Protein AF-A0A1B1NDX0-F1 (afdb_monomer)

Nearest PDB structures (foldseek):
  1rqs-assembly1_A  TM=5.439E-01  e=8.504E-02  unclassified
  5kcs-assembly1_1L  TM=5.784E-01  e=1.495E-01  Escherichia coli K-12
  3dnj-assembly2_A  TM=4.775E-01  e=5.169E-01  Caulobacter vibrioides

Mean predicted aligned error: 13.36 Å

Foldseek 3Di:
DPFPQFKKKFKWFCAADDLQLLVQLCVLQVDDSVRSRVRNVVRHTSGIDTDGPVCLPVVLVSVVSNCVSCVVTHMWIFIGGPPDDDDPVGTDDPVVVNCVSADPQPPADDDQADADPVLLQLQLQLLLVQLVPDDPVCNVQWQEWEFEAALFRDQTFIFTAGDDPCRPVLCNDPRVGTSVVSSVVSVVVSCVLDTLVVDPPVVSVSVVSNSLVSPLSSLLVCVLVQVQHDDVSVQRYFYWYAHVVGDQVRLLSRQLQHWDDDSNVCCQPPPHPFHDDDQCWDAFPQQKTFHRPVCQVVVCVVLVCCVAAVQWTFGIASVPQKTKIFGDDDPTDDSVCSQSRQWIWIDRSVDGHNPRVPHTRTHDSHPRSSRRSRVD

pLDDT: mean 85.08, std 12.25, range [32.66, 98.5]

InterPro domains:
  IPR025409 Protein of unknown function DUF4303 [PF14136] (167-259)
  IPR037883 Knr4/Smi1-like domain superfamily [G3DSA:3.40.1580.10] (276-375)

Organism: NCBI:txid1758689

Structure (mmCIF, N/CA/C/O backbone):
data_AF-A0A1B1NDX0-F1
#
_entry.id   AF-A0A1B1NDX0-F1
#
loop_
_atom_site.group_PDB
_atom_site.id
_atom_site.type_symbol
_atom_site.label_atom_id
_atom_site.label_alt_id
_atom_site.label_comp_id
_atom_site.label_asym_id
_atom_site.label_entity_id
_atom_site.label_seq_id
_atom_site.pdbx_PDB_ins_code
_atom_site.Cartn_x
_atom_site.Cartn_y
_atom_site.Cartn_z
_atom_site.occupancy
_atom_site.B_iso_or_equiv
_atom_site.auth_seq_id
_atom_site.auth_comp_id
_atom_site.auth_asym_id
_atom_site.auth_atom_id
_atom_site.pdbx_PDB_model_num
ATOM 1 N N . MET A 1 1 ? 13.463 16.262 12.354 1.00 33.53 1 MET A N 1
ATOM 2 C CA . MET A 1 1 ? 13.204 17.368 13.315 1.00 33.53 1 MET A CA 1
ATOM 3 C C . MET A 1 1 ? 12.621 16.759 14.587 1.00 33.53 1 MET A C 1
ATOM 5 O O . MET A 1 1 ? 12.121 15.649 14.467 1.00 33.53 1 MET A O 1
ATOM 9 N N . PRO A 1 2 ? 12.691 17.369 15.789 1.00 32.66 2 PRO A N 1
ATOM 10 C CA . PRO A 1 2 ? 11.897 16.845 16.899 1.00 32.66 2 PRO A CA 1
ATOM 11 C C . PRO A 1 2 ? 10.420 16.957 16.502 1.00 32.66 2 PRO A C 1
ATOM 13 O O . PRO A 1 2 ? 9.977 18.052 16.156 1.00 32.66 2 PRO A O 1
ATOM 16 N N . SER A 1 3 ? 9.715 15.822 16.465 1.00 43.28 3 SER A N 1
ATOM 17 C CA . SER A 1 3 ? 8.266 15.746 16.242 1.00 43.28 3 SER A CA 1
ATOM 18 C C . SER A 1 3 ? 7.581 16.811 17.095 1.00 43.28 3 SER A C 1
ATOM 20 O O . SER A 1 3 ? 7.803 16.854 18.307 1.00 43.28 3 SER A O 1
ATOM 22 N N . LEU A 1 4 ? 6.776 17.675 16.476 1.00 54.12 4 LEU A N 1
ATOM 23 C CA . LEU A 1 4 ? 5.982 18.665 17.200 1.00 54.12 4 LEU A CA 1
ATOM 24 C C . LEU A 1 4 ? 5.000 17.910 18.107 1.00 54.12 4 LEU A C 1
ATOM 26 O O . LEU A 1 4 ? 4.158 17.158 17.622 1.00 54.12 4 LEU A O 1
ATOM 30 N N . GLU A 1 5 ? 5.148 18.051 19.427 1.00 58.00 5 GLU A N 1
ATOM 31 C CA . GLU A 1 5 ? 4.167 17.530 20.382 1.00 58.00 5 GLU A CA 1
ATOM 32 C C . GLU A 1 5 ? 2.859 18.297 20.185 1.00 58.00 5 GLU A C 1
ATOM 34 O O . GLU A 1 5 ? 2.822 19.519 20.328 1.00 58.00 5 GLU A O 1
ATOM 39 N N . THR A 1 6 ? 1.795 17.585 19.822 1.00 66.56 6 THR A N 1
ATOM 40 C CA . THR A 1 6 ? 0.486 18.198 19.545 1.00 66.56 6 THR A CA 1
ATOM 41 C C . THR A 1 6 ? -0.331 18.355 20.823 1.00 66.56 6 THR A C 1
ATOM 43 O O . THR A 1 6 ? -0.873 19.423 21.091 1.00 66.56 6 THR A O 1
ATOM 46 N N . GLU A 1 7 ? -0.358 17.313 21.653 1.00 78.06 7 GLU A N 1
ATOM 47 C CA . GLU A 1 7 ? -1.093 17.237 22.919 1.00 78.06 7 GLU A CA 1
ATOM 48 C C . GLU A 1 7 ? -0.335 16.331 23.905 1.00 78.06 7 GLU A C 1
ATOM 50 O O . GLU A 1 7 ? 0.576 15.605 23.515 1.00 78.06 7 GLU A O 1
ATOM 55 N N . ARG A 1 8 ? -0.692 16.345 25.189 1.00 87.31 8 ARG A N 1
ATOM 56 C CA . ARG A 1 8 ? -0.141 15.491 26.249 1.00 87.31 8 ARG A CA 1
ATOM 57 C C . ARG A 1 8 ? -1.253 14.724 26.940 1.00 87.31 8 ARG A C 1
ATOM 59 O O . ARG A 1 8 ? -2.262 15.301 27.339 1.00 87.31 8 ARG A O 1
ATOM 66 N N . VAL A 1 9 ? -1.032 13.433 27.155 1.00 87.44 9 VAL A N 1
ATOM 67 C CA . VAL A 1 9 ? -1.926 12.596 27.958 1.00 87.44 9 VAL A CA 1
ATOM 68 C C . VAL A 1 9 ? -1.399 12.529 29.380 1.00 87.44 9 VAL A C 1
ATOM 70 O O . VAL A 1 9 ? -0.255 12.130 29.618 1.00 87.44 9 VAL A O 1
ATOM 73 N N . VAL A 1 10 ? -2.260 12.896 30.329 1.00 89.88 10 VAL A N 1
ATOM 74 C CA . VAL A 1 10 ? -1.935 12.934 31.753 1.00 89.88 10 VAL A CA 1
ATOM 75 C C . VAL A 1 10 ? -2.891 12.038 32.534 1.00 89.88 10 VAL A C 1
ATOM 77 O O . VAL A 1 10 ? -4.108 12.204 32.468 1.00 89.88 10 VAL A O 1
ATOM 80 N N . ILE A 1 11 ? -2.340 11.100 33.307 1.00 91.75 11 ILE A N 1
ATOM 81 C CA . ILE A 1 11 ? -3.111 10.185 34.162 1.00 91.75 11 ILE A CA 1
ATOM 82 C C . ILE A 1 11 ? -2.754 10.439 35.621 1.00 91.75 11 ILE A C 1
ATOM 84 O O . ILE A 1 11 ? -1.593 10.310 36.023 1.00 91.75 11 ILE A O 1
ATOM 88 N N . VAL A 1 12 ? -3.764 10.751 36.432 1.00 91.88 12 VAL A N 1
ATOM 89 C CA . VAL A 1 12 ? -3.609 11.070 37.854 1.00 91.88 12 VAL A CA 1
ATOM 90 C C . VAL A 1 12 ? -4.459 10.118 38.688 1.00 91.88 12 VAL A C 1
ATOM 92 O O . VAL A 1 12 ? -5.676 10.069 38.538 1.00 91.88 12 VAL A O 1
ATOM 95 N N . LEU A 1 13 ? -3.843 9.385 39.619 1.00 90.56 13 LEU A N 1
ATOM 96 C CA . LEU A 1 13 ? -4.604 8.664 40.644 1.00 90.56 13 LEU A CA 1
ATOM 97 C C . LEU A 1 13 ? -5.082 9.640 41.725 1.00 90.56 13 LEU A C 1
ATOM 99 O O . LEU A 1 13 ? -4.324 10.487 42.195 1.00 90.56 13 LEU A O 1
ATOM 103 N N . ARG A 1 14 ? -6.337 9.487 42.148 1.00 88.38 14 ARG A N 1
ATOM 104 C CA . ARG A 1 14 ? -6.969 10.261 43.231 1.00 88.38 14 ARG A CA 1
ATOM 105 C C . ARG A 1 14 ? -6.994 9.527 44.562 1.00 88.38 14 ARG A C 1
ATOM 107 O O . ARG A 1 14 ? -7.468 10.058 45.562 1.00 88.38 14 ARG A O 1
ATOM 114 N N . GLU A 1 15 ? -6.451 8.321 44.584 1.00 88.25 15 GLU A N 1
ATOM 115 C CA . GLU A 1 15 ? -6.294 7.541 45.793 1.00 88.25 15 GLU A CA 1
ATOM 116 C C . GLU A 1 15 ? -5.021 6.704 45.767 1.00 88.25 15 GLU A C 1
ATOM 118 O O . GLU A 1 15 ? -4.355 6.540 44.743 1.00 88.25 15 GLU A O 1
ATOM 123 N N . ARG A 1 16 ? -4.670 6.162 46.932 1.00 88.31 16 ARG A N 1
ATOM 124 C CA . ARG A 1 16 ? -3.474 5.343 47.074 1.00 88.31 16 ARG A CA 1
ATOM 125 C C . ARG A 1 16 ? -3.715 3.951 46.467 1.00 88.31 16 ARG A C 1
ATOM 127 O O . ARG A 1 16 ? -4.591 3.241 46.959 1.00 88.31 16 ARG A O 1
ATOM 134 N N . PRO A 1 17 ? -2.913 3.511 45.480 1.00 87.19 17 PRO A N 1
ATOM 135 C CA . PRO A 1 17 ? -3.089 2.203 44.863 1.00 87.19 17 PRO A CA 1
ATOM 136 C C . PRO A 1 17 ? -2.726 1.073 45.830 1.00 87.19 17 PRO A C 1
ATOM 138 O O . PRO A 1 17 ? -1.892 1.229 46.730 1.00 87.19 17 PRO A O 1
ATOM 141 N N . SER A 1 18 ? -3.311 -0.106 45.608 1.00 89.19 18 SER A N 1
ATOM 142 C CA . SER A 1 18 ? -2.884 -1.328 46.294 1.00 89.19 18 SER A CA 1
ATOM 143 C C . SER A 1 18 ? -1.440 -1.689 45.923 1.00 89.19 18 SER A C 1
ATOM 145 O O . SER A 1 18 ? -0.921 -1.267 44.889 1.00 89.19 18 SER A O 1
ATOM 147 N N . ALA A 1 19 ? -0.784 -2.524 46.734 1.00 84.19 19 ALA A N 1
ATOM 148 C CA . ALA A 1 19 ? 0.574 -2.984 46.431 1.00 84.19 19 ALA A CA 1
ATOM 149 C C . ALA A 1 19 ? 0.662 -3.702 45.070 1.00 84.19 19 ALA A C 1
ATOM 151 O O . ALA A 1 19 ? 1.656 -3.551 44.367 1.00 84.19 19 ALA A O 1
ATOM 152 N N . ALA A 1 20 ? -0.386 -4.438 44.679 1.00 84.19 20 ALA A N 1
ATOM 153 C CA . ALA A 1 20 ? -0.454 -5.111 43.384 1.00 84.19 20 ALA A CA 1
ATOM 154 C C . ALA A 1 20 ? -0.504 -4.107 42.221 1.00 84.19 20 ALA A C 1
ATOM 156 O O . ALA A 1 20 ? 0.272 -4.233 41.275 1.00 84.19 20 ALA A O 1
ATOM 157 N N . VAL A 1 21 ? -1.355 -3.079 42.330 1.00 84.69 21 VAL A N 1
ATOM 158 C CA . VAL A 1 21 ? -1.480 -2.008 41.328 1.00 84.69 21 VAL A CA 1
ATOM 159 C C . VAL A 1 21 ? -0.184 -1.196 41.244 1.00 84.69 21 VAL A C 1
ATOM 161 O O . VAL A 1 21 ? 0.329 -0.976 40.154 1.00 84.69 21 VAL A O 1
ATOM 164 N N . ALA A 1 22 ? 0.420 -0.831 42.379 1.00 82.81 22 ALA A N 1
ATOM 165 C CA . ALA A 1 22 ? 1.690 -0.103 42.407 1.00 82.81 22 ALA A CA 1
ATOM 166 C C . ALA A 1 22 ? 2.848 -0.899 41.772 1.00 82.81 22 ALA A C 1
ATOM 168 O O . ALA A 1 22 ? 3.685 -0.329 41.073 1.00 82.81 22 ALA A O 1
ATOM 169 N N . MET A 1 23 ? 2.888 -2.220 41.980 1.00 79.94 23 MET A N 1
ATOM 170 C CA . MET A 1 23 ? 3.886 -3.099 41.362 1.00 79.94 23 MET A CA 1
ATOM 171 C C . MET A 1 23 ? 3.675 -3.238 39.849 1.00 79.94 23 MET A C 1
ATOM 173 O O . MET A 1 23 ? 4.641 -3.308 39.094 1.00 79.94 23 MET A O 1
ATOM 177 N N . ALA A 1 24 ? 2.418 -3.285 39.402 1.00 81.38 24 ALA A N 1
ATOM 178 C CA . ALA A 1 24 ? 2.083 -3.318 37.984 1.00 81.38 24 ALA A CA 1
ATOM 179 C C . ALA A 1 24 ? 2.455 -1.996 37.292 1.00 81.38 24 ALA A C 1
ATOM 181 O O . ALA A 1 24 ? 3.151 -2.029 36.282 1.00 81.38 24 ALA A O 1
ATOM 182 N N . LEU A 1 25 ? 2.118 -0.851 37.894 1.00 82.19 25 LEU A N 1
ATOM 183 C CA . LEU A 1 25 ? 2.519 0.475 37.409 1.00 82.19 25 LEU A CA 1
ATOM 184 C C . LEU A 1 25 ? 4.041 0.633 37.328 1.00 82.19 25 LEU A C 1
ATOM 186 O O . LEU A 1 25 ? 4.537 1.202 36.362 1.00 82.19 25 LEU A O 1
ATOM 190 N N . HIS A 1 26 ? 4.791 0.094 38.296 1.00 81.44 26 HIS A N 1
ATOM 191 C CA . HIS A 1 26 ? 6.256 0.084 38.239 1.00 81.44 26 HIS A CA 1
ATOM 192 C C . HIS A 1 26 ? 6.787 -0.618 36.986 1.00 81.44 26 HIS A C 1
ATOM 194 O O . HIS A 1 26 ? 7.692 -0.104 36.333 1.00 81.44 26 HIS A O 1
ATOM 200 N N . ARG A 1 27 ? 6.215 -1.777 36.640 1.00 81.00 27 ARG A N 1
ATOM 201 C CA . ARG A 1 27 ? 6.624 -2.537 35.452 1.00 81.00 27 ARG A CA 1
ATOM 202 C C . ARG A 1 27 ? 6.231 -1.841 34.153 1.00 81.00 27 ARG A C 1
ATOM 204 O O . ARG A 1 27 ? 7.030 -1.841 33.229 1.00 81.00 27 ARG A O 1
ATOM 211 N N . LEU A 1 28 ? 5.031 -1.263 34.102 1.00 81.81 28 LEU A N 1
ATOM 212 C CA . LEU A 1 28 ? 4.494 -0.621 32.900 1.00 81.81 28 LEU A CA 1
ATOM 213 C C . LEU A 1 28 ? 5.163 0.727 32.604 1.00 81.81 28 LEU A C 1
ATOM 215 O O . LEU A 1 28 ? 5.493 1.015 31.463 1.00 81.81 28 LEU A O 1
ATOM 219 N N . LEU A 1 29 ? 5.381 1.550 33.633 1.00 81.62 29 LEU A N 1
ATOM 220 C CA . LEU A 1 29 ? 5.845 2.935 33.483 1.00 81.62 29 LEU A CA 1
ATOM 221 C C . LEU A 1 29 ? 7.336 3.125 33.800 1.00 81.62 29 LEU A C 1
ATOM 223 O O . LEU A 1 29 ? 7.846 4.239 33.716 1.00 81.62 29 LEU A O 1
ATOM 227 N N . GLY A 1 30 ? 8.031 2.082 34.267 1.00 81.44 30 GLY A N 1
ATOM 228 C CA . GLY A 1 30 ? 9.423 2.173 34.727 1.00 81.44 30 GLY A CA 1
ATOM 229 C C . GLY A 1 30 ? 9.624 3.008 36.004 1.00 81.44 30 GLY A C 1
ATOM 230 O O . GLY A 1 30 ? 10.755 3.212 36.442 1.00 81.44 30 GLY A O 1
ATOM 231 N N . LEU A 1 31 ? 8.548 3.488 36.637 1.00 80.38 31 LEU A N 1
ATOM 232 C CA . LEU A 1 31 ? 8.593 4.266 37.879 1.00 80.38 31 LEU A CA 1
ATOM 233 C C . LEU A 1 31 ? 8.919 3.370 39.071 1.00 80.38 31 LEU A C 1
ATOM 235 O O . LEU A 1 31 ? 8.340 2.301 39.200 1.00 80.38 31 LEU A O 1
ATOM 239 N N . GLY A 1 32 ? 9.758 3.797 40.015 1.00 81.00 32 GLY A N 1
ATOM 240 C CA . GLY A 1 32 ? 9.928 3.048 41.268 1.00 81.00 32 GLY A CA 1
ATOM 241 C C . GLY A 1 32 ? 8.600 2.885 42.030 1.00 81.00 32 GLY A C 1
ATOM 242 O O . GLY A 1 32 ? 7.794 3.810 42.073 1.00 81.00 32 GLY A O 1
ATOM 243 N N . VAL A 1 33 ? 8.373 1.742 42.691 1.00 82.38 33 VAL A N 1
ATOM 244 C CA . VAL A 1 33 ? 7.116 1.472 43.432 1.00 82.38 33 VAL A CA 1
ATOM 245 C C . VAL A 1 33 ? 6.805 2.571 44.459 1.00 82.38 33 VAL A C 1
ATOM 247 O O . VAL A 1 33 ? 5.672 3.043 44.548 1.00 82.38 33 VAL A O 1
ATOM 250 N N . SER A 1 34 ? 7.815 3.025 45.209 1.00 83.69 34 SER A N 1
ATOM 251 C CA . SER A 1 34 ? 7.668 4.127 46.171 1.00 83.69 34 SER A CA 1
ATOM 252 C C . SER A 1 34 ? 7.305 5.453 45.500 1.00 83.69 34 SER A C 1
ATOM 254 O O . SER A 1 34 ? 6.580 6.249 46.088 1.00 83.69 34 SER A O 1
ATOM 256 N N . GLU A 1 35 ? 7.775 5.675 44.271 1.00 85.00 35 GLU A N 1
ATOM 257 C CA . GLU A 1 35 ? 7.486 6.879 43.494 1.00 85.00 35 GLU A CA 1
ATOM 258 C C . GLU A 1 35 ? 6.052 6.859 42.958 1.00 85.00 35 GLU A C 1
ATOM 260 O O . GLU A 1 35 ? 5.332 7.838 43.130 1.00 85.00 35 GLU A O 1
ATOM 265 N N . ALA A 1 36 ? 5.584 5.727 42.423 1.00 81.75 36 ALA A N 1
ATOM 266 C CA . ALA A 1 36 ? 4.191 5.573 42.000 1.00 81.75 36 ALA A CA 1
ATOM 267 C C . ALA A 1 36 ? 3.211 5.818 43.165 1.00 81.75 36 ALA A C 1
ATOM 269 O O . ALA A 1 36 ? 2.218 6.530 43.022 1.00 81.75 36 ALA A O 1
ATOM 270 N N . VAL A 1 37 ? 3.521 5.289 44.355 1.00 85.50 37 VAL A N 1
ATOM 271 C CA . VAL A 1 37 ? 2.710 5.513 45.563 1.00 85.50 37 VAL A CA 1
ATOM 272 C C . VAL A 1 37 ? 2.768 6.971 46.029 1.00 85.50 37 VAL A C 1
ATOM 274 O O . VAL A 1 37 ? 1.743 7.507 46.452 1.00 85.50 37 VAL A O 1
ATOM 277 N N . ARG A 1 38 ? 3.941 7.616 45.962 1.00 90.81 38 ARG A N 1
ATOM 278 C CA . ARG A 1 38 ? 4.111 9.029 46.330 1.00 90.81 38 ARG A CA 1
ATOM 279 C C . ARG A 1 38 ? 3.275 9.928 45.424 1.00 90.81 38 ARG A C 1
ATOM 281 O O . ARG A 1 38 ? 2.509 10.735 45.941 1.00 90.81 38 ARG A O 1
ATOM 288 N N . ARG A 1 39 ? 3.391 9.755 44.104 1.00 89.56 39 ARG A N 1
ATOM 289 C CA . ARG A 1 39 ? 2.653 10.551 43.116 1.00 89.56 39 ARG A CA 1
ATOM 290 C C . ARG A 1 39 ? 1.146 10.402 43.280 1.00 89.56 39 ARG A C 1
ATOM 292 O O . ARG A 1 39 ? 0.453 11.405 43.388 1.00 89.56 39 ARG A O 1
ATOM 299 N N . ALA A 1 40 ? 0.661 9.170 43.436 1.00 87.06 40 ALA A N 1
ATOM 300 C CA . ALA A 1 40 ? -0.754 8.910 43.691 1.00 87.06 40 ALA A CA 1
ATOM 301 C C . ALA A 1 40 ? -1.262 9.569 44.989 1.00 87.06 40 ALA A C 1
ATOM 303 O O . ALA A 1 40 ? -2.351 10.129 45.020 1.00 87.06 40 ALA A O 1
ATOM 304 N N . GLY A 1 41 ? -0.463 9.549 46.063 1.00 83.62 41 GLY A N 1
ATOM 305 C CA . GLY A 1 41 ? -0.820 10.206 47.325 1.00 83.62 41 GLY A CA 1
ATOM 306 C C . GLY A 1 41 ? -0.791 11.738 47.269 1.00 83.62 41 GLY A C 1
ATOM 307 O O . GLY A 1 41 ? -1.486 12.384 48.049 1.00 83.62 41 GLY A O 1
ATOM 308 N N . ALA A 1 42 ? 0.002 12.310 46.361 1.00 85.94 42 ALA A N 1
ATOM 309 C CA . ALA A 1 42 ? 0.118 13.750 46.143 1.00 85.94 42 ALA A CA 1
ATOM 310 C C . ALA A 1 42 ? -0.830 14.281 45.049 1.00 85.94 42 ALA A C 1
ATOM 312 O O . ALA A 1 42 ? -0.908 15.492 44.857 1.00 85.94 42 ALA A O 1
ATOM 313 N N . GLY A 1 43 ? -1.548 13.400 44.340 1.00 84.81 43 GLY A N 1
ATOM 314 C CA . GLY A 1 43 ? -2.345 13.774 43.169 1.00 84.81 43 GLY A CA 1
ATOM 315 C C . GLY A 1 43 ? -1.490 14.263 41.995 1.00 84.81 43 GLY A C 1
ATOM 316 O O . GLY A 1 43 ? -1.950 15.083 41.205 1.00 84.81 43 GLY A O 1
ATOM 317 N N . GLU A 1 44 ? -0.245 13.794 41.906 1.00 88.25 44 GLU A N 1
ATOM 318 C CA . GLU A 1 44 ? 0.680 14.107 40.817 1.00 88.25 44 GLU A CA 1
ATOM 319 C C . GLU A 1 44 ? 0.521 13.119 39.644 1.00 88.25 44 GLU A C 1
ATOM 321 O O . GLU A 1 44 ? 0.129 11.964 39.859 1.00 88.25 44 GLU A O 1
ATOM 326 N N . PRO A 1 45 ? 0.884 13.523 38.413 1.00 87.56 45 PRO A N 1
ATOM 327 C CA . PRO A 1 45 ? 0.828 12.656 37.239 1.00 87.56 45 PRO A CA 1
ATOM 328 C C . PRO A 1 45 ? 1.669 11.381 37.347 1.00 87.56 45 PRO A C 1
ATOM 330 O O . PRO A 1 45 ? 2.889 11.416 37.544 1.00 87.56 45 PRO A O 1
ATOM 333 N N . LEU A 1 46 ? 1.026 10.231 37.149 1.00 87.00 46 LEU A N 1
ATOM 334 C CA . LEU A 1 46 ? 1.715 8.952 36.964 1.00 87.00 46 LEU A CA 1
ATOM 335 C C . LEU A 1 46 ? 2.235 8.799 35.541 1.00 87.00 46 LEU A C 1
ATOM 337 O O . LEU A 1 46 ? 3.357 8.343 35.346 1.00 87.00 46 LEU A O 1
ATOM 341 N N . LEU A 1 47 ? 1.420 9.204 34.573 1.00 85.94 47 LEU A N 1
ATOM 342 C CA . LEU A 1 47 ? 1.782 9.315 33.171 1.00 85.94 47 LEU A CA 1
ATOM 343 C C . LEU A 1 47 ? 1.600 10.772 32.775 1.00 85.94 47 LEU A C 1
ATOM 345 O O . LEU A 1 47 ? 0.589 11.372 33.131 1.00 85.94 47 LEU A O 1
ATOM 349 N N . ASP A 1 48 ? 2.587 11.313 32.080 1.00 87.56 48 ASP A N 1
ATOM 350 C CA . ASP A 1 48 ? 2.558 12.646 31.497 1.00 87.56 48 ASP A CA 1
ATOM 351 C C . ASP A 1 48 ? 3.470 12.608 30.273 1.00 87.56 48 ASP A C 1
ATOM 353 O O . ASP A 1 48 ? 4.698 12.620 30.406 1.00 87.56 48 ASP A O 1
ATOM 357 N N . ARG A 1 49 ? 2.877 12.383 29.100 1.00 81.25 49 ARG A N 1
ATOM 358 C CA . ARG A 1 49 ? 3.628 12.133 27.866 1.00 81.25 49 ARG A CA 1
ATOM 359 C C . ARG A 1 49 ? 2.954 12.813 26.683 1.00 81.25 49 ARG A C 1
ATOM 361 O O . ARG A 1 49 ? 1.729 12.772 26.572 1.00 81.25 49 ARG A O 1
ATOM 368 N N . GLY A 1 50 ? 3.765 13.425 25.823 1.00 74.00 50 GLY A N 1
ATOM 369 C CA . GLY A 1 50 ? 3.324 14.025 24.569 1.00 74.00 50 GLY A CA 1
ATOM 370 C C . GLY A 1 50 ? 2.890 12.984 23.536 1.00 74.00 50 GLY A C 1
ATOM 371 O O . GLY A 1 50 ? 3.449 11.889 23.464 1.00 74.00 50 GLY A O 1
ATOM 372 N N . LEU A 1 51 ? 1.901 13.353 22.728 1.00 65.12 51 LEU A N 1
ATOM 373 C CA . LEU A 1 51 ? 1.467 12.656 21.529 1.00 65.12 51 LEU A CA 1
ATOM 374 C C . LEU A 1 51 ? 2.364 13.080 20.365 1.00 65.12 51 LEU A C 1
ATOM 376 O O . LEU A 1 51 ? 2.277 14.204 19.864 1.00 65.12 51 LEU A O 1
ATOM 380 N N . GLN A 1 52 ? 3.238 12.163 19.959 1.00 61.44 52 GLN A N 1
ATOM 381 C CA . GLN A 1 52 ? 4.031 12.257 18.735 1.00 61.44 52 GLN A CA 1
ATOM 382 C C . GLN A 1 52 ? 3.375 11.395 17.655 1.00 61.44 52 GLN A C 1
ATOM 384 O O . GLN A 1 52 ? 2.792 10.358 17.975 1.00 61.44 52 GLN A O 1
ATOM 389 N N . LEU A 1 53 ? 3.431 11.835 16.396 1.00 49.66 53 LEU A N 1
ATOM 390 C CA . LEU A 1 53 ? 2.802 11.130 15.269 1.00 49.66 53 LEU A CA 1
ATOM 391 C C . LEU A 1 53 ? 3.387 9.720 15.085 1.00 49.66 53 LEU A C 1
ATOM 393 O O . LEU A 1 53 ? 2.629 8.768 14.925 1.00 49.66 53 LEU A O 1
ATOM 397 N N . ASP A 1 54 ? 4.701 9.577 15.253 1.00 44.66 54 ASP A N 1
ATOM 398 C CA . ASP A 1 54 ? 5.436 8.335 14.971 1.00 44.66 54 ASP A CA 1
ATOM 399 C C . ASP A 1 54 ? 5.309 7.257 16.072 1.00 44.66 54 ASP A C 1
ATOM 401 O O . ASP A 1 54 ? 5.786 6.139 15.903 1.00 44.66 54 ASP A O 1
ATOM 405 N N . ASP A 1 55 ? 4.681 7.574 17.213 1.00 51.59 55 ASP A N 1
ATOM 406 C CA . ASP A 1 55 ? 4.730 6.752 18.439 1.00 51.59 55 ASP A CA 1
ATOM 407 C C . ASP A 1 55 ? 3.325 6.386 18.976 1.00 51.59 55 ASP A C 1
ATOM 409 O O . ASP A 1 55 ? 3.186 5.874 20.092 1.00 51.59 55 ASP A O 1
ATOM 413 N N . ARG A 1 56 ? 2.260 6.650 18.196 1.00 60.38 56 ARG A N 1
ATOM 414 C CA . ARG A 1 56 ? 0.858 6.524 18.650 1.00 60.38 56 ARG A CA 1
ATOM 415 C C . ARG A 1 56 ? 0.452 5.094 19.008 1.00 60.38 56 ARG A C 1
ATOM 417 O O . ARG A 1 56 ? -0.138 4.900 20.066 1.00 60.38 56 ARG A O 1
ATOM 424 N N . VAL A 1 57 ? 0.824 4.091 18.209 1.00 53.25 57 VAL A N 1
ATOM 425 C CA . VAL A 1 57 ? 0.411 2.688 18.436 1.00 53.25 57 VAL A CA 1
ATOM 426 C C . VAL A 1 57 ? 1.078 2.063 19.679 1.00 53.25 57 VAL A C 1
ATOM 428 O O . VAL A 1 57 ? 0.369 1.504 20.525 1.00 53.25 57 VAL A O 1
ATOM 431 N N . PRO A 1 58 ? 2.410 2.171 19.891 1.00 61.47 58 PRO A N 1
ATOM 432 C CA . PRO A 1 58 ? 3.024 1.739 21.149 1.00 61.47 58 PRO A CA 1
ATOM 433 C C . PRO A 1 58 ? 2.490 2.508 22.364 1.00 61.47 58 PRO A C 1
ATOM 435 O O . PRO A 1 58 ? 2.366 1.941 23.455 1.00 61.47 58 PRO A O 1
ATOM 438 N N . PHE A 1 59 ? 2.170 3.793 22.189 1.00 73.44 59 PHE A N 1
ATOM 439 C CA . PHE A 1 59 ? 1.653 4.632 23.263 1.00 73.44 59 PHE A CA 1
ATOM 440 C C . PHE A 1 59 ? 0.213 4.283 23.654 1.00 73.44 59 PHE A C 1
ATOM 442 O O . PHE A 1 59 ? -0.072 4.171 24.845 1.00 73.44 59 PHE A O 1
ATOM 449 N N . GLU A 1 60 ? -0.668 4.028 22.689 1.00 74.44 60 GLU A N 1
ATOM 450 C CA . GLU A 1 60 ? -2.039 3.577 22.930 1.00 74.44 60 GLU A CA 1
ATOM 451 C C . GLU A 1 60 ? -2.065 2.264 23.719 1.00 74.44 60 GLU A C 1
ATOM 453 O O . GLU A 1 60 ? -2.725 2.177 24.758 1.00 74.44 60 GLU A O 1
ATOM 458 N N . ARG A 1 61 ? -1.267 1.269 23.304 1.00 72.94 61 ARG A N 1
ATOM 459 C CA . ARG A 1 61 ? -1.144 -0.004 24.035 1.00 72.94 61 ARG A CA 1
ATOM 460 C C . ARG A 1 61 ? -0.714 0.195 25.485 1.00 72.94 61 ARG A C 1
ATOM 462 O O . ARG A 1 61 ? -1.290 -0.417 26.386 1.00 72.94 61 ARG A O 1
ATOM 469 N N . LEU A 1 62 ? 0.277 1.058 25.717 1.00 82.50 62 LEU A N 1
ATOM 470 C CA . LEU A 1 62 ? 0.722 1.398 27.066 1.00 82.50 62 LEU A CA 1
ATOM 471 C C . LEU A 1 62 ? -0.410 2.042 27.878 1.00 82.50 62 LEU A C 1
ATOM 473 O O . LEU A 1 62 ? -0.622 1.661 29.030 1.00 82.50 62 LEU A O 1
ATOM 477 N N . VAL A 1 63 ? -1.141 2.998 27.298 1.00 85.62 63 VAL A N 1
ATOM 478 C CA . VAL A 1 63 ? -2.256 3.671 27.978 1.00 85.62 63 VAL A CA 1
ATOM 479 C C . VAL A 1 63 ? -3.362 2.676 28.327 1.00 85.62 63 VAL A C 1
ATOM 481 O O . VAL A 1 63 ? -3.805 2.664 29.473 1.00 85.62 63 VAL A O 1
ATOM 484 N N . GLU A 1 64 ? -3.754 1.787 27.417 1.00 84.56 64 GLU A N 1
ATOM 485 C CA . GLU A 1 64 ? -4.761 0.750 27.683 1.00 84.56 64 GLU A CA 1
ATOM 486 C C . GLU A 1 64 ? -4.338 -0.212 28.805 1.00 84.56 64 GLU A C 1
ATOM 488 O O . GLU A 1 64 ? -5.132 -0.563 29.685 1.00 84.56 64 GLU A O 1
ATOM 493 N N . GLU A 1 65 ? -3.068 -0.622 28.845 1.00 85.25 65 GLU A N 1
ATOM 494 C CA . GLU A 1 65 ? -2.547 -1.439 29.946 1.00 85.25 65 GLU A CA 1
ATOM 495 C C . GLU A 1 65 ? -2.543 -0.696 31.285 1.00 85.25 65 GLU A C 1
ATOM 497 O O . GLU A 1 65 ? -2.870 -1.283 32.327 1.00 85.25 65 GLU A O 1
ATOM 502 N N . VAL A 1 66 ? -2.223 0.600 31.273 1.00 88.56 66 VAL A N 1
ATOM 503 C CA . VAL A 1 66 ? -2.286 1.460 32.458 1.00 88.56 66 VAL A CA 1
ATOM 504 C C . VAL A 1 66 ? -3.730 1.613 32.932 1.00 88.56 66 VAL A C 1
ATOM 506 O O . VAL A 1 66 ? -3.988 1.353 34.107 1.00 88.56 66 VAL A O 1
ATOM 509 N N . LEU A 1 67 ? -4.676 1.946 32.047 1.00 89.44 67 LEU A N 1
ATOM 510 C CA . LEU A 1 67 ? -6.104 2.092 32.360 1.00 89.44 67 LEU A CA 1
ATOM 511 C C . LEU A 1 67 ? -6.679 0.814 32.972 1.00 89.44 67 LEU A C 1
ATOM 513 O O . LEU A 1 67 ? -7.312 0.856 34.026 1.00 89.44 67 LEU A O 1
ATOM 517 N N . ARG A 1 68 ? -6.381 -0.346 32.381 1.00 89.06 68 ARG A N 1
ATOM 518 C CA . ARG A 1 68 ? -6.791 -1.653 32.916 1.00 89.06 68 ARG A CA 1
ATOM 519 C C . ARG A 1 68 ? -6.215 -1.917 34.305 1.00 89.06 68 ARG A C 1
ATOM 521 O O . ARG A 1 68 ? -6.897 -2.461 35.171 1.00 89.06 68 ARG A O 1
ATOM 528 N N . THR A 1 69 ? -4.962 -1.521 34.525 1.00 89.25 69 THR A N 1
ATOM 529 C CA . THR A 1 69 ? -4.266 -1.682 35.807 1.00 89.25 69 THR A CA 1
ATOM 530 C C . THR A 1 69 ? -4.859 -0.789 36.898 1.00 89.25 69 THR A C 1
ATOM 532 O O . THR A 1 69 ? -4.962 -1.221 38.048 1.00 89.25 69 THR A O 1
ATOM 535 N N . ILE A 1 70 ? -5.255 0.440 36.554 1.00 91.50 70 ILE A N 1
ATOM 536 C CA . ILE A 1 70 ? -5.817 1.418 37.498 1.00 91.50 70 ILE A CA 1
ATOM 537 C C . ILE A 1 70 ? -7.343 1.415 37.560 1.00 91.50 70 ILE A C 1
ATOM 539 O O . ILE A 1 70 ? -7.891 2.156 38.364 1.00 91.50 70 ILE A O 1
ATOM 543 N N . ALA A 1 71 ? -8.035 0.592 36.770 1.00 90.00 71 ALA A N 1
ATOM 544 C CA . ALA A 1 71 ? -9.494 0.481 36.784 1.00 90.00 71 ALA A CA 1
ATOM 545 C C . ALA A 1 71 ? -10.107 0.297 38.192 1.00 90.00 71 ALA A C 1
ATOM 547 O O . ALA A 1 71 ? -11.173 0.857 38.445 1.00 90.00 71 ALA A O 1
ATOM 548 N N . PRO A 1 72 ? -9.464 -0.419 39.144 1.00 89.19 72 PRO A N 1
ATOM 549 C CA . PRO A 1 72 ? -9.957 -0.507 40.520 1.00 89.19 72 PRO A CA 1
ATOM 550 C C . PRO A 1 72 ? -9.773 0.770 41.350 1.00 89.19 72 PRO A C 1
ATOM 552 O O . PRO A 1 72 ? -10.232 0.800 42.489 1.00 89.19 72 PRO A O 1
ATOM 555 N N . CYS A 1 73 ? -9.045 1.764 40.837 1.00 89.50 73 CYS A N 1
ATOM 556 C CA . CYS A 1 73 ? -8.667 2.977 41.544 1.00 89.50 73 CYS A CA 1
ATOM 557 C C . CYS A 1 73 ? -9.432 4.207 41.037 1.00 89.50 73 CYS A C 1
ATOM 559 O O . CYS A 1 73 ? -9.655 4.357 39.838 1.00 89.50 73 CYS A O 1
ATOM 561 N N . ALA A 1 74 ? -9.755 5.148 41.923 1.00 90.38 74 ALA A N 1
ATOM 562 C CA . ALA A 1 74 ? -10.223 6.478 41.540 1.00 90.38 74 ALA A CA 1
ATOM 563 C C . ALA A 1 74 ? -9.114 7.236 40.790 1.00 90.38 74 ALA A C 1
ATOM 565 O O . ALA A 1 74 ? -8.003 7.397 41.306 1.00 90.38 74 ALA A O 1
ATOM 566 N N . HIS A 1 75 ? -9.411 7.705 39.579 1.00 93.06 75 HIS A N 1
ATOM 567 C CA . HIS A 1 75 ? -8.435 8.337 38.697 1.00 93.06 75 HIS A CA 1
ATOM 568 C C . HIS A 1 75 ? -9.066 9.396 37.796 1.00 93.06 75 HIS A C 1
ATOM 570 O O . HIS A 1 75 ? -10.260 9.347 37.502 1.00 93.06 75 HIS A O 1
ATOM 576 N N . ASP A 1 76 ? -8.225 10.324 37.349 1.00 92.75 76 ASP A N 1
ATOM 577 C CA . ASP A 1 76 ? -8.559 11.351 36.375 1.00 92.75 76 ASP A CA 1
ATOM 578 C C . ASP A 1 76 ? -7.661 11.213 35.151 1.00 92.75 76 ASP A C 1
ATOM 580 O O . ASP A 1 76 ? -6.468 10.907 35.260 1.00 92.75 76 ASP A O 1
ATOM 584 N N . LEU A 1 77 ? -8.264 11.456 33.994 1.00 93.06 77 LEU A N 1
ATOM 585 C CA . LEU A 1 77 ? -7.622 11.441 32.692 1.00 93.06 77 LEU A CA 1
ATOM 586 C C . LEU A 1 77 ? -7.707 12.845 32.118 1.00 93.06 77 LEU A C 1
ATOM 588 O O . LEU A 1 77 ? -8.761 13.480 32.189 1.00 93.06 77 LEU A O 1
ATOM 592 N N . HIS A 1 78 ? -6.607 13.322 31.555 1.00 91.31 78 HIS A N 1
ATOM 593 C CA . HIS A 1 78 ? -6.554 14.621 30.909 1.00 91.31 78 HIS A CA 1
ATOM 594 C C . HIS A 1 78 ? -5.852 14.512 29.562 1.00 91.31 78 HIS A C 1
ATOM 596 O O . HIS A 1 78 ? -4.855 13.799 29.430 1.00 91.31 78 HIS A O 1
ATOM 602 N N . VAL A 1 79 ? -6.363 15.266 28.596 1.00 87.00 79 VAL A N 1
ATOM 603 C CA . VAL A 1 79 ? -5.694 15.556 27.326 1.00 87.00 79 VAL A CA 1
ATOM 604 C C . VAL A 1 79 ? -5.428 17.051 27.336 1.00 87.00 79 VAL A C 1
ATOM 606 O O . VAL A 1 79 ? -6.370 17.840 27.370 1.00 87.00 79 VAL A O 1
ATOM 609 N N . VAL A 1 80 ? -4.159 17.440 27.409 1.00 87.81 80 VAL A N 1
ATOM 610 C CA . VAL A 1 80 ? -3.758 18.835 27.623 1.00 87.81 80 VAL A CA 1
ATOM 611 C C . VAL A 1 80 ? -2.853 19.328 26.499 1.00 87.81 80 VAL A C 1
ATOM 613 O O . VAL A 1 80 ? -2.008 18.568 26.032 1.00 87.81 80 VAL A O 1
ATOM 616 N N . PRO A 1 81 ? -2.962 20.595 26.073 1.00 83.00 81 PRO A N 1
ATOM 617 C CA . PRO A 1 81 ? -1.942 21.215 25.233 1.00 83.00 81 PRO A CA 1
ATOM 618 C C . PRO A 1 81 ? -0.545 21.150 25.888 1.00 83.00 81 PRO A C 1
ATOM 620 O O . PRO A 1 81 ? -0.463 21.129 27.120 1.00 83.00 81 PRO A O 1
ATOM 623 N N . PRO A 1 82 ? 0.561 21.172 25.114 1.00 78.06 82 PRO A N 1
ATOM 624 C CA . PRO A 1 82 ? 1.925 21.000 25.634 1.00 78.06 82 PRO A CA 1
ATOM 625 C C . PRO A 1 82 ? 2.285 21.903 26.826 1.00 78.06 82 PRO A C 1
ATOM 627 O O . PRO A 1 82 ? 2.983 21.465 27.746 1.00 78.06 82 PRO A O 1
ATOM 630 N N . ASP A 1 83 ? 1.754 23.129 26.830 1.00 81.00 83 ASP A N 1
ATOM 631 C CA . ASP A 1 83 ? 2.056 24.187 27.798 1.00 81.00 83 ASP A CA 1
ATOM 632 C C . ASP A 1 83 ? 0.976 24.385 28.884 1.00 81.00 83 ASP A C 1
ATOM 634 O O . ASP A 1 83 ? 1.081 25.307 29.699 1.00 81.00 83 ASP A O 1
ATOM 638 N N . GLU A 1 84 ? -0.059 23.538 28.933 1.00 83.31 84 GLU A N 1
ATOM 639 C CA . GLU A 1 84 ? -1.165 23.675 29.888 1.00 83.31 84 GLU A CA 1
ATOM 640 C C . GLU A 1 84 ? -1.156 22.602 30.993 1.00 83.31 84 GLU A C 1
ATOM 642 O O . GLU A 1 84 ? -0.875 21.429 30.740 1.00 83.31 84 GLU A O 1
ATOM 647 N N . PRO A 1 85 ? -1.487 22.966 32.249 1.00 83.94 85 PRO A N 1
ATOM 648 C CA . PRO A 1 85 ? -1.593 21.998 33.333 1.00 83.94 85 PRO A CA 1
ATOM 649 C C . PRO A 1 85 ? -2.914 21.204 33.275 1.00 83.94 85 PRO A C 1
ATOM 651 O O . PRO A 1 85 ? -3.941 21.726 32.830 1.00 83.94 85 PRO A O 1
ATOM 654 N N . PRO A 1 86 ? -2.949 19.969 33.810 1.00 86.06 86 PRO A N 1
ATOM 655 C CA . PRO A 1 86 ? -4.195 19.224 33.980 1.00 86.06 86 PRO A CA 1
ATOM 656 C C . PRO A 1 86 ? -5.134 19.934 34.968 1.00 86.06 86 PRO A C 1
ATOM 658 O O . PRO A 1 86 ? -4.721 20.381 36.041 1.00 86.06 86 PRO A O 1
ATOM 661 N N . GLY A 1 87 ? -6.415 20.013 34.620 1.00 86.50 87 GLY A N 1
ATOM 662 C CA . GLY A 1 87 ? -7.472 20.635 35.414 1.00 86.50 87 GLY A CA 1
ATOM 663 C C . GLY A 1 87 ? -8.867 20.205 34.957 1.00 86.50 87 GLY A C 1
ATOM 664 O O . GLY A 1 87 ? -9.019 19.427 34.020 1.00 86.50 87 GLY A O 1
ATOM 665 N N . ASP A 1 88 ? -9.914 20.714 35.608 1.00 84.75 88 ASP A N 1
ATOM 666 C CA . ASP A 1 88 ? -11.293 20.292 35.310 1.00 84.75 88 ASP A CA 1
ATOM 667 C C . ASP A 1 88 ? -11.722 20.594 33.862 1.00 84.75 88 ASP A C 1
ATOM 669 O O . ASP A 1 88 ? -12.553 19.883 33.306 1.00 84.75 88 ASP A O 1
ATOM 673 N N . ALA A 1 89 ? -11.137 21.620 33.236 1.00 83.81 89 ALA A N 1
ATOM 674 C CA . ALA A 1 89 ? -11.465 22.041 31.873 1.00 83.81 89 ALA A CA 1
ATOM 675 C C . ALA A 1 89 ? -10.960 21.085 30.777 1.00 83.81 89 ALA A C 1
ATOM 677 O O . ALA A 1 89 ? -11.499 21.094 29.676 1.00 83.81 89 ALA A O 1
ATOM 678 N N . ASN A 1 90 ? -9.939 20.277 31.072 1.00 87.69 90 ASN A N 1
ATOM 679 C CA . ASN A 1 90 ? -9.309 19.347 30.129 1.00 87.69 90 ASN A CA 1
ATOM 680 C C . ASN A 1 90 ? -9.403 17.887 30.600 1.00 87.69 90 ASN A C 1
ATOM 682 O O . ASN A 1 90 ? -8.710 17.003 30.094 1.00 87.69 90 ASN A O 1
ATOM 686 N N . ARG A 1 91 ? -10.267 17.639 31.592 1.00 90.50 91 ARG A N 1
ATOM 687 C CA . ARG A 1 91 ? -10.584 16.300 32.068 1.00 90.50 91 ARG A CA 1
ATOM 688 C C . ARG A 1 91 ? -11.456 15.595 31.037 1.00 90.50 91 ARG A C 1
ATOM 690 O O . ARG A 1 91 ? -12.491 16.115 30.627 1.00 90.50 91 ARG A O 1
ATOM 697 N N . VAL A 1 92 ? -11.048 14.392 30.668 1.00 90.31 92 VAL A N 1
ATOM 698 C CA . VAL A 1 92 ? -11.750 13.537 29.713 1.00 90.31 92 VAL A CA 1
ATOM 699 C C . VAL A 1 92 ? -12.159 12.229 30.381 1.00 90.31 92 VAL A C 1
ATOM 701 O O . VAL A 1 92 ? -11.611 11.843 31.416 1.00 90.31 92 VAL A O 1
ATOM 704 N N . ASP A 1 93 ? -13.143 11.544 29.809 1.00 88.25 93 ASP A N 1
ATOM 705 C CA . ASP A 1 93 ? -13.408 10.150 30.153 1.00 88.25 93 ASP A CA 1
ATOM 706 C C . ASP A 1 93 ? -12.506 9.203 29.342 1.00 88.25 93 ASP A C 1
ATOM 708 O O . ASP A 1 93 ? -11.787 9.616 28.427 1.00 88.25 93 ASP A O 1
ATOM 712 N N . ALA A 1 94 ? -12.509 7.919 29.711 1.00 81.00 94 ALA A N 1
ATOM 713 C CA . ALA A 1 94 ? -1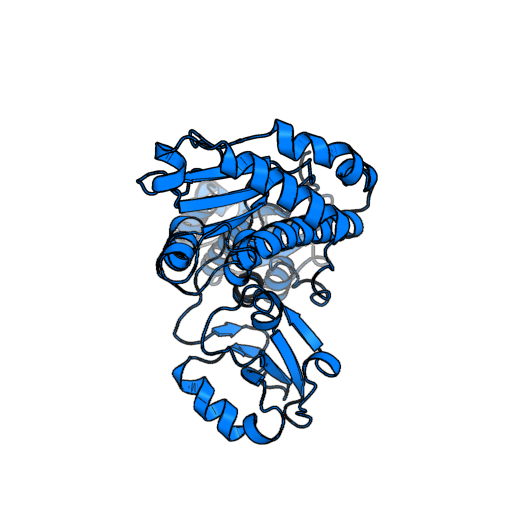1.676 6.911 29.057 1.00 81.00 94 ALA A CA 1
ATOM 714 C C . ALA A 1 94 ? -12.020 6.746 27.570 1.00 81.00 94 ALA A C 1
ATOM 716 O O . ALA A 1 94 ? -11.132 6.495 26.764 1.00 81.00 94 ALA A O 1
ATOM 717 N N . GLU A 1 95 ? -13.289 6.927 27.201 1.00 74.00 95 GLU A N 1
ATOM 718 C CA . GLU A 1 95 ? -13.741 6.785 25.818 1.00 74.00 95 GLU A CA 1
ATOM 719 C C . GLU A 1 95 ? -13.274 7.950 24.941 1.00 74.00 95 GLU A C 1
ATOM 721 O O . GLU A 1 95 ? -12.791 7.764 23.827 1.00 74.00 95 GLU A O 1
ATOM 726 N N . THR A 1 96 ? -13.330 9.164 25.475 1.00 79.44 96 THR A N 1
ATOM 727 C CA . THR A 1 96 ? -12.791 10.356 24.828 1.00 79.44 96 THR A CA 1
ATOM 728 C C . THR A 1 96 ? -11.277 10.251 24.684 1.00 79.44 96 THR A C 1
ATOM 730 O O . THR A 1 96 ? -10.764 10.563 23.614 1.00 79.44 96 THR A O 1
ATOM 733 N N . LEU A 1 97 ? -10.570 9.761 25.712 1.00 82.81 97 LEU A N 1
ATOM 734 C CA . LEU A 1 97 ? -9.130 9.514 25.632 1.00 82.81 97 LEU A CA 1
ATOM 735 C C . LEU A 1 97 ? -8.792 8.493 24.536 1.00 82.81 97 LEU A C 1
ATOM 737 O O . LEU A 1 97 ? -7.890 8.748 23.744 1.00 82.81 97 LEU A O 1
ATOM 741 N N . ARG A 1 98 ? -9.535 7.383 24.439 1.00 76.19 98 ARG A N 1
ATOM 742 C CA . ARG A 1 98 ? -9.379 6.404 23.348 1.00 76.19 98 ARG A CA 1
ATOM 743 C C . ARG A 1 98 ? -9.568 7.041 21.985 1.00 76.19 98 ARG A C 1
ATOM 745 O O . ARG A 1 98 ? -8.739 6.851 21.112 1.00 76.19 98 ARG A O 1
ATOM 752 N N . ARG A 1 99 ? -10.612 7.849 21.809 1.00 70.00 99 ARG A N 1
ATOM 753 C CA . ARG A 1 99 ? -10.859 8.548 20.543 1.00 70.00 99 ARG A CA 1
ATOM 754 C C . ARG A 1 99 ? -9.741 9.531 20.177 1.00 70.00 99 ARG A C 1
ATOM 756 O O . ARG A 1 99 ? -9.497 9.735 18.996 1.00 70.00 99 ARG A O 1
ATOM 763 N N . THR A 1 100 ? -9.092 10.151 21.162 1.00 73.06 100 THR A N 1
ATOM 764 C CA . THR A 1 100 ? -7.925 11.021 20.939 1.00 73.06 100 THR A CA 1
ATOM 765 C C . THR A 1 100 ? -6.669 10.222 20.580 1.00 73.06 100 THR A C 1
ATOM 767 O O . THR A 1 100 ? -5.854 10.690 19.790 1.00 73.06 100 THR A O 1
ATOM 770 N N . LEU A 1 101 ? -6.494 9.038 21.176 1.00 67.94 101 LEU A N 1
ATOM 771 C CA . LEU A 1 101 ? -5.342 8.162 20.942 1.00 67.94 101 LEU A CA 1
ATOM 772 C C . LEU A 1 101 ? -5.426 7.409 19.619 1.00 67.94 101 LEU A C 1
ATOM 774 O O . LEU A 1 101 ? -4.400 7.253 18.954 1.00 67.94 101 LEU A O 1
ATOM 778 N N . ARG A 1 102 ? -6.637 6.998 19.235 1.00 64.00 102 ARG A N 1
ATOM 779 C CA . ARG A 1 102 ? -6.900 6.388 17.940 1.00 64.00 102 ARG A CA 1
ATOM 780 C C . ARG A 1 102 ? -6.450 7.344 16.841 1.00 64.00 102 ARG A C 1
ATOM 782 O O . ARG A 1 102 ? -6.806 8.529 16.893 1.00 64.00 102 ARG A O 1
ATOM 789 N N . PRO A 1 103 ? -5.695 6.871 15.835 1.00 50.16 103 PRO A N 1
ATOM 790 C CA . PRO A 1 103 ? -5.557 7.634 14.609 1.00 50.16 103 PRO A CA 1
ATOM 791 C C . PRO A 1 103 ? -6.972 8.002 14.158 1.00 50.16 103 PRO A C 1
ATOM 793 O O . PRO A 1 103 ? -7.843 7.132 14.076 1.00 50.16 103 PRO A O 1
ATOM 796 N N . GLN A 1 104 ? -7.250 9.297 13.957 1.00 43.38 104 GLN A N 1
ATOM 797 C CA . GLN A 1 104 ? -8.521 9.639 13.334 1.00 43.38 104 GLN A CA 1
ATOM 798 C C . GLN A 1 104 ? -8.523 8.927 11.984 1.00 43.38 104 GLN A C 1
ATOM 800 O O . GLN A 1 104 ? -7.553 9.100 11.241 1.00 43.38 104 GLN A O 1
ATOM 805 N N . PRO A 1 105 ? -9.543 8.099 11.685 1.00 39.78 105 PRO A N 1
ATOM 806 C CA . PRO A 1 105 ? -9.628 7.491 10.372 1.00 39.78 105 PRO A CA 1
ATOM 807 C C . PRO A 1 105 ? -9.570 8.635 9.358 1.00 39.78 105 PRO A C 1
ATOM 809 O O . PRO A 1 105 ? -10.214 9.664 9.608 1.00 39.78 105 PRO A O 1
ATOM 812 N N . PRO A 1 106 ? -8.791 8.497 8.272 1.00 39.75 106 PRO A N 1
ATOM 813 C CA . PRO A 1 106 ? -8.617 9.570 7.306 1.00 39.75 106 PRO A CA 1
ATOM 814 C C . PRO A 1 106 ? -9.980 10.164 6.941 1.00 39.75 106 PRO A C 1
ATOM 816 O O . PRO A 1 106 ? -10.958 9.438 6.719 1.00 39.75 106 PRO A O 1
ATOM 819 N N . GLU A 1 107 ? -10.062 11.495 6.971 1.00 41.03 107 GLU A N 1
ATOM 820 C CA . GLU A 1 107 ? -11.283 12.253 6.717 1.00 41.03 107 GLU A CA 1
ATOM 821 C C . GLU A 1 107 ? -11.750 11.969 5.286 1.00 41.03 107 GLU A C 1
ATOM 823 O O . GLU A 1 107 ? -11.268 12.581 4.348 1.00 41.03 107 GLU A O 1
ATOM 828 N N . ARG A 1 108 ? -12.665 11.003 5.130 1.00 42.38 108 ARG A N 1
ATOM 829 C CA . ARG A 1 108 ? -12.997 10.333 3.863 1.00 42.38 108 ARG A CA 1
ATOM 830 C C . ARG A 1 108 ? -11.761 9.831 3.089 1.00 42.38 108 ARG A C 1
ATOM 832 O O . ARG A 1 108 ? -10.986 10.626 2.569 1.00 42.38 108 ARG A O 1
ATOM 839 N N . PRO A 1 109 ? -11.629 8.518 2.870 1.00 51.44 109 PRO A N 1
ATOM 840 C CA . PRO A 1 109 ? -10.618 8.007 1.954 1.00 51.44 109 PRO A CA 1
ATOM 841 C C . PRO A 1 109 ? -10.809 8.664 0.582 1.00 51.44 109 PRO A C 1
ATOM 843 O O . PRO A 1 109 ? -11.874 8.587 -0.038 1.00 51.44 109 PRO A O 1
ATOM 846 N N . THR A 1 110 ? -9.796 9.415 0.159 1.00 55.53 110 THR A N 1
ATOM 847 C CA . THR A 1 110 ? -9.807 10.121 -1.115 1.00 55.53 110 THR A CA 1
ATOM 848 C C . THR A 1 110 ? -9.730 9.093 -2.236 1.00 55.53 110 THR A C 1
ATOM 850 O O . THR A 1 110 ? -9.118 8.035 -2.083 1.00 55.53 110 THR A O 1
ATOM 853 N N . LEU A 1 111 ? -10.392 9.375 -3.368 1.00 61.94 111 LEU A N 1
ATOM 854 C CA . LEU A 1 111 ? -10.248 8.544 -4.565 1.00 61.94 111 LEU A CA 1
ATOM 855 C C . LEU A 1 111 ? -8.760 8.305 -4.818 1.00 61.94 111 LEU A C 1
ATOM 857 O O . LEU A 1 111 ? -7.973 9.256 -4.735 1.00 61.94 111 LEU A O 1
ATOM 861 N N . PRO A 1 112 ? -8.372 7.064 -5.126 1.00 66.19 112 PRO A N 1
ATOM 862 C CA . PRO A 1 112 ? -6.982 6.700 -5.068 1.00 66.19 112 PRO A CA 1
ATOM 863 C C . PRO A 1 112 ? -6.246 7.493 -6.162 1.00 66.19 112 PRO A C 1
ATOM 865 O O . PRO A 1 112 ? -6.779 7.707 -7.261 1.00 66.19 112 PRO A O 1
ATOM 868 N N . PRO A 1 113 ? -5.042 8.004 -5.870 1.00 80.62 113 PRO A N 1
ATOM 869 C CA . PRO A 1 113 ? -4.417 9.047 -6.669 1.00 80.62 113 PRO A CA 1
ATOM 870 C C . PRO A 1 113 ? -4.201 8.579 -8.107 1.00 80.62 113 PRO A C 1
ATOM 872 O O . PRO A 1 113 ? -3.786 7.441 -8.377 1.00 80.62 113 PRO A O 1
ATOM 875 N N . ARG A 1 114 ? -4.503 9.462 -9.061 1.00 86.06 114 ARG A N 1
ATOM 876 C CA . ARG A 1 114 ? -4.290 9.168 -10.477 1.00 86.06 114 ARG A CA 1
ATOM 877 C C . ARG A 1 114 ? -2.785 9.229 -10.775 1.00 86.06 114 ARG A C 1
ATOM 879 O O . ARG A 1 114 ? -2.196 10.285 -10.552 1.00 86.06 114 ARG A O 1
ATOM 886 N N . PRO A 1 115 ? -2.172 8.153 -11.301 1.00 93.25 115 PRO A N 1
ATOM 887 C CA . PRO A 1 115 ? -0.754 8.161 -11.634 1.00 93.25 115 PRO A CA 1
ATOM 888 C C . PRO A 1 115 ? -0.460 9.121 -12.789 1.00 93.25 115 PRO A C 1
ATOM 890 O O . PRO A 1 115 ? -1.306 9.360 -13.661 1.00 93.25 115 PRO A O 1
ATOM 893 N N . ASP A 1 116 ? 0.768 9.629 -12.827 1.00 96.00 116 ASP A N 1
ATOM 894 C CA . ASP A 1 116 ? 1.295 10.360 -13.973 1.00 96.00 116 ASP A CA 1
ATOM 895 C C . ASP A 1 116 ? 1.725 9.360 -15.053 1.00 96.00 116 ASP A C 1
ATOM 897 O O . ASP A 1 116 ? 2.773 8.724 -14.960 1.00 96.00 116 ASP A O 1
ATOM 901 N N . ALA A 1 117 ? 0.900 9.209 -16.090 1.00 95.31 117 ALA A N 1
ATOM 902 C CA . ALA A 1 117 ? 1.131 8.217 -17.138 1.00 95.31 117 ALA A CA 1
ATOM 903 C C . ALA A 1 117 ? 2.462 8.424 -17.882 1.00 95.31 117 ALA A C 1
ATOM 905 O O . ALA A 1 117 ? 3.145 7.455 -18.205 1.00 95.31 117 ALA A O 1
ATOM 906 N N . HIS A 1 118 ? 2.861 9.677 -18.133 1.00 96.38 118 HIS A N 1
ATOM 907 C CA . HIS A 1 118 ? 4.106 9.946 -18.850 1.00 96.38 118 HIS A CA 1
ATOM 908 C C . HIS A 1 118 ? 5.320 9.586 -17.993 1.00 96.38 118 HIS A C 1
ATOM 910 O O . HIS A 1 118 ? 6.267 8.957 -18.472 1.00 96.38 118 HIS A O 1
ATOM 916 N N . LEU A 1 119 ? 5.281 9.959 -16.714 1.00 97.38 119 LEU A N 1
ATOM 917 C CA . LEU A 1 119 ? 6.328 9.610 -15.768 1.00 97.38 119 LEU A CA 1
ATOM 918 C C . LEU A 1 119 ? 6.394 8.090 -15.540 1.00 97.38 119 LEU A C 1
ATOM 920 O O . LEU A 1 119 ? 7.491 7.534 -15.542 1.00 97.38 119 LEU A O 1
ATOM 924 N N . ALA A 1 120 ? 5.251 7.405 -15.445 1.00 97.88 120 ALA A N 1
ATOM 925 C CA . ALA A 1 120 ? 5.191 5.949 -15.321 1.00 97.88 120 ALA A CA 1
ATOM 926 C C . ALA A 1 120 ? 5.865 5.241 -16.509 1.00 97.88 120 ALA A C 1
ATOM 928 O O . ALA A 1 120 ? 6.659 4.325 -16.308 1.00 97.88 120 ALA A O 1
ATOM 929 N N . GLU A 1 121 ? 5.629 5.696 -17.746 1.00 97.88 121 GLU A N 1
ATOM 930 C CA . GL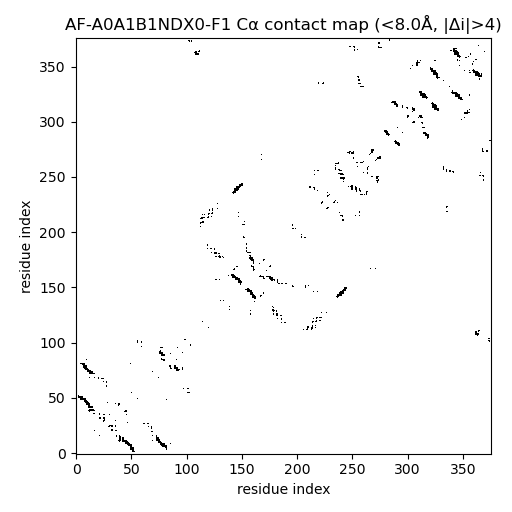U A 1 121 ? 6.287 5.152 -18.943 1.00 97.88 121 GLU A CA 1
ATOM 931 C C . GLU A 1 121 ? 7.812 5.347 -18.927 1.00 97.88 121 GLU A C 1
ATOM 933 O O . GLU A 1 121 ? 8.564 4.462 -19.353 1.00 97.88 121 GLU A O 1
ATOM 938 N N . LEU A 1 122 ? 8.286 6.507 -18.460 1.00 98.00 122 LEU A N 1
ATOM 939 C CA . LEU A 1 122 ? 9.719 6.786 -18.334 1.00 98.00 122 LEU A CA 1
ATOM 940 C C . LEU A 1 122 ? 10.371 5.880 -17.289 1.00 98.00 122 LEU A C 1
ATOM 942 O O . LEU A 1 122 ? 11.426 5.303 -17.559 1.00 98.00 122 LEU A O 1
ATOM 946 N N . ILE A 1 123 ? 9.721 5.718 -16.136 1.00 98.50 123 ILE A N 1
ATOM 947 C CA . ILE A 1 123 ? 10.181 4.836 -15.062 1.00 98.50 123 ILE A CA 1
ATOM 948 C C . ILE A 1 123 ? 10.188 3.390 -15.549 1.00 98.50 123 ILE A C 1
ATOM 950 O O . ILE A 1 123 ? 11.228 2.745 -15.480 1.00 98.50 123 ILE A O 1
ATOM 954 N N . AL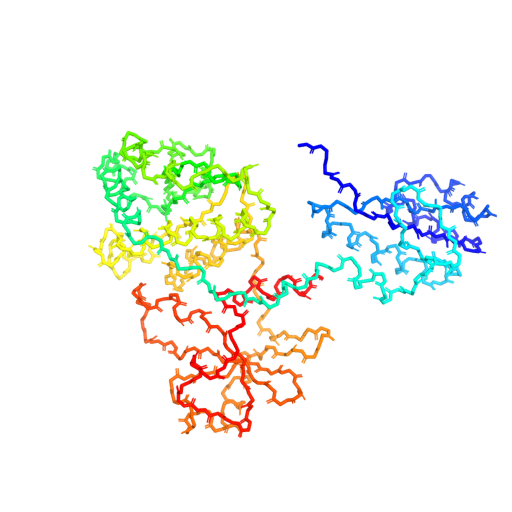A A 1 124 ? 9.099 2.912 -16.157 1.00 98.50 124 ALA A N 1
ATOM 955 C CA . ALA A 1 124 ? 9.016 1.566 -16.721 1.00 98.50 124 ALA A CA 1
ATOM 956 C C . ALA A 1 124 ? 10.150 1.299 -17.724 1.00 98.50 124 ALA A C 1
ATOM 958 O O . ALA A 1 124 ? 10.800 0.254 -17.683 1.00 98.50 124 ALA A O 1
ATOM 959 N N . ARG A 1 125 ? 10.451 2.260 -18.607 1.00 98.12 125 ARG A N 1
ATOM 960 C CA . ARG A 1 125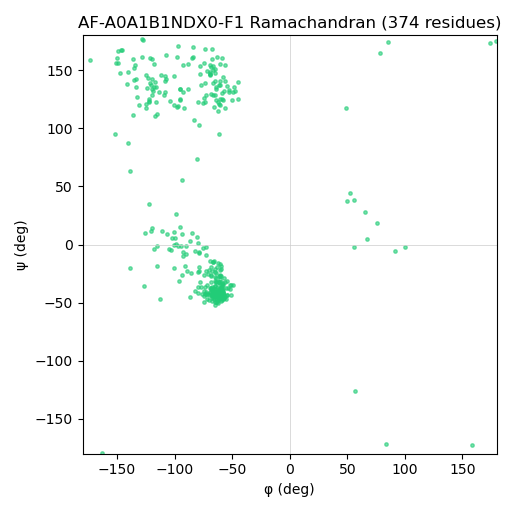 ? 11.569 2.138 -19.552 1.00 98.12 125 ARG A CA 1
ATOM 961 C C . ARG A 1 125 ? 12.915 2.011 -18.838 1.00 98.12 125 ARG A C 1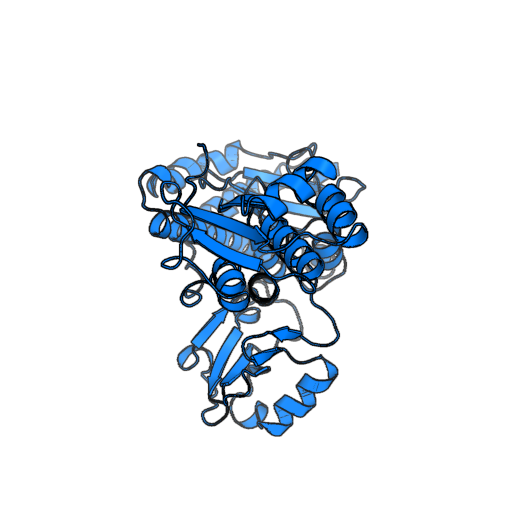
ATOM 963 O O . ARG A 1 125 ? 13.700 1.144 -19.218 1.00 98.12 125 ARG A O 1
ATOM 970 N N . GLY A 1 126 ? 13.174 2.853 -17.838 1.00 98.06 126 GLY A N 1
ATOM 971 C CA . GLY A 1 126 ? 14.414 2.809 -17.064 1.00 98.06 126 GLY A CA 1
ATOM 972 C C . GLY A 1 126 ? 14.554 1.504 -16.276 1.00 98.06 126 GLY A C 1
ATOM 973 O O . GLY A 1 126 ? 15.585 0.843 -16.353 1.00 98.06 126 GLY A O 1
ATOM 974 N N . THR A 1 127 ? 13.480 1.061 -15.622 1.00 98.44 127 THR A N 1
ATOM 975 C CA . THR A 1 127 ? 13.415 -0.220 -14.910 1.00 98.44 127 THR A CA 1
ATOM 976 C C . THR A 1 127 ? 13.653 -1.403 -15.844 1.00 98.44 127 THR A C 1
ATOM 978 O O . THR A 1 127 ? 14.442 -2.282 -15.518 1.00 98.44 127 THR A O 1
ATOM 981 N N . ARG A 1 128 ? 13.042 -1.427 -17.037 1.00 98.25 128 ARG A N 1
ATOM 982 C CA . ARG A 1 128 ? 13.287 -2.480 -18.037 1.00 98.25 128 ARG A CA 1
ATOM 983 C C . ARG A 1 128 ? 14.757 -2.552 -18.442 1.00 98.25 128 ARG A C 1
ATOM 985 O O . ARG A 1 128 ? 15.288 -3.651 -18.568 1.00 98.25 128 ARG A O 1
ATOM 992 N N . ALA A 1 129 ? 15.387 -1.402 -18.678 1.00 97.88 129 ALA A N 1
ATOM 993 C CA . ALA A 1 129 ? 16.796 -1.345 -19.051 1.00 97.88 129 ALA A CA 1
ATOM 994 C C . ALA A 1 129 ? 17.692 -1.865 -17.917 1.00 97.88 129 ALA A C 1
ATOM 996 O O . ALA A 1 129 ? 18.519 -2.740 -18.155 1.00 97.88 129 ALA A O 1
ATOM 997 N N . ALA A 1 130 ? 17.438 -1.431 -16.680 1.00 97.56 130 ALA A N 1
ATOM 998 C CA . ALA A 1 130 ? 18.162 -1.902 -15.504 1.00 97.56 130 ALA A CA 1
ATOM 999 C C . ALA A 1 130 ? 18.002 -3.420 -15.275 1.00 97.56 130 ALA A C 1
ATOM 1001 O O . ALA A 1 130 ? 18.983 -4.115 -15.021 1.00 97.56 130 ALA A O 1
ATOM 1002 N N . LEU A 1 131 ? 16.788 -3.964 -15.429 1.00 97.25 131 LEU A N 1
ATOM 1003 C CA . LEU A 1 131 ? 16.538 -5.407 -15.309 1.00 97.25 131 LEU A CA 1
ATOM 1004 C C . LEU A 1 131 ? 17.247 -6.224 -16.401 1.00 97.25 131 LEU A C 1
ATOM 1006 O O . LEU A 1 131 ? 17.718 -7.326 -16.129 1.00 97.25 131 LEU A O 1
ATOM 1010 N N . ALA A 1 132 ? 17.344 -5.695 -17.625 1.00 96.31 132 ALA A N 1
ATOM 1011 C CA . ALA A 1 132 ? 18.014 -6.368 -18.739 1.00 96.31 132 ALA A CA 1
ATOM 1012 C C . ALA A 1 132 ? 19.540 -6.475 -18.562 1.00 96.31 132 ALA A C 1
ATOM 1014 O O . ALA A 1 132 ? 20.173 -7.304 -19.218 1.00 96.31 132 ALA A O 1
ATOM 1015 N N . GLU A 1 133 ? 20.125 -5.655 -17.689 1.00 95.75 133 GLU A N 1
ATOM 1016 C CA . GLU A 1 133 ? 21.560 -5.633 -17.389 1.00 95.75 133 GLU A CA 1
ATOM 1017 C C . GLU A 1 133 ? 21.931 -6.443 -16.137 1.00 95.75 133 GLU A C 1
ATOM 1019 O O . GLU A 1 133 ? 23.114 -6.557 -15.802 1.00 95.75 133 GLU A O 1
ATOM 1024 N N . LEU A 1 134 ? 20.951 -7.051 -15.456 1.00 95.75 134 LEU A N 1
ATOM 1025 C CA . LEU A 1 134 ? 21.223 -7.910 -14.308 1.00 95.75 134 LEU A CA 1
ATOM 1026 C C . LEU A 1 134 ? 22.108 -9.107 -14.703 1.00 95.75 134 LEU A C 1
ATOM 1028 O O . LEU A 1 134 ? 21.893 -9.724 -15.753 1.00 95.75 134 LEU A O 1
ATOM 1032 N N . PRO A 1 135 ? 23.070 -9.509 -13.848 1.00 94.75 135 PRO A N 1
ATOM 1033 C CA . PRO A 1 135 ? 23.832 -10.731 -14.070 1.00 94.75 135 PRO A CA 1
ATOM 1034 C C . PRO A 1 135 ? 22.904 -11.943 -14.210 1.00 94.75 135 PRO A C 1
ATOM 1036 O O . PRO A 1 135 ? 21.958 -12.087 -13.440 1.00 94.75 135 PRO A O 1
ATOM 1039 N N . GLU A 1 136 ? 23.214 -12.866 -15.127 1.00 93.81 136 GLU A N 1
ATOM 1040 C CA . GLU A 1 136 ? 22.374 -14.045 -15.413 1.00 93.81 136 GLU A CA 1
ATOM 1041 C C . GLU A 1 136 ? 22.043 -14.863 -14.151 1.00 93.81 136 GLU A C 1
ATOM 1043 O O . GLU A 1 136 ? 20.919 -15.331 -13.984 1.00 93.81 136 GLU A O 1
ATOM 1048 N N . ALA A 1 137 ? 23.004 -14.987 -13.228 1.00 90.81 137 ALA A N 1
ATOM 1049 C CA . ALA A 1 137 ? 22.804 -15.675 -11.954 1.00 90.81 137 ALA A CA 1
ATOM 1050 C C . ALA A 1 137 ? 21.752 -14.990 -11.063 1.00 90.81 137 ALA A C 1
ATOM 1052 O O . ALA A 1 137 ? 20.977 -15.682 -10.413 1.00 90.81 137 ALA A O 1
ATOM 1053 N N . VAL A 1 138 ? 21.700 -13.654 -11.068 1.00 92.62 138 VAL A N 1
ATOM 1054 C CA . VAL A 1 138 ? 20.702 -12.869 -10.327 1.00 92.62 138 VAL A CA 1
ATOM 1055 C C . VAL A 1 138 ? 19.354 -12.953 -11.034 1.00 92.62 138 VAL A C 1
ATOM 1057 O O . VAL A 1 138 ? 18.359 -13.294 -10.408 1.00 92.62 138 VAL A O 1
ATOM 1060 N N . ALA A 1 139 ? 19.322 -12.720 -12.349 1.00 92.69 139 ALA A N 1
ATOM 1061 C CA . ALA A 1 139 ? 18.091 -12.733 -13.139 1.00 92.69 139 ALA A CA 1
ATOM 1062 C C . ALA A 1 139 ? 17.353 -14.083 -13.079 1.00 92.69 139 ALA A C 1
ATOM 1064 O O . ALA A 1 139 ? 16.126 -14.118 -13.061 1.00 92.69 139 ALA A O 1
ATOM 1065 N N . ARG A 1 140 ? 18.088 -15.201 -13.025 1.00 91.12 140 ARG A N 1
ATOM 1066 C CA . ARG A 1 140 ? 17.507 -16.550 -12.943 1.00 91.12 140 ARG A CA 1
ATOM 1067 C C . ARG A 1 140 ? 16.789 -16.818 -11.617 1.00 91.12 140 ARG A C 1
ATOM 1069 O O . ARG A 1 140 ? 15.774 -17.512 -11.614 1.00 91.12 140 ARG A O 1
ATOM 1076 N N . ASP A 1 141 ? 17.344 -16.318 -10.517 1.00 92.88 141 ASP A N 1
ATOM 1077 C CA . ASP A 1 141 ? 16.880 -16.616 -9.156 1.00 92.88 141 ASP A CA 1
ATOM 1078 C C . ASP A 1 141 ? 16.129 -15.432 -8.520 1.00 92.88 141 ASP A C 1
ATOM 1080 O O . ASP A 1 141 ? 15.796 -15.473 -7.334 1.00 92.88 141 ASP A O 1
ATOM 1084 N N . LEU A 1 142 ? 15.845 -14.403 -9.324 1.00 94.31 142 LEU A N 1
ATOM 1085 C CA . LEU A 1 142 ? 15.107 -13.198 -8.972 1.00 94.31 142 LEU A CA 1
ATOM 1086 C C . LEU A 1 142 ? 13.756 -13.554 -8.337 1.00 94.31 142 LEU A C 1
ATOM 1088 O O . LEU A 1 142 ? 13.026 -14.410 -8.833 1.00 94.31 142 LEU A O 1
ATOM 1092 N N . CYS A 1 143 ? 13.455 -12.899 -7.220 1.00 94.25 143 CYS A N 1
ATOM 1093 C CA . CYS A 1 143 ? 12.272 -13.154 -6.404 1.00 94.25 143 CYS A CA 1
ATOM 1094 C C . CYS A 1 143 ? 11.470 -11.876 -6.159 1.00 94.25 143 CYS A C 1
ATOM 1096 O O . CYS A 1 143 ? 10.243 -11.931 -6.114 1.00 94.25 143 CYS A O 1
ATOM 1098 N N . LEU A 1 144 ? 12.139 -10.732 -6.003 1.00 96.25 144 LEU A N 1
ATOM 1099 C CA . LEU A 1 144 ? 11.501 -9.454 -5.704 1.00 96.25 144 LEU A CA 1
ATOM 1100 C C . LEU A 1 144 ? 12.069 -8.357 -6.605 1.00 96.25 144 LEU A C 1
ATOM 1102 O O . LEU A 1 144 ? 13.283 -8.266 -6.793 1.00 96.25 144 LEU A O 1
ATOM 1106 N N . VAL A 1 145 ? 11.184 -7.521 -7.145 1.00 97.94 145 VAL A N 1
ATOM 1107 C CA . VAL A 1 145 ? 11.520 -6.281 -7.854 1.00 97.94 145 VAL A CA 1
ATOM 1108 C C . VAL A 1 145 ? 10.777 -5.126 -7.194 1.00 97.94 145 VAL A C 1
ATOM 1110 O O . VAL A 1 145 ? 9.546 -5.108 -7.196 1.00 97.94 145 VAL A O 1
ATOM 1113 N N . ALA A 1 146 ? 11.519 -4.172 -6.635 1.00 97.69 146 ALA A N 1
ATOM 1114 C CA . ALA A 1 146 ? 10.967 -3.027 -5.929 1.00 97.69 146 ALA A CA 1
ATOM 1115 C C . ALA A 1 146 ? 11.349 -1.705 -6.592 1.00 97.69 146 ALA A C 1
ATOM 1117 O O . ALA A 1 146 ? 12.526 -1.446 -6.848 1.00 97.69 146 ALA A O 1
ATOM 1118 N N . LEU A 1 147 ? 10.360 -0.837 -6.797 1.00 98.00 147 LEU A N 1
ATOM 1119 C CA . LEU A 1 147 ? 10.611 0.590 -6.963 1.00 98.00 147 LEU A CA 1
ATOM 1120 C C . LEU A 1 147 ? 10.508 1.257 -5.600 1.00 98.00 147 LEU A C 1
ATOM 1122 O O . LEU A 1 147 ? 9.455 1.229 -4.963 1.00 98.00 147 LEU A O 1
ATOM 1126 N N . VAL A 1 148 ? 11.620 1.835 -5.162 1.00 95.88 148 VAL A N 1
ATOM 1127 C CA . VAL A 1 148 ? 11.775 2.349 -3.806 1.00 95.88 148 VAL A CA 1
ATOM 1128 C C . VAL A 1 148 ? 12.023 3.850 -3.841 1.00 95.88 148 VAL A C 1
ATOM 1130 O O . VAL A 1 148 ? 12.821 4.337 -4.640 1.00 95.88 148 VAL A O 1
ATOM 1133 N N . THR A 1 149 ? 11.342 4.582 -2.967 1.00 94.50 149 THR A N 1
ATOM 1134 C CA . THR A 1 149 ? 11.544 6.019 -2.718 1.00 94.50 149 THR A CA 1
ATOM 1135 C C . THR A 1 149 ? 11.721 6.262 -1.217 1.00 94.50 149 THR A C 1
ATOM 1137 O O . THR A 1 149 ? 11.641 5.326 -0.433 1.00 94.50 149 THR A O 1
ATOM 1140 N N . THR A 1 150 ? 11.974 7.492 -0.781 1.00 91.44 150 THR A N 1
ATOM 1141 C CA . THR A 1 150 ? 11.866 7.881 0.637 1.00 91.44 150 THR A CA 1
ATOM 1142 C C . THR A 1 150 ? 10.518 8.547 0.920 1.00 91.44 150 THR A C 1
ATOM 1144 O O . THR A 1 150 ? 9.783 8.864 -0.022 1.00 91.44 150 THR A O 1
ATOM 1147 N N . GLY A 1 151 ? 10.203 8.784 2.198 1.00 83.88 151 GLY A N 1
ATOM 1148 C CA . GLY A 1 151 ? 9.021 9.561 2.604 1.00 83.88 151 GLY A CA 1
ATOM 1149 C C . GLY A 1 151 ? 9.030 11.003 2.076 1.00 83.88 151 GLY A C 1
ATOM 1150 O O . GLY A 1 151 ? 7.984 11.573 1.805 1.00 83.88 151 GLY A O 1
ATOM 1151 N N . GLU A 1 152 ? 10.209 11.571 1.808 1.00 85.75 152 GLU A N 1
ATOM 1152 C CA . GLU A 1 152 ? 10.375 12.874 1.144 1.00 85.75 152 GLU A CA 1
ATOM 1153 C C . GLU A 1 152 ? 10.230 12.805 -0.389 1.00 85.75 152 GLU A C 1
ATOM 1155 O O . GLU A 1 152 ? 10.487 13.783 -1.092 1.00 85.75 152 GLU A O 1
ATOM 1160 N N . ALA A 1 153 ? 9.848 11.643 -0.924 1.00 87.31 153 ALA A N 1
ATOM 1161 C CA . ALA A 1 153 ? 9.676 11.373 -2.345 1.00 87.31 153 ALA A CA 1
ATOM 1162 C C . ALA A 1 153 ? 10.882 11.747 -3.223 1.00 87.31 153 ALA A C 1
ATOM 1164 O O . ALA A 1 153 ? 10.729 12.338 -4.303 1.00 87.31 153 ALA A O 1
ATOM 1165 N N . LEU A 1 154 ? 12.088 11.395 -2.769 1.00 91.50 154 LEU A N 1
ATOM 1166 C CA . LEU A 1 154 ? 13.288 11.472 -3.600 1.00 91.50 154 LEU A CA 1
ATOM 1167 C C . LEU A 1 154 ? 13.140 10.607 -4.863 1.00 91.50 154 LEU A C 1
ATOM 1169 O O . LEU A 1 154 ? 12.299 9.714 -4.931 1.00 91.50 154 LEU A O 1
ATOM 1173 N N . ARG A 1 155 ? 13.961 10.877 -5.888 1.00 94.50 155 ARG A N 1
ATOM 1174 C CA . ARG A 1 155 ? 13.941 10.101 -7.138 1.00 94.50 155 ARG A CA 1
ATOM 1175 C C . ARG A 1 155 ? 13.995 8.597 -6.823 1.00 94.50 155 ARG A C 1
ATOM 1177 O O . ARG A 1 155 ? 14.880 8.187 -6.067 1.00 94.50 155 ARG A O 1
ATOM 1184 N N . PRO A 1 156 ? 13.108 7.779 -7.414 1.00 95.88 156 PRO A N 1
ATOM 1185 C CA . PRO A 1 156 ? 13.044 6.368 -7.093 1.00 95.88 156 PRO A CA 1
ATOM 1186 C C . PRO A 1 156 ? 14.294 5.645 -7.587 1.00 95.88 156 PRO A C 1
ATOM 1188 O O . PRO A 1 156 ? 14.903 6.023 -8.597 1.00 95.88 156 PRO A O 1
ATOM 1191 N N . TYR A 1 157 ? 14.623 4.562 -6.900 1.00 95.81 157 TYR A N 1
ATOM 1192 C CA . TYR A 1 157 ? 15.627 3.598 -7.321 1.00 95.81 157 TYR A CA 1
ATOM 1193 C C . TYR A 1 157 ? 15.012 2.204 -7.455 1.00 95.81 157 TYR A C 1
ATOM 1195 O O . TYR A 1 157 ? 13.930 1.920 -6.937 1.00 95.81 157 TYR A O 1
ATOM 1203 N N . LEU A 1 158 ? 15.703 1.343 -8.198 1.00 97.56 158 LEU A N 1
ATOM 1204 C CA . LEU A 1 158 ? 15.323 -0.048 -8.385 1.00 97.56 158 LEU A CA 1
ATOM 1205 C C . LEU A 1 158 ? 16.123 -0.906 -7.408 1.00 97.56 158 LEU A C 1
ATOM 1207 O O . LEU A 1 158 ? 17.351 -0.934 -7.488 1.00 97.56 158 LEU A O 1
ATOM 1211 N N . GLY A 1 159 ? 15.421 -1.607 -6.525 1.00 96.31 159 GLY A N 1
ATOM 1212 C CA . GLY A 1 159 ? 15.979 -2.659 -5.683 1.00 96.31 159 GLY A CA 1
ATOM 1213 C C . GLY A 1 159 ? 15.501 -4.023 -6.165 1.00 96.31 159 GLY A C 1
ATOM 1214 O O . GLY A 1 159 ? 14.354 -4.172 -6.594 1.00 96.31 159 GLY A O 1
ATOM 1215 N N . VAL A 1 160 ? 16.370 -5.028 -6.107 1.00 96.94 160 VAL A N 1
ATOM 1216 C CA . VAL A 1 160 ? 15.993 -6.409 -6.423 1.00 96.94 160 VAL A CA 1
ATOM 1217 C C . VAL A 1 160 ? 16.550 -7.384 -5.398 1.00 96.94 160 VAL A C 1
ATOM 1219 O O . VAL A 1 160 ? 17.605 -7.147 -4.819 1.00 96.94 160 VAL A O 1
ATOM 1222 N N . THR A 1 161 ? 15.868 -8.509 -5.201 1.00 95.56 161 THR A N 1
ATOM 1223 C CA . THR A 1 161 ? 16.384 -9.620 -4.390 1.00 95.56 161 THR A CA 1
ATOM 1224 C C . THR A 1 161 ? 16.132 -10.958 -5.077 1.00 95.56 161 THR A C 1
ATOM 1226 O O . THR A 1 161 ? 15.268 -11.098 -5.950 1.00 95.56 161 THR A O 1
ATOM 1229 N N . ILE A 1 162 ? 16.900 -11.964 -4.672 1.00 94.69 162 ILE A N 1
ATOM 1230 C CA . ILE A 1 162 ? 16.783 -13.344 -5.148 1.00 94.69 162 ILE A CA 1
ATOM 1231 C C . ILE A 1 162 ? 16.185 -14.246 -4.066 1.00 94.69 162 ILE A C 1
ATOM 1233 O O . ILE A 1 162 ? 16.181 -13.908 -2.882 1.00 94.69 162 ILE A O 1
ATOM 1237 N N . HIS A 1 163 ? 15.702 -15.425 -4.454 1.00 91.62 163 HIS A N 1
ATOM 1238 C CA . HIS A 1 163 ? 15.252 -16.429 -3.493 1.00 91.62 163 HIS A CA 1
ATOM 1239 C C . HIS A 1 163 ? 16.389 -16.829 -2.537 1.00 91.62 163 HIS A C 1
ATOM 1241 O O . HIS A 1 163 ? 17.483 -17.197 -2.964 1.00 91.62 163 HIS A O 1
ATOM 1247 N N . GLY A 1 164 ? 16.109 -16.825 -1.234 1.00 89.00 164 GLY A N 1
ATOM 1248 C CA . GLY A 1 164 ? 17.068 -17.212 -0.204 1.00 89.00 164 GLY A CA 1
ATOM 1249 C C . GLY A 1 164 ? 16.722 -16.635 1.171 1.00 89.00 164 GLY A C 1
ATOM 1250 O O . GLY A 1 164 ? 15.656 -16.042 1.338 1.00 89.00 164 GLY A O 1
ATOM 1251 N N . PRO A 1 165 ? 17.614 -16.797 2.164 1.00 85.38 165 PRO A N 1
ATOM 1252 C CA . PRO A 1 165 ? 17.394 -16.302 3.523 1.00 85.38 165 PRO A CA 1
ATOM 1253 C C . PRO A 1 165 ? 17.182 -14.783 3.618 1.00 85.38 165 PRO A C 1
ATOM 1255 O O . PRO A 1 165 ? 16.381 -14.358 4.435 1.00 85.38 165 PRO A O 1
ATOM 1258 N N . GLY A 1 166 ? 17.845 -13.990 2.766 1.00 86.00 166 GLY A N 1
ATOM 1259 C CA . GLY A 1 166 ? 17.721 -12.523 2.721 1.00 86.00 166 GLY A CA 1
ATOM 1260 C C . GLY A 1 166 ? 16.773 -12.012 1.634 1.00 86.00 166 GLY A C 1
ATOM 1261 O O . GLY A 1 166 ? 16.960 -10.920 1.110 1.00 86.00 166 GLY A O 1
ATOM 1262 N N . ARG A 1 167 ? 15.781 -12.817 1.220 1.00 91.25 167 ARG A N 1
ATOM 1263 C CA . ARG A 1 167 ? 14.877 -12.471 0.104 1.00 91.25 167 ARG A CA 1
ATOM 1264 C C . ARG A 1 167 ? 14.064 -11.187 0.331 1.00 91.25 167 ARG A C 1
ATOM 1266 O O . ARG A 1 167 ? 13.571 -10.627 -0.641 1.00 91.25 167 ARG A O 1
ATOM 1273 N N . TRP A 1 168 ? 13.970 -10.697 1.567 1.00 91.25 168 TRP A N 1
ATOM 1274 C CA . TRP A 1 168 ? 13.273 -9.454 1.926 1.00 91.25 168 TRP A CA 1
ATOM 1275 C C . TRP A 1 168 ? 14.209 -8.276 2.234 1.00 91.25 168 TRP A C 1
ATOM 1277 O O . TRP A 1 168 ? 13.731 -7.158 2.417 1.00 91.25 168 TRP A O 1
ATOM 1287 N N . ASP A 1 169 ? 15.528 -8.491 2.229 1.00 89.06 169 ASP A N 1
ATOM 1288 C CA . ASP A 1 169 ? 16.523 -7.487 2.616 1.00 89.06 169 ASP A CA 1
ATOM 1289 C C . ASP A 1 169 ? 16.780 -6.508 1.458 1.00 89.06 169 ASP A C 1
ATOM 1291 O O . ASP A 1 169 ? 17.798 -6.571 0.773 1.00 89.06 169 ASP A O 1
ATOM 1295 N N . LEU A 1 170 ? 15.830 -5.609 1.194 1.00 85.00 170 LEU A N 1
ATOM 1296 C CA . LEU A 1 170 ? 15.920 -4.664 0.075 1.00 85.00 170 LEU A CA 1
ATOM 1297 C C . LEU A 1 170 ? 17.023 -3.621 0.257 1.00 85.00 170 LEU A C 1
ATOM 1299 O O . LEU A 1 170 ? 17.801 -3.397 -0.663 1.00 85.00 170 LEU A O 1
ATOM 1303 N N . ALA A 1 171 ? 17.088 -2.979 1.423 1.00 81.56 171 ALA A N 1
ATOM 1304 C CA . ALA A 1 171 ? 18.039 -1.894 1.676 1.00 81.56 171 ALA A CA 1
ATOM 1305 C C . ALA A 1 171 ? 19.461 -2.404 1.970 1.00 81.56 171 ALA A C 1
ATOM 1307 O O . ALA A 1 171 ? 20.437 -1.756 1.597 1.00 81.56 171 ALA A O 1
ATOM 1308 N N . ASP A 1 172 ? 19.565 -3.575 2.603 1.00 80.31 172 ASP A N 1
ATOM 1309 C CA . ASP A 1 172 ? 20.833 -4.186 3.022 1.00 80.31 172 ASP A CA 1
ATOM 1310 C C . ASP A 1 172 ? 21.317 -5.295 2.067 1.00 80.31 172 ASP A C 1
ATOM 1312 O O . ASP A 1 172 ? 22.376 -5.895 2.272 1.00 80.31 172 ASP A O 1
ATOM 1316 N N . GLY A 1 173 ? 20.550 -5.575 1.011 1.00 77.38 173 GLY A N 1
ATOM 1317 C CA . GLY A 1 173 ? 20.848 -6.607 0.028 1.00 77.38 173 GLY A CA 1
ATOM 1318 C C . GLY A 1 173 ? 21.971 -6.228 -0.936 1.00 77.38 173 GLY A C 1
ATOM 1319 O O . GLY A 1 173 ? 22.222 -5.062 -1.240 1.00 77.38 173 GLY A O 1
ATOM 1320 N N . GLU A 1 174 ? 22.615 -7.244 -1.511 1.00 82.44 174 GLU A N 1
ATOM 1321 C CA . GLU A 1 174 ? 23.690 -7.069 -2.501 1.00 82.44 174 GLU A CA 1
ATOM 1322 C C . GLU A 1 174 ? 23.244 -6.312 -3.768 1.00 82.44 174 GLU A C 1
ATOM 1324 O O . GLU A 1 174 ? 24.082 -5.806 -4.515 1.00 82.44 174 GLU A O 1
ATOM 1329 N N . GLN A 1 175 ? 21.935 -6.245 -4.021 1.00 87.50 175 GLN A N 1
ATOM 1330 C CA . GLN A 1 175 ? 21.327 -5.584 -5.174 1.00 87.50 175 GLN A CA 1
ATOM 1331 C C . GLN A 1 175 ? 20.325 -4.485 -4.763 1.00 87.50 175 GLN A C 1
ATOM 1333 O O . GLN A 1 175 ? 19.321 -4.264 -5.443 1.00 87.50 175 GLN A O 1
ATOM 1338 N N . ALA A 1 176 ? 20.612 -3.775 -3.664 1.00 85.31 176 ALA A N 1
ATOM 1339 C CA . ALA A 1 176 ? 19.764 -2.703 -3.134 1.00 85.31 176 ALA A CA 1
ATOM 1340 C C . ALA A 1 176 ? 19.509 -1.553 -4.126 1.00 85.31 176 ALA A C 1
ATOM 1342 O O . ALA A 1 176 ? 18.433 -0.961 -4.126 1.00 85.31 176 ALA A O 1
ATOM 1343 N N . ILE A 1 177 ? 20.485 -1.244 -4.989 1.00 93.06 177 ILE A N 1
ATOM 1344 C CA . ILE A 1 177 ? 20.367 -0.227 -6.040 1.00 93.06 177 ILE A CA 1
ATOM 1345 C C . ILE A 1 177 ? 20.969 -0.793 -7.324 1.00 93.06 177 ILE A C 1
ATOM 1347 O O . ILE A 1 177 ? 22.184 -0.980 -7.415 1.00 93.06 177 ILE A O 1
ATOM 1351 N N . VAL A 1 178 ? 20.130 -1.059 -8.325 1.00 93.75 178 VAL A N 1
ATOM 1352 C CA . VAL A 1 178 ? 20.555 -1.602 -9.622 1.00 93.75 178 VAL A CA 1
ATOM 1353 C C . VAL A 1 178 ? 20.195 -0.671 -10.777 1.00 93.75 178 VAL A C 1
ATOM 1355 O O . VAL A 1 178 ? 19.096 -0.124 -10.835 1.00 93.75 178 VAL A O 1
ATOM 1358 N N . GLY A 1 179 ? 21.136 -0.503 -11.712 1.00 91.75 179 GLY A N 1
ATOM 1359 C CA . GLY A 1 179 ? 20.944 0.281 -12.936 1.00 91.75 179 GLY A CA 1
ATOM 1360 C C . GLY A 1 179 ? 20.508 1.729 -12.693 1.00 91.75 179 GLY A C 1
ATOM 1361 O O . GLY A 1 179 ? 19.655 2.239 -13.425 1.00 91.75 179 GLY A O 1
ATOM 1362 N N . ASP A 1 180 ? 21.046 2.384 -11.655 1.00 94.69 180 ASP A N 1
ATOM 1363 C CA . ASP A 1 180 ? 20.673 3.756 -11.283 1.00 94.69 180 ASP A CA 1
ATOM 1364 C C . ASP A 1 180 ? 20.879 4.748 -12.435 1.00 94.69 180 ASP A C 1
ATOM 1366 O O . ASP A 1 180 ? 20.120 5.703 -12.565 1.00 94.69 180 ASP A O 1
ATOM 1370 N N . GLU A 1 181 ? 21.828 4.497 -13.337 1.00 94.38 181 GLU A N 1
ATOM 1371 C CA . GLU A 1 181 ? 22.030 5.293 -14.547 1.00 94.38 181 GLU A CA 1
ATOM 1372 C C . GLU A 1 181 ? 20.775 5.385 -15.433 1.00 94.38 181 GLU A C 1
ATOM 1374 O O . GLU A 1 181 ? 20.536 6.424 -16.055 1.00 94.38 181 GLU A O 1
ATOM 1379 N N . HIS A 1 182 ? 19.941 4.339 -15.459 1.00 95.88 182 HIS A N 1
ATOM 1380 C CA . HIS A 1 182 ? 18.716 4.302 -16.259 1.00 95.88 182 HIS A CA 1
ATOM 1381 C C . HIS A 1 182 ? 17.577 5.058 -15.582 1.00 95.88 182 HIS A C 1
ATOM 1383 O O . HIS A 1 182 ? 16.801 5.733 -16.260 1.00 95.88 182 HIS A O 1
ATOM 1389 N N . LEU A 1 183 ? 17.488 4.994 -14.250 1.00 94.31 183 LEU A N 1
ATOM 1390 C CA . LEU A 1 183 ? 16.501 5.767 -13.492 1.00 94.31 183 LEU A CA 1
ATOM 1391 C C . LEU A 1 183 ? 16.925 7.224 -13.286 1.00 94.31 183 LEU A C 1
ATOM 1393 O O . LEU A 1 183 ? 16.063 8.095 -13.175 1.00 94.31 183 LEU A O 1
ATOM 1397 N N . ALA A 1 184 ? 18.219 7.540 -13.344 1.00 92.12 184 ALA A N 1
ATOM 1398 C CA . ALA A 1 184 ? 18.718 8.911 -13.322 1.00 92.12 184 ALA A CA 1
ATOM 1399 C C . ALA A 1 184 ? 18.182 9.732 -14.505 1.00 92.12 184 ALA A C 1
ATOM 1401 O O . ALA A 1 184 ? 17.943 10.932 -14.366 1.00 92.12 184 ALA A O 1
ATOM 1402 N N . ALA A 1 185 ? 17.902 9.087 -15.644 1.00 89.56 185 ALA A N 1
ATOM 1403 C CA . ALA A 1 185 ? 17.282 9.727 -16.805 1.00 89.56 185 ALA A CA 1
ATOM 1404 C C . ALA A 1 185 ? 15.855 10.247 -16.535 1.00 89.56 185 ALA A C 1
ATOM 1406 O O . ALA A 1 185 ? 15.379 11.125 -17.255 1.00 89.56 185 ALA A O 1
ATOM 1407 N N . VAL A 1 186 ? 15.183 9.745 -15.492 1.00 92.19 186 VAL A N 1
ATOM 1408 C CA . VAL A 1 186 ? 13.852 10.200 -15.059 1.00 92.19 186 VAL A CA 1
ATOM 1409 C C . VAL A 1 186 ? 13.932 11.508 -14.258 1.00 92.19 186 VAL A C 1
ATOM 1411 O O . VAL A 1 186 ? 12.941 12.231 -14.168 1.00 92.19 186 VAL A O 1
ATOM 1414 N N . GLY A 1 187 ? 15.114 11.851 -13.725 1.00 91.38 187 GLY A N 1
ATOM 1415 C CA . GLY A 1 187 ? 15.309 12.946 -12.769 1.00 91.38 187 GLY A CA 1
ATOM 1416 C C . GLY A 1 187 ? 14.704 14.277 -13.209 1.00 91.38 187 GLY A C 1
ATOM 1417 O O . GLY A 1 187 ? 13.994 14.898 -12.438 1.00 91.38 187 GLY A O 1
ATOM 1418 N N . HIS A 1 188 ? 14.860 14.670 -14.477 1.00 92.75 188 HIS A N 1
ATOM 1419 C CA . HIS A 1 188 ? 14.291 15.934 -14.957 1.00 92.75 188 HIS A CA 1
ATOM 1420 C C . HIS A 1 188 ? 12.757 16.003 -14.835 1.00 92.75 188 HIS A C 1
ATOM 1422 O O . HIS A 1 188 ? 12.223 17.017 -14.392 1.00 92.75 188 HIS A O 1
ATOM 1428 N N . THR A 1 189 ? 12.050 14.938 -15.226 1.00 94.06 189 THR A N 1
ATOM 1429 C CA . THR A 1 189 ? 10.582 14.873 -15.141 1.00 94.06 189 THR A CA 1
ATO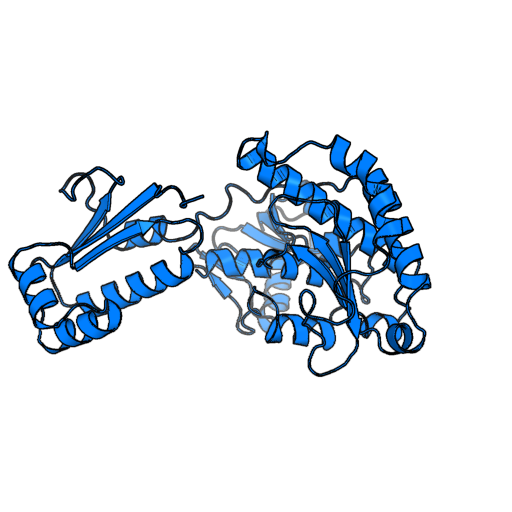M 1430 C C . THR A 1 189 ? 10.119 14.728 -13.694 1.00 94.06 189 THR A C 1
ATOM 1432 O O . THR A 1 189 ? 9.089 15.285 -13.328 1.00 94.06 189 THR A O 1
ATOM 1435 N N . TRP A 1 190 ? 10.887 14.008 -12.870 1.00 94.06 190 TRP A N 1
ATOM 1436 C CA . TRP A 1 190 ? 10.623 13.869 -11.439 1.00 94.06 190 TRP A CA 1
ATOM 1437 C C . TRP A 1 190 ? 10.751 15.214 -10.710 1.00 94.06 190 TRP A C 1
ATOM 1439 O O . TRP A 1 190 ? 9.810 15.655 -10.058 1.00 94.06 190 TRP A O 1
ATOM 1449 N N . ASP A 1 191 ? 11.871 15.913 -10.900 1.00 93.19 191 ASP A N 1
ATOM 1450 C CA . ASP A 1 191 ? 12.181 17.189 -10.246 1.00 93.19 191 ASP A CA 1
ATOM 1451 C C . ASP A 1 191 ? 11.221 18.311 -10.670 1.00 93.19 191 ASP A C 1
ATOM 1453 O O . ASP A 1 191 ? 10.951 19.233 -9.901 1.00 93.19 191 ASP A O 1
ATOM 1457 N N . ALA A 1 192 ? 10.654 18.231 -11.880 1.00 94.06 192 ALA A N 1
ATOM 1458 C CA . ALA A 1 192 ? 9.649 19.181 -12.360 1.00 94.06 192 ALA A CA 1
ATOM 1459 C C . ALA A 1 192 ? 8.358 19.187 -11.518 1.00 94.06 192 ALA A C 1
ATOM 1461 O O . ALA A 1 192 ? 7.578 20.136 -11.617 1.00 94.06 192 ALA A O 1
ATOM 1462 N N . ARG A 1 193 ? 8.136 18.158 -10.688 1.00 92.56 193 ARG A N 1
ATOM 1463 C CA . ARG A 1 193 ? 7.003 18.064 -9.757 1.00 92.56 193 ARG A CA 1
ATOM 1464 C C . ARG A 1 193 ? 7.223 18.824 -8.443 1.00 92.56 193 ARG A C 1
ATOM 1466 O O . ARG A 1 193 ? 6.293 18.925 -7.653 1.00 92.56 193 ARG A O 1
ATOM 1473 N N . GLY A 1 194 ? 8.418 19.376 -8.221 1.00 92.31 194 GLY A N 1
ATOM 1474 C CA . GLY A 1 194 ? 8.750 20.160 -7.031 1.00 92.31 194 GLY A CA 1
ATOM 1475 C C . GLY A 1 194 ? 9.205 19.323 -5.832 1.00 92.31 194 GLY A C 1
ATOM 1476 O O . GLY A 1 194 ? 9.215 18.089 -5.864 1.00 92.31 194 GLY A O 1
ATOM 1477 N N . ASP A 1 195 ? 9.621 20.020 -4.778 1.00 90.94 195 ASP A N 1
ATOM 1478 C CA . ASP A 1 195 ? 10.057 19.432 -3.511 1.00 90.94 195 ASP A CA 1
ATOM 1479 C C . ASP A 1 195 ? 8.868 19.355 -2.544 1.00 90.94 195 ASP A C 1
ATOM 1481 O O . ASP A 1 195 ? 8.169 20.349 -2.351 1.00 90.94 195 ASP A O 1
ATOM 1485 N N . LEU A 1 196 ? 8.643 18.192 -1.920 1.00 90.12 196 LEU A N 1
ATOM 1486 C CA . LEU A 1 196 ? 7.550 18.030 -0.953 1.00 90.12 196 LEU A CA 1
ATOM 1487 C C . LEU A 1 196 ? 7.684 18.981 0.239 1.00 90.12 196 LEU A C 1
ATOM 1489 O O . LEU A 1 196 ? 6.685 19.368 0.828 1.00 90.12 196 LEU A O 1
ATOM 1493 N N . ARG A 1 197 ? 8.910 19.395 0.579 1.00 87.44 197 ARG A N 1
ATOM 1494 C CA . ARG A 1 197 ? 9.183 20.309 1.699 1.00 87.44 197 ARG A CA 1
ATOM 1495 C C . ARG A 1 197 ? 8.692 21.734 1.453 1.00 87.44 197 ARG A C 1
ATOM 1497 O O . ARG A 1 197 ? 8.673 22.527 2.392 1.00 87.44 197 ARG A O 1
ATOM 1504 N N . ASP A 1 198 ? 8.366 22.064 0.205 1.00 91.12 198 ASP A N 1
ATOM 1505 C CA . ASP A 1 198 ? 7.815 23.363 -0.171 1.00 91.12 198 ASP A CA 1
ATOM 1506 C C . ASP A 1 198 ? 6.273 23.383 -0.103 1.00 91.12 198 ASP A C 1
ATOM 1508 O O . ASP A 1 198 ? 5.678 24.452 -0.258 1.00 91.12 198 ASP A O 1
ATOM 1512 N N . LEU A 1 199 ? 5.637 22.225 0.119 1.00 88.75 199 LEU A N 1
ATOM 1513 C CA . LEU A 1 199 ? 4.187 22.038 0.220 1.00 88.75 199 LEU A CA 1
ATOM 1514 C C . LEU A 1 199 ? 3.736 21.994 1.688 1.00 88.75 199 LEU A C 1
ATOM 1516 O O . LEU A 1 199 ? 4.549 21.770 2.588 1.00 88.75 199 LEU A O 1
ATOM 1520 N N . ASP A 1 200 ? 2.442 22.210 1.937 1.00 88.19 200 ASP A N 1
ATOM 1521 C CA . ASP A 1 200 ? 1.865 21.870 3.242 1.00 88.19 200 ASP A CA 1
ATOM 1522 C C . ASP A 1 200 ? 1.701 20.348 3.415 1.00 88.19 200 ASP A C 1
ATOM 1524 O O . ASP A 1 200 ? 1.853 19.589 2.459 1.00 88.19 200 ASP A O 1
ATOM 1528 N N . ASP A 1 201 ? 1.417 19.890 4.638 1.00 78.44 201 ASP A N 1
ATOM 1529 C CA . ASP A 1 201 ? 1.383 18.455 4.956 1.00 78.44 201 ASP A CA 1
ATOM 1530 C C . ASP A 1 201 ? 0.368 17.678 4.094 1.00 78.44 201 ASP A C 1
ATOM 1532 O O . ASP A 1 201 ? 0.670 16.582 3.623 1.00 78.44 201 ASP A O 1
ATOM 1536 N N . ALA A 1 202 ? -0.811 18.254 3.830 1.00 80.12 202 ALA A N 1
ATOM 1537 C CA . ALA A 1 202 ? -1.8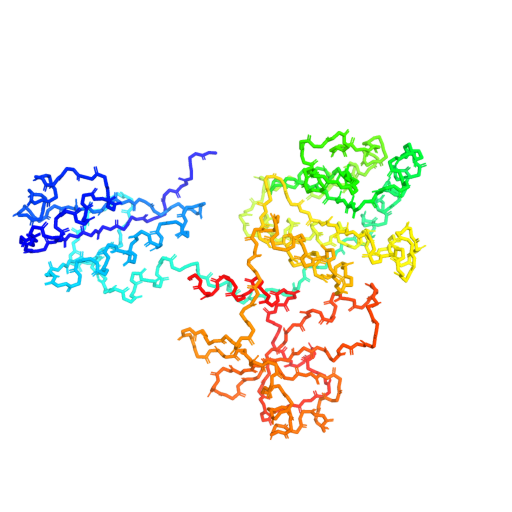63 17.594 3.057 1.00 80.12 202 ALA A CA 1
ATOM 1538 C C . ALA A 1 202 ? -1.532 17.564 1.556 1.00 80.12 202 ALA A C 1
ATOM 1540 O O . ALA A 1 202 ? -1.770 16.567 0.871 1.00 80.12 202 ALA A O 1
ATOM 1541 N N . GLU A 1 203 ? -0.966 18.651 1.031 1.00 86.12 203 GLU A N 1
ATOM 1542 C CA . GLU A 1 203 ? -0.472 18.729 -0.343 1.00 86.12 203 GLU A CA 1
ATOM 1543 C C . GLU A 1 203 ? 0.722 17.789 -0.569 1.00 86.12 203 GLU A C 1
ATOM 1545 O O . GLU A 1 203 ? 0.792 17.120 -1.604 1.00 86.12 203 GLU A O 1
ATOM 1550 N N . ALA A 1 204 ? 1.635 17.697 0.401 1.00 86.25 204 ALA A N 1
ATOM 1551 C CA . ALA A 1 204 ? 2.782 16.797 0.369 1.00 86.25 204 ALA A CA 1
ATOM 1552 C C . ALA A 1 204 ? 2.350 15.326 0.392 1.00 86.25 204 ALA A C 1
ATOM 1554 O O . ALA A 1 204 ? 2.855 14.531 -0.404 1.00 86.25 204 ALA A O 1
ATOM 1555 N N . GLU A 1 205 ? 1.392 14.968 1.248 1.00 85.19 205 GLU A N 1
ATOM 1556 C CA . GLU A 1 205 ? 0.817 13.623 1.311 1.00 85.19 205 GLU A CA 1
ATOM 1557 C C . GLU A 1 205 ? 0.129 13.248 -0.009 1.00 85.19 205 GLU A C 1
ATOM 1559 O O . GLU A 1 205 ? 0.396 12.185 -0.576 1.00 85.19 205 GLU A O 1
ATOM 1564 N N . ALA A 1 206 ? -0.688 14.150 -0.563 1.00 86.25 206 ALA A N 1
ATOM 1565 C CA . ALA A 1 206 ? -1.347 13.933 -1.848 1.00 86.25 206 ALA A CA 1
ATOM 1566 C C . ALA A 1 206 ? -0.339 13.746 -2.997 1.00 86.25 206 ALA A C 1
ATOM 1568 O O . ALA A 1 206 ? -0.512 12.868 -3.848 1.00 86.25 206 ALA A O 1
ATOM 1569 N N . GLU A 1 207 ? 0.732 14.542 -3.026 1.00 92.81 207 GLU A N 1
ATOM 1570 C CA . GLU A 1 207 ? 1.782 14.433 -4.038 1.00 92.81 207 GLU A CA 1
ATOM 1571 C C . GLU A 1 207 ? 2.613 13.149 -3.878 1.00 92.81 207 GLU A C 1
ATOM 1573 O O . GLU A 1 207 ? 2.891 12.476 -4.876 1.00 92.81 207 GLU A O 1
ATOM 1578 N N . LEU A 1 208 ? 2.969 12.756 -2.649 1.00 91.88 208 LEU A N 1
ATOM 1579 C CA . LEU A 1 208 ? 3.625 11.473 -2.377 1.00 91.88 208 LEU A CA 1
ATOM 1580 C C . LEU A 1 208 ? 2.753 10.310 -2.863 1.00 91.88 208 LEU A C 1
ATOM 1582 O O . LEU A 1 208 ? 3.245 9.421 -3.561 1.00 91.88 208 LEU A O 1
ATOM 1586 N N . ALA A 1 209 ? 1.451 10.349 -2.582 1.00 89.62 209 ALA A N 1
ATOM 1587 C CA . ALA A 1 209 ? 0.511 9.323 -3.011 1.00 89.62 209 ALA A CA 1
ATOM 1588 C C . ALA A 1 209 ? 0.438 9.221 -4.552 1.00 89.62 209 ALA A C 1
ATOM 1590 O O . ALA A 1 209 ? 0.441 8.116 -5.107 1.00 89.62 209 ALA A O 1
ATOM 1591 N N . VAL A 1 210 ? 0.460 10.351 -5.277 1.00 93.50 210 VAL A N 1
ATOM 1592 C CA . VAL A 1 210 ? 0.560 10.368 -6.752 1.00 93.50 210 VAL A CA 1
ATOM 1593 C C . VAL A 1 210 ? 1.874 9.758 -7.236 1.00 93.50 210 VAL A C 1
ATOM 1595 O O . VAL A 1 210 ? 1.873 8.981 -8.199 1.00 93.50 210 VAL A O 1
ATOM 1598 N N . ARG A 1 211 ? 2.997 10.067 -6.583 1.00 96.00 211 ARG A N 1
ATOM 1599 C CA . ARG A 1 211 ? 4.307 9.504 -6.937 1.00 96.00 211 ARG A CA 1
ATOM 1600 C C . ARG A 1 211 ? 4.338 7.992 -6.729 1.00 96.00 211 ARG A C 1
ATOM 1602 O O . ARG A 1 211 ? 4.706 7.283 -7.661 1.00 96.00 211 ARG A O 1
ATOM 1609 N N . LEU A 1 212 ? 3.866 7.483 -5.591 1.00 94.38 212 LEU A N 1
ATOM 1610 C CA . LEU A 1 212 ? 3.779 6.042 -5.318 1.00 94.38 212 LEU A CA 1
ATOM 1611 C C . LEU A 1 212 ? 2.850 5.324 -6.307 1.00 94.38 212 LEU A C 1
ATOM 1613 O O . LEU A 1 212 ? 3.232 4.304 -6.881 1.00 94.38 212 LEU A O 1
ATOM 1617 N N . ALA A 1 213 ? 1.680 5.893 -6.614 1.00 93.31 213 ALA A N 1
ATOM 1618 C CA . ALA A 1 213 ? 0.793 5.344 -7.642 1.00 93.31 213 ALA A CA 1
ATOM 1619 C C . ALA A 1 213 ? 1.443 5.329 -9.035 1.00 93.31 213 ALA A C 1
ATOM 1621 O O . ALA A 1 213 ? 1.188 4.425 -9.831 1.00 93.31 213 ALA A O 1
ATOM 1622 N N . THR A 1 214 ? 2.303 6.304 -9.334 1.00 96.94 214 THR A N 1
ATOM 1623 C CA . THR A 1 214 ? 3.074 6.358 -10.584 1.00 96.94 214 THR A CA 1
ATOM 1624 C C . THR A 1 214 ? 4.129 5.248 -10.653 1.00 96.94 214 THR A C 1
ATOM 1626 O O . THR A 1 214 ? 4.316 4.656 -11.717 1.00 96.94 214 THR A O 1
ATOM 1629 N N . LEU A 1 215 ? 4.777 4.905 -9.532 1.00 97.88 215 LEU A N 1
ATOM 1630 C CA . LEU A 1 215 ? 5.670 3.739 -9.447 1.00 97.88 215 LEU A CA 1
ATOM 1631 C C . LEU A 1 215 ? 4.895 2.429 -9.638 1.00 97.88 215 LEU A C 1
ATOM 1633 O O . LEU A 1 215 ? 5.335 1.543 -10.371 1.00 97.88 215 LEU A O 1
ATOM 1637 N N . GLU A 1 216 ? 3.715 2.328 -9.023 1.00 96.38 216 GLU A N 1
ATOM 1638 C CA . GLU A 1 216 ? 2.833 1.165 -9.152 1.00 96.38 216 GLU A CA 1
ATOM 1639 C C . GLU A 1 216 ? 2.405 0.973 -10.617 1.00 96.38 216 GLU A C 1
ATOM 1641 O O . GLU A 1 216 ? 2.473 -0.132 -11.153 1.00 96.38 216 GLU A O 1
ATOM 1646 N N . GLU A 1 217 ? 2.039 2.062 -11.299 1.00 96.81 217 GLU A N 1
ATOM 1647 C CA . GLU A 1 217 ? 1.728 2.057 -12.732 1.00 96.81 217 GLU A CA 1
ATOM 1648 C C . GLU A 1 217 ? 2.921 1.636 -13.592 1.00 96.81 217 GLU A C 1
ATOM 1650 O O . GLU A 1 217 ? 2.756 0.839 -14.513 1.00 96.81 217 GLU A O 1
ATOM 1655 N N . ALA A 1 218 ? 4.135 2.086 -13.274 1.00 98.31 218 ALA A N 1
ATOM 1656 C CA . ALA A 1 218 ? 5.326 1.671 -14.009 1.00 98.31 218 ALA A CA 1
ATOM 1657 C C . ALA A 1 218 ? 5.558 0.151 -13.930 1.00 98.31 218 ALA A C 1
ATOM 1659 O O . ALA A 1 218 ? 5.818 -0.490 -14.952 1.00 98.31 218 ALA A O 1
ATOM 1660 N N . LEU A 1 219 ? 5.421 -0.447 -12.740 1.00 98.31 219 LEU A N 1
ATOM 1661 C CA . LEU A 1 219 ? 5.523 -1.901 -12.571 1.00 98.31 219 LEU A CA 1
ATOM 1662 C C . LEU A 1 219 ? 4.379 -2.639 -13.267 1.00 98.31 219 LEU A C 1
ATOM 1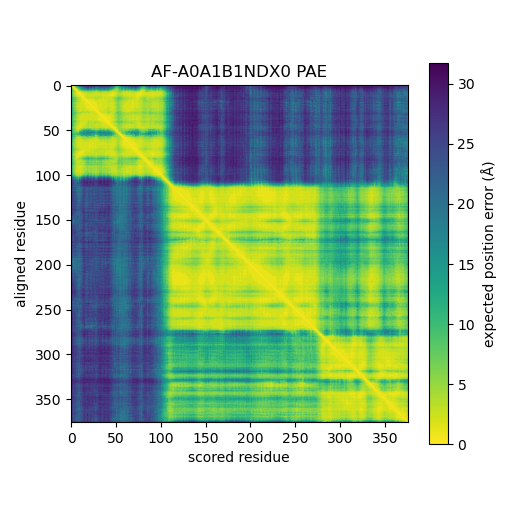664 O O . LEU A 1 219 ? 4.613 -3.670 -13.894 1.00 98.31 219 LEU A O 1
ATOM 1668 N N . ARG A 1 220 ? 3.162 -2.092 -13.235 1.00 96.19 220 ARG A N 1
ATOM 1669 C CA . ARG A 1 220 ? 2.009 -2.654 -13.946 1.00 96.19 220 ARG A CA 1
ATOM 1670 C C . ARG A 1 220 ? 2.219 -2.690 -15.457 1.00 96.19 220 ARG A C 1
ATOM 1672 O O . ARG A 1 220 ? 1.957 -3.721 -16.070 1.00 96.19 220 ARG A O 1
ATOM 1679 N N . LEU A 1 221 ? 2.726 -1.611 -16.056 1.00 97.50 221 LEU A N 1
ATOM 1680 C CA . LEU A 1 221 ? 3.048 -1.568 -17.487 1.00 97.50 221 LEU A CA 1
ATOM 1681 C C . LEU A 1 221 ? 4.058 -2.662 -17.863 1.00 97.50 221 LEU A C 1
ATOM 1683 O O . LEU A 1 221 ? 3.893 -3.350 -18.867 1.00 97.50 221 LEU A O 1
ATOM 1687 N N . LEU A 1 222 ? 5.080 -2.866 -17.029 1.00 98.19 222 LEU A N 1
ATOM 1688 C CA . LEU A 1 222 ? 6.069 -3.925 -17.233 1.00 98.19 222 LEU A CA 1
ATOM 1689 C C . LEU A 1 222 ? 5.472 -5.326 -17.096 1.00 98.19 222 LEU A C 1
ATOM 1691 O O . LEU A 1 222 ? 5.855 -6.227 -17.844 1.00 98.19 222 LEU A O 1
ATOM 1695 N N . ASP A 1 223 ? 4.538 -5.504 -16.166 1.00 96.94 223 ASP A N 1
ATOM 1696 C CA . ASP A 1 223 ? 3.852 -6.772 -15.952 1.00 96.94 223 ASP A CA 1
ATOM 1697 C C . ASP A 1 223 ? 2.938 -7.134 -17.129 1.00 96.94 223 ASP A C 1
ATOM 1699 O O . ASP A 1 223 ? 3.004 -8.246 -17.650 1.00 96.94 223 ASP A O 1
ATOM 1703 N N . ILE A 1 224 ? 2.171 -6.161 -17.632 1.00 94.44 224 ILE A N 1
ATOM 1704 C CA . ILE A 1 224 ? 1.351 -6.305 -18.846 1.00 94.44 224 ILE A CA 1
ATOM 1705 C C . ILE A 1 224 ? 2.224 -6.680 -20.051 1.00 94.44 224 ILE A C 1
ATOM 1707 O O . ILE A 1 224 ? 1.859 -7.556 -20.836 1.00 94.44 224 ILE A O 1
ATOM 1711 N N . ASP A 1 225 ? 3.403 -6.068 -20.170 1.00 95.56 225 ASP A N 1
ATOM 1712 C CA . ASP A 1 225 ? 4.375 -6.371 -21.224 1.00 95.56 225 ASP A CA 1
ATOM 1713 C C . ASP A 1 225 ? 5.089 -7.729 -21.028 1.00 95.56 225 ASP A C 1
ATOM 1715 O O . ASP A 1 225 ? 5.901 -8.132 -21.867 1.00 95.56 225 ASP A O 1
ATOM 1719 N N . GLY A 1 226 ? 4.808 -8.451 -19.936 1.00 94.75 226 GLY A N 1
ATOM 1720 C CA . GLY A 1 226 ? 5.345 -9.782 -19.650 1.00 94.75 226 GLY A CA 1
ATOM 1721 C C . GLY A 1 226 ? 6.800 -9.792 -19.178 1.00 94.75 226 GLY A C 1
ATOM 1722 O O . GLY A 1 226 ? 7.449 -10.839 -19.226 1.00 94.75 226 GLY A O 1
ATOM 1723 N N . VAL A 1 227 ? 7.330 -8.652 -18.716 1.00 96.88 227 VAL A N 1
ATOM 1724 C CA . VAL A 1 227 ? 8.727 -8.524 -18.252 1.00 96.88 227 VAL A CA 1
ATOM 1725 C C . VAL A 1 227 ? 9.018 -9.461 -17.079 1.00 96.88 227 VAL A C 1
ATOM 1727 O O . VAL A 1 227 ? 10.118 -9.998 -16.979 1.00 96.88 227 VAL A O 1
ATOM 1730 N N . PHE A 1 228 ? 8.021 -9.716 -16.232 1.00 95.50 228 PHE A N 1
ATOM 1731 C CA . PHE A 1 228 ? 8.134 -10.580 -15.054 1.00 95.50 228 PHE A CA 1
ATOM 1732 C C . PHE A 1 228 ? 7.680 -12.026 -15.315 1.00 95.50 228 PHE A C 1
ATOM 1734 O O . PHE A 1 228 ? 7.454 -12.798 -14.383 1.00 95.50 228 PHE A O 1
ATOM 1741 N N . GLY A 1 229 ? 7.553 -12.409 -16.589 1.00 92.50 229 GLY A N 1
ATOM 1742 C CA . GLY A 1 229 ? 7.090 -13.725 -17.014 1.00 92.50 229 GLY A CA 1
ATOM 1743 C C . GLY A 1 229 ? 5.566 -13.853 -17.058 1.00 92.50 229 GLY A C 1
ATOM 1744 O O . GLY A 1 229 ? 4.826 -12.887 -16.914 1.00 92.50 229 GLY A O 1
ATOM 1745 N N . VAL A 1 230 ? 5.088 -15.081 -17.279 1.00 89.50 230 VAL A N 1
ATOM 1746 C CA . VAL A 1 230 ? 3.657 -15.423 -17.359 1.00 89.50 230 VAL A CA 1
ATOM 1747 C C . VAL A 1 230 ? 3.358 -16.678 -16.541 1.00 89.50 230 VAL A C 1
ATOM 1749 O O . VAL A 1 230 ? 4.238 -17.518 -16.337 1.00 89.50 230 VAL A O 1
ATOM 1752 N N . GLY A 1 231 ? 2.114 -16.827 -16.077 1.00 87.81 231 GLY A N 1
ATOM 1753 C CA . GLY A 1 231 ? 1.674 -18.008 -15.327 1.00 87.81 231 GLY A CA 1
ATOM 1754 C C . GLY A 1 231 ? 2.532 -18.261 -14.084 1.00 87.81 231 GLY A C 1
ATOM 1755 O O . GLY A 1 231 ? 2.722 -17.365 -13.263 1.00 87.81 231 GLY A O 1
ATOM 1756 N N . ASP A 1 232 ? 3.077 -19.470 -13.957 1.00 88.75 232 ASP A N 1
ATOM 1757 C CA . ASP A 1 232 ? 3.888 -19.857 -12.796 1.00 88.75 232 ASP A CA 1
ATOM 1758 C C . ASP A 1 232 ? 5.182 -19.047 -12.667 1.00 88.75 232 ASP A C 1
ATOM 1760 O O . ASP A 1 232 ? 5.607 -18.767 -11.550 1.00 88.75 232 ASP A O 1
ATOM 1764 N N . ALA A 1 233 ? 5.790 -18.615 -13.780 1.00 90.44 233 ALA A N 1
ATOM 1765 C CA . ALA A 1 233 ? 6.972 -17.754 -13.726 1.00 90.44 233 ALA A CA 1
ATOM 1766 C C . ALA A 1 233 ? 6.638 -16.403 -13.076 1.00 90.44 233 ALA A C 1
ATOM 1768 O O . ALA A 1 233 ? 7.368 -15.942 -12.205 1.00 90.44 233 ALA A O 1
ATOM 1769 N N . ARG A 1 234 ? 5.475 -15.830 -13.413 1.00 92.56 234 ARG A N 1
ATOM 1770 C CA . ARG A 1 234 ? 4.999 -14.580 -12.815 1.00 92.56 234 ARG A CA 1
ATOM 1771 C C . ARG A 1 234 ? 4.646 -14.723 -11.334 1.00 92.56 234 ARG A C 1
ATOM 1773 O O . ARG A 1 234 ? 4.915 -13.816 -10.553 1.00 92.56 234 ARG A O 1
ATOM 1780 N N . ARG A 1 235 ? 4.079 -15.867 -10.931 1.00 90.81 235 ARG A N 1
ATOM 1781 C CA . ARG A 1 235 ? 3.750 -16.175 -9.522 1.00 90.81 235 ARG A CA 1
ATOM 1782 C C . ARG A 1 235 ? 4.978 -16.332 -8.622 1.00 90.81 235 ARG A C 1
ATOM 1784 O O . ARG A 1 235 ? 4.833 -16.338 -7.404 1.00 90.81 235 ARG A O 1
ATOM 1791 N N . ARG A 1 236 ? 6.167 -16.484 -9.209 1.00 92.25 236 ARG A N 1
ATOM 1792 C CA . ARG A 1 236 ? 7.448 -16.528 -8.492 1.00 92.25 236 ARG A CA 1
ATOM 1793 C C . ARG A 1 236 ? 8.101 -15.156 -8.317 1.00 92.25 236 ARG A C 1
ATOM 1795 O O . ARG A 1 236 ? 9.155 -15.082 -7.700 1.00 92.25 236 ARG A O 1
ATOM 1802 N N . MET A 1 237 ? 7.474 -14.105 -8.840 1.00 95.19 237 MET A N 1
ATOM 1803 C CA . MET A 1 237 ? 7.939 -12.728 -8.747 1.00 95.19 237 MET A CA 1
ATOM 1804 C C . MET A 1 237 ? 7.033 -11.933 -7.811 1.00 95.19 237 MET A C 1
ATOM 1806 O O . MET A 1 237 ? 5.816 -11.921 -7.998 1.00 95.19 237 MET A O 1
ATOM 1810 N N . LEU A 1 238 ? 7.622 -11.239 -6.843 1.00 97.00 238 LEU A N 1
ATOM 1811 C CA . LEU A 1 238 ? 6.955 -10.229 -6.032 1.00 97.00 238 LEU A CA 1
ATOM 1812 C C . LEU A 1 238 ? 7.322 -8.840 -6.562 1.00 97.00 238 LEU A C 1
ATOM 1814 O O . LEU A 1 238 ? 8.493 -8.465 -6.599 1.00 97.00 238 LEU A O 1
ATOM 1818 N N . LEU A 1 239 ? 6.321 -8.077 -6.982 1.00 97.88 239 LEU A N 1
ATOM 1819 C CA . LEU A 1 239 ? 6.477 -6.674 -7.353 1.00 97.88 239 LEU A CA 1
ATOM 1820 C C . LEU A 1 239 ? 6.128 -5.792 -6.162 1.00 97.88 239 LEU A C 1
ATOM 1822 O O . LEU A 1 239 ? 5.094 -6.007 -5.529 1.00 97.88 239 LEU A O 1
ATOM 1826 N N . LEU A 1 240 ? 6.958 -4.798 -5.873 1.00 96.88 240 LEU A N 1
ATOM 1827 C CA . LEU A 1 240 ? 6.773 -3.947 -4.705 1.00 96.88 240 LEU A CA 1
ATOM 1828 C C . LEU A 1 240 ? 6.970 -2.469 -5.043 1.00 96.88 240 LEU A C 1
ATOM 1830 O O . LEU A 1 240 ? 7.868 -2.089 -5.793 1.00 96.88 240 LEU A O 1
ATOM 1834 N N . VAL A 1 241 ? 6.142 -1.632 -4.433 1.00 96.56 241 VAL A N 1
ATOM 1835 C CA . VAL A 1 241 ? 6.383 -0.196 -4.297 1.00 96.56 241 VAL A CA 1
ATOM 1836 C C . VAL A 1 241 ? 6.425 0.091 -2.809 1.00 96.56 241 VAL A C 1
ATOM 1838 O O . VAL A 1 241 ? 5.531 -0.339 -2.085 1.00 96.56 241 VAL A O 1
ATOM 1841 N N . THR A 1 242 ? 7.474 0.768 -2.355 1.00 93.38 242 THR A N 1
ATOM 1842 C CA . THR A 1 242 ? 7.645 1.087 -0.935 1.00 93.38 242 THR A CA 1
ATOM 1843 C C . THR A 1 242 ? 8.439 2.370 -0.746 1.00 93.38 242 THR A C 1
ATOM 1845 O O . THR A 1 242 ? 9.236 2.776 -1.599 1.00 93.38 242 THR A O 1
ATOM 1848 N N . THR A 1 243 ? 8.230 2.993 0.403 1.00 91.56 243 THR A N 1
ATOM 1849 C CA . THR A 1 243 ? 9.104 4.012 0.973 1.00 91.56 243 THR A CA 1
ATOM 1850 C C . THR A 1 243 ? 10.246 3.344 1.752 1.00 91.56 243 THR A C 1
ATOM 1852 O O . THR A 1 243 ? 10.191 2.152 2.068 1.00 91.56 243 THR A O 1
ATOM 1855 N N . MET A 1 244 ? 11.318 4.092 2.009 1.00 86.62 244 MET A N 1
ATOM 1856 C CA . MET A 1 244 ? 12.375 3.754 2.959 1.00 86.62 244 MET A CA 1
ATOM 1857 C C . MET A 1 244 ? 12.527 4.904 3.962 1.00 86.62 244 MET A C 1
ATOM 1859 O O . MET A 1 244 ? 12.823 6.025 3.527 1.00 86.62 244 MET A O 1
ATOM 1863 N N . PRO A 1 245 ? 12.356 4.648 5.277 1.00 84.69 245 PRO A N 1
ATOM 1864 C CA . PRO A 1 245 ? 11.958 3.363 5.884 1.00 84.69 245 PRO A CA 1
ATOM 1865 C C . PRO A 1 245 ? 10.570 2.879 5.405 1.00 84.69 245 PRO A C 1
ATOM 1867 O O . PRO A 1 245 ? 9.792 3.717 4.953 1.00 84.69 245 PRO A O 1
ATOM 1870 N N . PRO A 1 246 ? 10.290 1.560 5.440 1.00 77.56 246 PRO A N 1
ATOM 1871 C CA . PRO A 1 246 ? 9.015 1.014 4.983 1.00 77.56 246 PRO A CA 1
ATOM 1872 C C . PRO A 1 246 ? 7.862 1.454 5.887 1.00 77.56 246 PRO A C 1
ATOM 1874 O O . PRO A 1 246 ? 8.037 1.662 7.088 1.00 77.56 246 PRO A O 1
ATOM 1877 N N . ASP A 1 247 ? 6.679 1.560 5.292 1.00 77.69 247 ASP A N 1
ATOM 1878 C CA . ASP A 1 247 ? 5.421 1.850 5.971 1.00 77.69 247 ASP A CA 1
ATOM 1879 C C . ASP A 1 247 ? 4.345 0.805 5.612 1.00 77.69 247 ASP A C 1
ATOM 1881 O O . ASP A 1 247 ? 4.554 -0.103 4.798 1.00 77.69 247 ASP A O 1
ATOM 1885 N N . GLY A 1 248 ? 3.169 0.925 6.234 1.00 68.75 248 GLY A N 1
ATOM 1886 C CA . GLY A 1 248 ? 2.044 0.016 6.002 1.00 68.75 248 GLY A CA 1
ATOM 1887 C C . GLY A 1 248 ? 1.467 0.065 4.580 1.00 68.75 248 GLY A C 1
ATOM 1888 O O . GLY A 1 248 ? 0.863 -0.918 4.143 1.00 68.75 248 GLY A O 1
ATOM 1889 N N . ALA A 1 249 ? 1.682 1.148 3.821 1.00 76.44 249 ALA A N 1
ATOM 1890 C CA . ALA A 1 249 ? 1.095 1.321 2.490 1.00 76.44 249 ALA A CA 1
ATOM 1891 C C . ALA A 1 249 ? 1.686 0.341 1.462 1.00 76.44 249 ALA A C 1
ATOM 1893 O O . ALA A 1 249 ? 1.002 -0.076 0.520 1.00 76.44 249 ALA A O 1
ATOM 1894 N N . ALA A 1 250 ? 2.928 -0.109 1.684 1.00 84.12 250 ALA A N 1
ATOM 1895 C CA . ALA A 1 250 ? 3.594 -1.134 0.879 1.00 84.12 250 ALA A CA 1
ATOM 1896 C C . ALA A 1 250 ? 2.751 -2.412 0.720 1.00 84.12 250 ALA A C 1
ATOM 1898 O O . ALA A 1 250 ? 2.753 -3.034 -0.347 1.00 84.12 250 ALA A O 1
ATOM 1899 N N . ALA A 1 251 ? 1.986 -2.792 1.749 1.00 84.44 251 ALA A N 1
ATOM 1900 C CA . ALA A 1 251 ? 1.136 -3.975 1.702 1.00 84.44 251 ALA A CA 1
ATOM 1901 C C . ALA A 1 251 ? -0.022 -3.826 0.702 1.00 84.44 251 ALA A C 1
ATOM 1903 O O . ALA A 1 251 ? -0.284 -4.748 -0.077 1.00 84.44 251 ALA A O 1
ATOM 1904 N N . GLY A 1 252 ? -0.662 -2.654 0.657 1.00 82.38 252 GLY A N 1
ATOM 1905 C CA . GLY A 1 252 ? -1.691 -2.333 -0.332 1.00 82.38 252 GLY A CA 1
ATOM 1906 C C . GLY A 1 252 ? -1.149 -2.365 -1.761 1.00 82.38 252 GLY A C 1
ATOM 1907 O O . GLY A 1 252 ? -1.734 -3.008 -2.639 1.00 82.38 252 GLY A O 1
ATOM 1908 N N . HIS A 1 253 ? 0.025 -1.764 -1.988 1.00 88.00 253 HIS A N 1
ATOM 1909 C CA . HIS A 1 253 ? 0.710 -1.820 -3.284 1.00 88.00 253 HIS A CA 1
ATOM 1910 C C . HIS A 1 253 ? 1.005 -3.263 -3.714 1.00 88.00 253 HIS A C 1
ATOM 1912 O O . HIS A 1 253 ? 0.716 -3.649 -4.849 1.00 88.00 253 HIS A O 1
ATOM 1918 N N . ALA A 1 254 ? 1.533 -4.088 -2.804 1.00 90.56 254 ALA A N 1
ATOM 1919 C CA . ALA A 1 254 ? 1.863 -5.480 -3.086 1.00 90.56 254 ALA A CA 1
ATOM 1920 C C . ALA A 1 254 ? 0.624 -6.304 -3.470 1.00 90.56 254 ALA A C 1
ATOM 1922 O O . ALA A 1 254 ? 0.680 -7.059 -4.442 1.00 90.56 254 ALA A O 1
ATOM 1923 N N . ARG A 1 255 ? -0.507 -6.133 -2.772 1.00 86.19 255 ARG A N 1
ATOM 1924 C CA . ARG A 1 255 ? -1.771 -6.825 -3.094 1.00 86.19 255 ARG A CA 1
ATOM 1925 C C . ARG A 1 255 ? -2.301 -6.453 -4.477 1.00 86.19 255 ARG A C 1
ATOM 1927 O O . ARG A 1 255 ? -2.746 -7.321 -5.219 1.00 86.19 255 ARG A O 1
ATOM 1934 N N . ARG A 1 256 ? -2.214 -5.176 -4.860 1.00 88.12 256 ARG A N 1
ATOM 1935 C CA . ARG A 1 256 ? -2.672 -4.706 -6.180 1.00 88.12 256 ARG A CA 1
ATOM 1936 C C . ARG A 1 256 ? -1.739 -5.086 -7.322 1.00 88.12 256 ARG A C 1
ATOM 1938 O O . ARG A 1 256 ? -2.180 -5.166 -8.465 1.00 88.12 256 ARG A O 1
ATOM 1945 N N . LEU A 1 257 ? -0.455 -5.285 -7.044 1.00 92.75 257 LEU A N 1
ATOM 1946 C CA . LEU A 1 257 ? 0.536 -5.625 -8.063 1.00 92.75 257 LEU A CA 1
ATOM 1947 C C . LEU A 1 257 ? 0.717 -7.123 -8.269 1.00 92.75 257 LEU A C 1
ATOM 1949 O O . LEU A 1 257 ? 1.283 -7.509 -9.289 1.00 92.75 257 LEU A O 1
ATOM 1953 N N . ASN A 1 258 ? 0.294 -7.973 -7.334 1.00 92.56 258 ASN A N 1
ATOM 1954 C CA . ASN A 1 258 ? 0.644 -9.388 -7.369 1.00 92.56 258 ASN A CA 1
ATOM 1955 C C . ASN A 1 258 ? -0.574 -10.304 -7.340 1.00 92.56 258 ASN A C 1
ATOM 1957 O O . ASN A 1 258 ? -1.558 -10.020 -6.662 1.00 92.56 258 ASN A O 1
ATOM 1961 N N . PRO A 1 259 ? -0.496 -11.454 -8.032 1.00 87.88 259 PRO A N 1
ATOM 1962 C CA . PRO A 1 259 ? -1.496 -12.488 -7.871 1.00 87.88 259 PRO A CA 1
ATOM 1963 C C . PRO A 1 259 ? -1.461 -13.050 -6.450 1.00 87.88 259 PRO A C 1
ATOM 1965 O O . PRO A 1 259 ? -0.389 -13.252 -5.874 1.00 87.88 259 PRO A O 1
ATOM 1968 N N . GLU A 1 260 ? -2.631 -13.445 -5.956 1.00 81.94 260 GLU A N 1
ATOM 1969 C CA . GLU A 1 260 ? -2.728 -14.290 -4.770 1.00 81.94 260 GLU A CA 1
ATOM 1970 C C . GLU A 1 260 ? -1.865 -15.551 -4.927 1.00 81.94 260 GLU A C 1
ATOM 1972 O O . GLU A 1 260 ? -1.899 -16.251 -5.955 1.00 81.94 260 GLU A O 1
ATOM 1977 N N . GLY A 1 261 ? -1.067 -15.844 -3.900 1.00 83.88 261 GLY A N 1
ATOM 1978 C CA . GLY A 1 261 ? -0.124 -16.952 -3.927 1.00 83.88 261 GLY A CA 1
ATOM 1979 C C . GLY A 1 261 ? 0.797 -17.015 -2.707 1.00 83.88 261 GLY A C 1
ATOM 1980 O O . GLY A 1 261 ? 0.792 -16.108 -1.876 1.00 83.88 261 GLY A O 1
ATOM 1981 N N . PRO A 1 262 ? 1.599 -18.092 -2.594 1.00 88.31 262 PRO A N 1
ATOM 1982 C CA . PRO A 1 262 ? 2.482 -18.307 -1.450 1.00 88.31 262 PRO A CA 1
ATOM 1983 C C . PRO A 1 262 ? 3.473 -17.164 -1.234 1.00 88.31 262 PRO A C 1
ATOM 1985 O O . PRO A 1 262 ? 3.636 -16.728 -0.108 1.00 88.31 262 PRO A O 1
ATOM 1988 N N . LEU A 1 263 ? 4.066 -16.627 -2.305 1.00 91.31 263 LEU A N 1
ATOM 1989 C CA . LEU A 1 263 ? 5.113 -15.614 -2.184 1.00 91.31 263 LEU A CA 1
ATOM 1990 C C . LEU A 1 263 ? 4.602 -14.278 -1.623 1.00 91.31 263 LEU A C 1
ATOM 1992 O O . LEU A 1 263 ? 5.250 -13.691 -0.765 1.00 91.31 263 LEU A O 1
ATOM 1996 N N . LEU A 1 264 ? 3.428 -13.822 -2.081 1.00 90.75 264 LEU A N 1
ATOM 1997 C CA . LEU A 1 264 ? 2.774 -12.634 -1.526 1.00 90.75 264 LEU A CA 1
ATOM 1998 C C . LEU A 1 264 ? 2.425 -12.853 -0.050 1.00 90.75 264 LEU A C 1
ATOM 2000 O O . LEU A 1 264 ? 2.684 -11.980 0.770 1.00 90.75 264 LEU A O 1
ATOM 2004 N N . ARG A 1 265 ? 1.885 -14.030 0.293 1.00 85.88 265 ARG A N 1
ATOM 2005 C CA . ARG A 1 265 ? 1.539 -14.372 1.677 1.00 85.88 265 ARG A CA 1
ATOM 2006 C C . ARG A 1 265 ? 2.767 -14.400 2.586 1.00 85.88 265 ARG A C 1
ATOM 2008 O O . ARG A 1 265 ? 2.738 -13.778 3.636 1.00 85.88 265 ARG A O 1
ATOM 2015 N N . GLU A 1 266 ? 3.840 -15.060 2.160 1.00 90.00 266 GLU A N 1
ATOM 2016 C CA . GLU A 1 266 ? 5.101 -15.109 2.905 1.00 90.00 266 GLU A CA 1
ATOM 2017 C C . GLU A 1 266 ? 5.657 -13.706 3.154 1.00 90.00 266 GLU A C 1
ATOM 2019 O O . GLU A 1 266 ? 6.073 -13.409 4.266 1.00 90.00 266 GLU A O 1
ATOM 2024 N N . TRP A 1 267 ? 5.640 -12.819 2.155 1.00 91.88 267 TRP A N 1
ATOM 2025 C CA . TRP A 1 267 ? 6.108 -11.447 2.353 1.00 91.88 267 TRP A CA 1
ATOM 2026 C C . TRP A 1 267 ? 5.203 -10.653 3.309 1.00 91.88 267 TRP A C 1
ATOM 2028 O O . TRP A 1 267 ? 5.709 -9.956 4.186 1.00 91.88 267 TRP A O 1
ATOM 2038 N N . LEU A 1 268 ? 3.877 -10.791 3.185 1.00 84.62 268 LEU A N 1
ATOM 2039 C CA . LEU A 1 268 ? 2.923 -10.155 4.100 1.00 84.62 268 LEU A CA 1
ATOM 2040 C C . LEU A 1 268 ? 3.124 -10.613 5.554 1.00 84.62 268 LEU A C 1
ATOM 2042 O O . LEU A 1 268 ? 3.026 -9.796 6.463 1.00 84.62 268 LEU A O 1
ATOM 2046 N N . GLU A 1 269 ? 3.426 -11.896 5.762 1.00 82.31 269 GLU A N 1
ATOM 2047 C CA . GLU A 1 269 ? 3.661 -12.496 7.082 1.00 82.31 269 GLU A CA 1
ATOM 2048 C C . GLU A 1 269 ? 5.035 -12.159 7.669 1.00 82.31 269 GLU A C 1
ATOM 2050 O O . GLU A 1 269 ? 5.151 -11.915 8.869 1.00 82.31 269 GLU A O 1
ATOM 2055 N N . GLU A 1 270 ? 6.086 -12.208 6.850 1.00 86.12 270 GLU A N 1
ATOM 2056 C CA . GLU A 1 270 ? 7.470 -12.146 7.326 1.00 86.12 270 GLU A CA 1
ATOM 2057 C C . GLU A 1 270 ? 8.054 -10.729 7.326 1.00 86.12 270 GLU A C 1
ATOM 2059 O O . GLU A 1 270 ? 8.997 -10.481 8.079 1.00 86.12 270 GLU A O 1
ATOM 2064 N N . ALA A 1 271 ? 7.559 -9.828 6.469 1.00 87.25 271 ALA A N 1
ATOM 2065 C CA . ALA A 1 271 ? 8.256 -8.578 6.155 1.00 87.25 271 ALA A CA 1
ATOM 2066 C C . ALA A 1 271 ? 7.375 -7.325 6.051 1.00 87.25 271 ALA A C 1
ATOM 2068 O O . ALA A 1 271 ? 7.916 -6.224 6.126 1.00 87.25 271 ALA A O 1
ATOM 2069 N N . SER A 1 272 ? 6.062 -7.444 5.835 1.00 84.81 272 SER A N 1
ATOM 2070 C CA . SER A 1 272 ? 5.217 -6.253 5.695 1.00 84.81 272 SER A CA 1
ATOM 2071 C C . SER A 1 272 ? 4.887 -5.610 7.046 1.00 84.81 272 SER A C 1
ATOM 2073 O O . SER A 1 272 ? 4.682 -6.303 8.040 1.00 84.81 272 SER A O 1
ATOM 2075 N N . GLU A 1 273 ? 4.765 -4.282 7.061 1.00 75.94 273 GLU A N 1
ATOM 2076 C CA . GLU A 1 273 ? 4.371 -3.509 8.251 1.00 75.94 273 GLU A CA 1
ATOM 2077 C C . GLU A 1 273 ? 2.859 -3.607 8.562 1.00 75.94 273 GLU A C 1
ATOM 2079 O O . GLU A 1 273 ? 2.392 -3.063 9.563 1.00 75.94 273 GLU A O 1
ATOM 2084 N N . ALA A 1 274 ? 2.071 -4.300 7.725 1.00 67.88 274 ALA A N 1
ATOM 2085 C CA . ALA A 1 274 ? 0.628 -4.472 7.903 1.00 67.88 274 ALA A CA 1
ATOM 2086 C C . ALA A 1 274 ? 0.266 -5.948 8.183 1.00 67.88 274 ALA A C 1
ATOM 2088 O O . ALA A 1 274 ? 0.672 -6.833 7.430 1.00 67.88 274 ALA A O 1
ATOM 2089 N N . PRO A 1 275 ? -0.540 -6.251 9.216 1.00 57.19 275 PRO A N 1
ATOM 2090 C CA . PRO A 1 275 ? -0.880 -7.630 9.563 1.00 57.19 275 PRO A CA 1
ATOM 2091 C C . PRO A 1 275 ? -1.754 -8.317 8.497 1.00 57.19 275 PRO A C 1
ATOM 2093 O O . PRO A 1 275 ? -2.454 -7.670 7.715 1.00 57.19 275 PRO A O 1
ATOM 2096 N N . LEU A 1 276 ? -1.760 -9.655 8.498 1.00 61.56 276 LEU A N 1
ATOM 2097 C CA . LEU A 1 276 ? -2.799 -10.439 7.821 1.00 61.56 276 LEU A CA 1
ATOM 2098 C C . LEU A 1 276 ? -4.149 -10.285 8.544 1.00 61.56 276 LEU A C 1
ATOM 2100 O O . LEU A 1 276 ? -4.186 -10.175 9.769 1.00 61.56 276 LEU A O 1
ATOM 2104 N N . LEU A 1 277 ? -5.254 -10.313 7.790 1.00 59.69 277 LEU A N 1
ATOM 2105 C CA . LEU A 1 277 ? -6.603 -10.270 8.365 1.00 59.69 277 LEU A CA 1
ATOM 2106 C C . LEU A 1 277 ? -6.980 -11.583 9.064 1.00 59.69 277 LEU A C 1
ATOM 2108 O O . LEU A 1 277 ? -6.559 -12.666 8.652 1.00 59.69 277 LEU A O 1
ATOM 2112 N N . ASP A 1 278 ? -7.817 -11.456 10.095 1.00 57.22 278 ASP A N 1
ATOM 2113 C CA . ASP A 1 278 ? -8.422 -12.566 10.832 1.00 57.22 278 ASP A CA 1
ATOM 2114 C C . ASP A 1 278 ? -9.408 -13.345 9.933 1.00 57.22 278 ASP A C 1
ATOM 2116 O O . ASP A 1 278 ? -10.275 -12.725 9.306 1.00 57.22 278 ASP A O 1
ATOM 2120 N N . PRO A 1 279 ? -9.295 -14.684 9.826 1.00 57.94 279 PRO A N 1
ATOM 2121 C CA . PRO A 1 279 ? -10.223 -15.499 9.046 1.00 57.94 279 PRO A CA 1
ATOM 2122 C C . PRO A 1 279 ? -11.656 -15.551 9.603 1.00 57.94 279 PRO A C 1
ATOM 2124 O O . PRO A 1 279 ? -12.544 -15.962 8.862 1.00 57.94 279 PRO A O 1
ATOM 2127 N N . GLU A 1 280 ? -11.908 -15.150 10.854 1.00 69.31 280 GLU A N 1
ATOM 2128 C CA . GLU A 1 280 ? -13.238 -15.228 11.494 1.00 69.31 280 GLU A CA 1
ATOM 2129 C C . GLU A 1 280 ? -14.159 -14.025 11.191 1.00 69.31 280 GLU A C 1
ATOM 2131 O O . GLU A 1 280 ? -15.225 -13.883 11.792 1.00 69.31 280 GLU A O 1
ATOM 2136 N N . GLY A 1 281 ? -13.777 -13.155 10.249 1.00 73.62 281 GLY A N 1
ATOM 2137 C CA . GLY A 1 281 ? -14.457 -11.878 10.026 1.00 73.62 281 GLY A CA 1
ATOM 2138 C C . GLY A 1 281 ? -14.054 -10.831 11.069 1.00 73.62 281 GLY A C 1
ATOM 2139 O O . GLY A 1 281 ? -13.422 -11.123 12.082 1.00 73.62 281 GLY A O 1
ATOM 2140 N N . ILE A 1 282 ? -14.357 -9.563 10.798 1.00 82.94 282 ILE A N 1
ATOM 2141 C CA . ILE A 1 282 ? -13.879 -8.433 11.603 1.00 82.94 282 ILE A CA 1
ATOM 2142 C C . ILE A 1 282 ? -15.040 -7.517 11.948 1.00 82.94 282 ILE A C 1
ATOM 2144 O O . ILE A 1 282 ? -15.641 -6.918 11.062 1.00 82.94 282 ILE A O 1
ATOM 2148 N N . ALA A 1 283 ? -15.297 -7.341 13.242 1.00 81.06 283 ALA A N 1
ATOM 2149 C CA . ALA A 1 283 ? -16.202 -6.318 13.752 1.00 81.06 283 ALA A CA 1
ATOM 2150 C C . ALA A 1 283 ? -15.398 -5.153 14.346 1.00 81.06 283 ALA A C 1
ATOM 2152 O O . ALA A 1 283 ? -14.581 -5.343 15.250 1.00 81.06 283 ALA A O 1
ATOM 2153 N N . LEU A 1 284 ? -15.637 -3.945 13.843 1.00 78.69 284 LEU A N 1
ATOM 2154 C CA . LEU A 1 284 ? -15.040 -2.709 14.333 1.00 78.69 284 LEU A CA 1
ATOM 2155 C C . LEU A 1 284 ? -15.945 -2.034 15.383 1.00 78.69 284 LEU A C 1
ATOM 2157 O O . LEU A 1 284 ? -17.168 -2.207 15.355 1.00 78.69 284 LEU A O 1
ATOM 2161 N N . PRO A 1 285 ? -15.384 -1.216 16.298 1.00 70.88 285 PRO A N 1
ATOM 2162 C CA . PRO A 1 285 ? -16.167 -0.525 17.330 1.00 70.88 285 PRO A CA 1
ATOM 2163 C C . PRO A 1 285 ? -17.237 0.437 16.794 1.00 70.88 285 PRO A C 1
ATOM 2165 O O . PRO A 1 285 ? -18.185 0.754 17.510 1.00 70.88 285 PRO A O 1
ATOM 2168 N N . ASP A 1 286 ? -17.092 0.906 15.553 1.00 71.62 286 ASP A N 1
ATOM 2169 C CA . ASP A 1 286 ? -18.044 1.804 14.891 1.00 71.62 286 ASP A CA 1
ATOM 2170 C C . ASP A 1 286 ? -19.282 1.081 14.322 1.00 71.62 286 ASP A C 1
ATOM 2172 O O . ASP A 1 286 ? -20.161 1.730 13.758 1.00 71.62 286 ASP A O 1
ATOM 2176 N N . GLY A 1 287 ? -19.377 -0.242 14.506 1.00 77.06 287 GLY A N 1
ATOM 2177 C CA . GLY A 1 287 ? -20.467 -1.079 14.001 1.00 77.06 287 GLY A CA 1
ATOM 2178 C C . GLY A 1 287 ? -20.198 -1.679 12.621 1.00 77.06 287 GLY A C 1
ATOM 2179 O O . GLY A 1 287 ? -20.973 -2.523 12.172 1.00 77.06 287 GLY A O 1
ATOM 2180 N N . THR A 1 288 ? -19.094 -1.306 11.968 1.00 86.06 288 THR A N 1
ATOM 2181 C CA . THR A 1 288 ? -18.679 -1.928 10.709 1.00 86.06 288 THR A CA 1
ATOM 2182 C C . THR A 1 288 ? -18.324 -3.390 10.934 1.00 86.06 288 THR A C 1
ATOM 2184 O O . THR A 1 288 ? -17.506 -3.712 11.793 1.00 86.06 288 THR A O 1
ATOM 2187 N N . THR A 1 289 ? -18.896 -4.273 10.127 1.00 87.81 289 THR A N 1
ATOM 2188 C CA . THR A 1 289 ? -18.583 -5.698 10.111 1.00 87.81 289 THR A CA 1
ATOM 2189 C C . THR A 1 289 ? -18.122 -6.097 8.719 1.00 87.81 289 THR A C 1
ATOM 2191 O O . THR A 1 289 ? -18.854 -5.911 7.753 1.00 87.81 289 THR A O 1
ATOM 2194 N N . ILE A 1 290 ? -16.924 -6.664 8.615 1.00 91.50 290 ILE A N 1
ATOM 2195 C CA . ILE A 1 290 ? -16.462 -7.416 7.449 1.00 91.50 290 ILE A CA 1
ATOM 2196 C C . ILE A 1 290 ? -16.730 -8.892 7.721 1.00 91.50 290 ILE A C 1
ATOM 2198 O O . ILE A 1 290 ? -16.333 -9.417 8.760 1.00 91.50 290 ILE A O 1
ATOM 2202 N N . TYR A 1 291 ? -17.441 -9.538 6.806 1.00 88.50 291 TYR A N 1
ATOM 2203 C CA . TYR A 1 291 ? -17.952 -10.891 6.987 1.00 88.50 291 TYR A CA 1
ATOM 2204 C C . TYR A 1 291 ? -16.845 -11.938 6.993 1.00 88.50 291 TYR A C 1
ATOM 2206 O O . TYR A 1 291 ? -15.850 -11.814 6.271 1.00 88.50 291 TYR A O 1
ATOM 2214 N N . ALA A 1 292 ? -17.067 -13.014 7.746 1.00 81.88 292 ALA A N 1
ATOM 2215 C CA . ALA A 1 292 ? -16.280 -14.223 7.568 1.00 81.88 292 ALA A CA 1
ATOM 2216 C C . ALA A 1 292 ? -16.545 -14.821 6.169 1.00 81.88 292 ALA A C 1
ATOM 2218 O O . ALA A 1 292 ? -17.651 -14.661 5.634 1.00 81.88 292 ALA A O 1
ATOM 2219 N N . PRO A 1 293 ? -15.580 -15.534 5.555 1.00 81.38 293 PRO A N 1
ATOM 2220 C CA . PRO A 1 293 ? -15.752 -16.124 4.225 1.00 81.38 293 PRO A CA 1
ATOM 2221 C C . PRO A 1 293 ? -17.017 -16.983 4.080 1.00 81.38 293 PRO A C 1
ATOM 2223 O O . PRO A 1 293 ? -17.676 -16.936 3.044 1.00 81.38 293 PRO A O 1
ATOM 2226 N N . GLU A 1 294 ? -17.380 -17.740 5.115 1.00 79.00 294 GLU A N 1
ATOM 2227 C CA . GLU A 1 294 ? -18.579 -18.580 5.158 1.00 79.00 294 GLU A CA 1
ATOM 2228 C C . GLU A 1 294 ? -19.901 -17.800 5.159 1.00 79.00 294 GLU A C 1
ATOM 2230 O O . GLU A 1 294 ? -20.927 -18.349 4.762 1.00 79.00 294 GLU A O 1
ATOM 2235 N N . GLU A 1 295 ? -19.892 -16.535 5.577 1.00 83.56 295 GLU A N 1
ATOM 2236 C CA . GLU A 1 295 ? -21.086 -15.689 5.615 1.00 83.56 295 GLU A CA 1
ATOM 2237 C C . GLU A 1 295 ? -21.298 -14.927 4.302 1.00 83.56 295 GLU A C 1
ATOM 2239 O O . GLU A 1 295 ? -22.422 -14.522 4.005 1.00 83.56 295 GLU A O 1
ATOM 2244 N N . VAL A 1 296 ? -20.242 -14.724 3.501 1.00 90.31 296 VAL A N 1
ATOM 2245 C CA . VAL A 1 296 ? -20.294 -13.895 2.284 1.00 90.31 296 VAL A CA 1
ATOM 2246 C C . VAL A 1 296 ? -21.398 -14.365 1.338 1.00 90.31 296 VAL A C 1
ATOM 2248 O O . VAL A 1 296 ? -22.190 -13.541 0.876 1.00 90.31 296 VAL A O 1
ATOM 2251 N N . ASP A 1 297 ? -21.501 -15.669 1.080 1.00 87.25 297 ASP A N 1
ATOM 2252 C CA . ASP A 1 297 ? -22.509 -16.215 0.164 1.00 87.25 297 ASP A CA 1
ATOM 2253 C C . ASP A 1 297 ? -23.937 -15.968 0.682 1.00 87.25 297 ASP A C 1
ATOM 2255 O O . ASP A 1 297 ? -24.762 -15.394 -0.032 1.00 87.25 297 ASP A O 1
ATOM 2259 N N . GLU A 1 298 ? -24.213 -16.301 1.949 1.00 87.81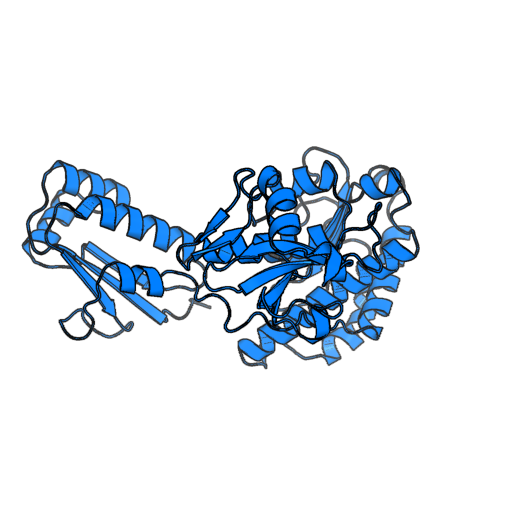 298 GLU A N 1
ATOM 2260 C CA . GLU A 1 298 ? -25.529 -16.101 2.579 1.00 87.81 298 GLU A CA 1
ATOM 2261 C C . GLU A 1 298 ? -25.943 -14.622 2.572 1.00 87.81 298 GLU A C 1
ATOM 2263 O O . GLU A 1 298 ? -27.095 -14.276 2.278 1.00 87.81 298 GLU A O 1
ATOM 2268 N N . ARG A 1 299 ? -24.999 -13.718 2.855 1.00 92.38 299 ARG A N 1
ATOM 2269 C CA . ARG A 1 299 ? -25.252 -12.272 2.864 1.00 92.38 299 ARG A CA 1
ATOM 2270 C C . ARG A 1 299 ? -25.534 -11.743 1.461 1.00 92.38 299 ARG A C 1
ATOM 2272 O O . ARG A 1 299 ? -26.481 -10.977 1.285 1.00 92.38 299 ARG A O 1
ATOM 2279 N N . ASN A 1 300 ? -24.775 -12.174 0.453 1.00 95.94 300 ASN A N 1
ATOM 2280 C CA . ASN A 1 300 ? -25.012 -11.770 -0.936 1.00 95.94 300 ASN A CA 1
ATOM 2281 C C . ASN A 1 300 ? -26.359 -12.279 -1.468 1.00 95.94 300 ASN A C 1
ATOM 2283 O O . ASN A 1 300 ? -27.014 -11.564 -2.230 1.00 95.94 300 ASN A O 1
ATOM 2287 N N . GLU A 1 301 ? -26.789 -13.478 -1.065 1.00 93.38 301 GLU A N 1
ATOM 2288 C CA . GLU A 1 301 ? -28.123 -14.001 -1.381 1.00 93.38 301 GLU A CA 1
ATOM 2289 C C . GLU A 1 301 ? -29.227 -13.193 -0.692 1.00 93.38 301 GLU A C 1
ATOM 2291 O O . GLU A 1 301 ? -30.201 -12.811 -1.340 1.00 93.38 301 GLU A O 1
ATOM 2296 N N . THR A 1 302 ? -29.051 -12.876 0.593 1.00 93.19 302 THR A N 1
ATOM 2297 C CA . THR A 1 302 ? -30.027 -12.119 1.397 1.00 93.19 302 THR A CA 1
ATOM 2298 C C . THR A 1 302 ? -30.342 -10.750 0.797 1.00 93.19 302 THR A C 1
ATOM 2300 O O . THR A 1 302 ? -31.501 -10.341 0.772 1.00 93.19 302 THR A O 1
ATOM 2303 N N . TYR A 1 303 ? -29.324 -10.047 0.296 1.00 93.56 303 TYR A N 1
ATOM 2304 C CA . TYR A 1 303 ? -29.485 -8.734 -0.335 1.00 93.56 303 TYR A CA 1
ATOM 2305 C C . TYR A 1 303 ? -29.658 -8.806 -1.859 1.00 93.56 303 TYR A C 1
ATOM 2307 O O . TYR A 1 303 ? -29.628 -7.775 -2.527 1.00 93.56 303 TYR A O 1
ATOM 2315 N N . GLU A 1 304 ? -29.824 -10.011 -2.420 1.00 94.69 304 GLU A N 1
ATOM 2316 C CA . GLU A 1 304 ? -29.992 -10.249 -3.858 1.00 94.69 304 GLU A CA 1
ATOM 2317 C C . GLU A 1 304 ? -28.921 -9.528 -4.708 1.00 94.69 304 GLU A C 1
ATOM 2319 O O . GLU A 1 304 ? -29.193 -9.037 -5.808 1.00 94.69 304 GLU A O 1
ATOM 2324 N N . VAL A 1 305 ? -27.676 -9.462 -4.216 1.00 95.44 305 VAL A N 1
ATOM 2325 C CA . VAL A 1 305 ? -26.596 -8.653 -4.817 1.00 95.44 305 VAL A CA 1
ATOM 2326 C C . VAL A 1 305 ? -26.352 -9.063 -6.264 1.00 95.44 305 VAL A C 1
ATOM 2328 O O . VAL A 1 305 ? -26.176 -8.217 -7.132 1.00 95.44 305 VAL A O 1
ATOM 2331 N N . ALA A 1 306 ? -26.424 -10.360 -6.572 1.00 92.50 306 ALA A N 1
ATOM 2332 C CA . ALA A 1 306 ? -26.276 -10.848 -7.940 1.00 92.50 306 ALA A CA 1
ATOM 2333 C C . ALA A 1 306 ? -27.385 -10.361 -8.897 1.00 92.50 306 ALA A C 1
ATOM 2335 O O . ALA A 1 306 ? -27.157 -10.328 -10.105 1.00 92.50 306 ALA A O 1
ATOM 2336 N N . GLY A 1 307 ? -28.567 -10.010 -8.380 1.00 93.00 307 GLY A N 1
ATOM 2337 C CA . GLY A 1 307 ? -29.683 -9.469 -9.155 1.00 93.00 307 GLY A CA 1
ATOM 2338 C C . GLY A 1 307 ? -29.557 -7.970 -9.423 1.00 93.00 307 GLY A C 1
ATOM 2339 O O . GLY A 1 307 ? -29.847 -7.533 -10.534 1.00 93.00 307 GLY A O 1
ATOM 2340 N N . TYR A 1 308 ? -29.097 -7.196 -8.435 1.00 95.00 308 TYR A N 1
ATOM 2341 C CA . TYR A 1 308 ? -29.005 -5.732 -8.533 1.00 95.00 308 TYR A CA 1
ATOM 2342 C C . TYR A 1 308 ? -27.619 -5.214 -8.951 1.00 95.00 308 TYR A C 1
ATOM 2344 O O . TYR A 1 308 ? -27.522 -4.192 -9.624 1.00 95.00 308 TYR A O 1
ATOM 2352 N N . ALA A 1 309 ? -26.552 -5.918 -8.573 1.00 95.56 309 ALA A N 1
ATOM 2353 C CA . ALA A 1 309 ? -25.151 -5.556 -8.786 1.00 95.56 309 ALA A CA 1
ATOM 2354 C C . ALA A 1 309 ? -24.308 -6.792 -9.203 1.00 95.56 309 ALA A C 1
ATOM 2356 O O . ALA A 1 309 ? -23.375 -7.190 -8.505 1.00 95.56 309 ALA A O 1
ATOM 2357 N N . PRO A 1 310 ? -24.584 -7.424 -10.362 1.00 91.50 310 PRO A N 1
ATOM 2358 C CA . PRO A 1 310 ? -24.002 -8.712 -10.775 1.00 91.50 310 PRO A CA 1
ATOM 2359 C C . PRO A 1 310 ? -22.468 -8.738 -10.907 1.00 91.50 310 PRO A C 1
ATOM 2361 O O . PRO A 1 310 ? -21.868 -9.815 -10.881 1.00 91.50 310 PRO A O 1
ATOM 2364 N N . GLY A 1 311 ? -21.831 -7.575 -11.073 1.00 90.75 311 GLY A N 1
ATOM 2365 C CA . GLY A 1 311 ? -20.373 -7.420 -11.127 1.00 90.75 311 GLY A CA 1
ATOM 2366 C C . GLY A 1 311 ? -19.698 -7.250 -9.763 1.00 90.75 311 GLY A C 1
ATOM 2367 O O . GLY A 1 311 ? -18.488 -7.035 -9.723 1.00 90.75 311 GLY A O 1
ATOM 2368 N N . TRP A 1 312 ? -20.455 -7.324 -8.669 1.00 94.44 312 TRP A N 1
ATOM 2369 C CA . TRP A 1 312 ? -20.012 -6.967 -7.325 1.00 94.44 312 TRP A CA 1
ATOM 2370 C C . TRP A 1 312 ? -20.283 -8.087 -6.319 1.00 94.44 312 TRP A C 1
ATOM 2372 O O . TRP A 1 312 ? -21.066 -9.010 -6.566 1.00 94.44 312 TRP A O 1
ATOM 2382 N N . VAL A 1 313 ? -19.579 -8.016 -5.194 1.00 94.81 313 VAL A N 1
ATOM 2383 C CA . VAL A 1 313 ? -19.717 -8.908 -4.044 1.00 94.81 313 VAL A CA 1
ATOM 2384 C C . VAL A 1 313 ? -19.776 -8.046 -2.792 1.00 94.81 313 VAL A C 1
ATOM 2386 O O . VAL A 1 313 ? -18.896 -7.217 -2.576 1.00 94.81 313 VAL A O 1
ATOM 2389 N N . LEU A 1 314 ? -20.808 -8.243 -1.978 1.00 94.88 314 LEU A N 1
ATOM 2390 C CA . LEU A 1 314 ? -20.916 -7.661 -0.646 1.00 94.88 314 LEU A CA 1
ATOM 2391 C C . LEU A 1 314 ? -19.977 -8.405 0.311 1.00 94.88 314 LEU A C 1
ATOM 2393 O O . LEU A 1 314 ? -20.053 -9.627 0.415 1.00 94.88 314 LEU A O 1
ATOM 2397 N N . ILE A 1 315 ? -19.108 -7.677 1.002 1.00 93.94 315 ILE A N 1
ATOM 2398 C CA . ILE A 1 315 ? -18.094 -8.228 1.916 1.00 93.94 315 ILE A CA 1
ATOM 2399 C C . ILE A 1 315 ? -18.273 -7.764 3.364 1.00 93.94 315 ILE A C 1
ATOM 2401 O O . ILE A 1 315 ? -17.534 -8.194 4.243 1.00 93.94 315 ILE A O 1
ATOM 2405 N N . GLY A 1 316 ? -19.240 -6.888 3.622 1.00 93.62 316 GLY A N 1
ATOM 2406 C CA . GLY A 1 316 ? -19.517 -6.370 4.952 1.00 93.62 316 GLY A CA 1
ATOM 2407 C C . GLY A 1 316 ? -20.667 -5.372 4.968 1.00 93.62 316 GLY A C 1
ATOM 2408 O O . GLY A 1 316 ? -21.154 -4.968 3.910 1.00 93.62 316 GLY A O 1
ATOM 2409 N N . ASP A 1 317 ? -21.059 -4.919 6.155 1.00 92.56 317 ASP A N 1
ATOM 2410 C CA . ASP A 1 317 ? -22.051 -3.860 6.358 1.00 92.56 317 ASP A CA 1
ATOM 2411 C C . ASP A 1 317 ? -21.745 -3.005 7.596 1.00 92.56 317 ASP A C 1
ATOM 2413 O O . ASP A 1 317 ? -20.882 -3.342 8.402 1.00 92.56 317 ASP A O 1
ATOM 2417 N N . ASP A 1 318 ? -22.428 -1.869 7.727 1.00 88.25 318 ASP A N 1
ATOM 2418 C CA . ASP A 1 318 ? -22.318 -0.958 8.875 1.00 88.25 318 ASP A CA 1
ATOM 2419 C C . ASP A 1 318 ? -23.463 -1.104 9.896 1.00 88.25 318 ASP A C 1
ATOM 2421 O O . ASP A 1 318 ? -23.647 -0.242 10.756 1.00 88.25 318 ASP A O 1
ATOM 2425 N N . SER A 1 319 ? -24.288 -2.153 9.773 1.00 77.50 319 SER A N 1
ATOM 2426 C CA . SER A 1 319 ? -25.541 -2.387 10.513 1.00 77.50 319 SER A CA 1
ATOM 2427 C C . SER A 1 319 ? -26.600 -1.271 10.415 1.00 77.50 319 SER A C 1
ATOM 2429 O O . SER A 1 319 ? -27.708 -1.415 10.936 1.00 77.50 319 SER A O 1
ATOM 2431 N N . GLY A 1 320 ? -26.301 -0.170 9.721 1.00 80.25 320 GLY A N 1
ATOM 2432 C CA . GLY A 1 320 ? -27.161 0.985 9.472 1.00 80.25 320 GLY A CA 1
ATOM 2433 C C . GLY A 1 320 ? -27.819 0.976 8.091 1.00 80.25 320 GLY A C 1
ATOM 2434 O O . GLY A 1 320 ? -28.501 1.938 7.742 1.00 80.25 320 GLY A O 1
ATOM 2435 N N . GLY A 1 321 ? -27.639 -0.103 7.323 1.00 83.81 321 GLY A N 1
ATOM 2436 C CA . GLY A 1 321 ? -28.172 -0.277 5.969 1.00 83.81 321 GLY A CA 1
ATOM 2437 C C . GLY A 1 321 ? -27.159 -0.003 4.856 1.00 83.81 321 GLY A C 1
ATOM 2438 O O . GLY A 1 321 ? -27.493 -0.181 3.687 1.00 83.81 321 GLY A O 1
ATOM 2439 N N . GLY A 1 322 ? -25.928 0.396 5.187 1.00 91.81 322 GLY A N 1
ATOM 2440 C CA . GLY A 1 322 ? -24.828 0.508 4.236 1.00 91.81 322 GLY A CA 1
ATOM 2441 C C . GLY A 1 322 ? -24.064 -0.808 4.106 1.00 91.81 322 GLY A C 1
ATOM 2442 O O . GLY A 1 322 ? -23.724 -1.435 5.103 1.00 91.81 322 GLY A O 1
ATOM 2443 N N . GLY A 1 323 ? -23.777 -1.216 2.873 1.00 94.56 323 GLY A N 1
ATOM 2444 C CA . GLY A 1 323 ? -22.977 -2.389 2.538 1.00 94.56 323 GLY A CA 1
ATOM 2445 C C . GLY A 1 323 ? -21.646 -2.010 1.903 1.00 94.56 323 GLY A C 1
ATOM 2446 O O . GLY A 1 323 ? -21.582 -1.041 1.149 1.00 94.56 323 GLY A O 1
ATOM 2447 N N . TYR A 1 324 ? -20.603 -2.789 2.178 1.00 95.38 324 TYR A N 1
ATOM 2448 C CA . TYR A 1 324 ? -19.276 -2.671 1.573 1.00 95.38 324 TYR A CA 1
ATOM 2449 C C . TYR A 1 324 ? -19.142 -3.680 0.433 1.00 95.38 324 TYR A C 1
ATOM 2451 O O . TYR A 1 324 ? -19.234 -4.886 0.655 1.00 95.38 324 TYR A O 1
ATOM 2459 N N . LEU A 1 325 ? -18.932 -3.200 -0.789 1.00 95.50 325 LEU A N 1
ATOM 2460 C CA . LEU A 1 325 ? -18.873 -4.007 -2.000 1.00 95.50 325 LEU A CA 1
ATOM 2461 C C . LEU A 1 325 ? -17.498 -3.931 -2.655 1.00 95.50 325 LEU A C 1
ATOM 2463 O O . LEU A 1 325 ? -16.918 -2.855 -2.778 1.00 95.50 325 LEU A O 1
ATOM 2467 N N . VAL A 1 326 ? -17.031 -5.069 -3.156 1.00 92.75 326 VAL A N 1
ATOM 2468 C CA . VAL A 1 326 ? -15.846 -5.181 -4.018 1.00 92.75 326 VAL A CA 1
ATOM 2469 C C . VAL A 1 326 ? -16.242 -5.728 -5.376 1.00 92.75 326 VAL A C 1
ATOM 2471 O O . VAL A 1 326 ? -17.261 -6.416 -5.514 1.00 92.75 326 VAL A O 1
ATOM 2474 N N . ARG A 1 327 ? -15.446 -5.439 -6.406 1.00 90.25 327 ARG A N 1
ATOM 2475 C CA . ARG A 1 327 ? -15.668 -6.050 -7.718 1.00 90.25 327 ARG A CA 1
ATOM 2476 C C . ARG A 1 327 ? -15.515 -7.558 -7.600 1.00 90.25 327 ARG A C 1
ATOM 2478 O O . ARG A 1 327 ? -14.579 -8.053 -6.977 1.00 90.25 327 ARG A O 1
ATOM 2485 N N . ARG A 1 328 ? -16.411 -8.300 -8.247 1.00 85.88 328 ARG A N 1
ATOM 2486 C CA . ARG A 1 328 ? -16.292 -9.752 -8.332 1.00 85.88 328 ARG A CA 1
ATOM 2487 C C . ARG A 1 328 ? -14.971 -10.094 -9.038 1.00 85.88 328 ARG A C 1
ATOM 2489 O O . ARG A 1 328 ? -14.801 -9.691 -10.194 1.00 85.88 328 ARG A O 1
ATOM 2496 N N . PRO A 1 329 ? -14.048 -10.820 -8.385 1.00 71.19 329 PRO A N 1
ATOM 2497 C CA . PRO A 1 329 ? -12.768 -11.141 -8.992 1.00 71.19 329 PRO A CA 1
ATOM 2498 C C . PRO A 1 329 ? -12.966 -12.050 -10.209 1.00 71.19 329 PRO A C 1
ATOM 2500 O O . PRO A 1 329 ? -13.806 -12.955 -10.215 1.00 71.19 329 PRO A O 1
ATOM 2503 N N . GLY A 1 330 ? -12.183 -11.798 -11.258 1.00 68.62 330 GLY A N 1
ATOM 2504 C CA . GLY A 1 330 ? -12.080 -12.705 -12.397 1.00 68.62 330 GLY A CA 1
ATOM 2505 C C . GLY A 1 330 ? -11.403 -14.030 -12.009 1.00 68.62 330 GLY A C 1
ATOM 2506 O O . GLY A 1 330 ? -10.789 -14.133 -10.948 1.00 68.62 330 GLY A O 1
ATOM 2507 N N . PRO A 1 331 ? -11.454 -15.058 -12.875 1.00 67.31 331 PRO A N 1
ATOM 2508 C CA . PRO A 1 331 ? -10.859 -16.371 -12.597 1.00 67.31 331 PRO A CA 1
ATOM 2509 C C . PRO A 1 331 ? -9.322 -16.347 -12.499 1.00 67.31 331 PRO A C 1
ATOM 2511 O O . PRO A 1 331 ? -8.710 -17.317 -12.052 1.00 67.31 331 PRO A O 1
ATOM 2514 N N . THR A 1 332 ? -8.688 -15.265 -12.947 1.00 71.50 332 THR A N 1
ATOM 2515 C CA . THR A 1 332 ? -7.238 -15.071 -12.952 1.00 71.50 332 THR A CA 1
ATOM 2516 C C . THR A 1 332 ? -6.908 -13.632 -12.585 1.00 71.50 332 THR A C 1
ATOM 2518 O O . THR A 1 332 ? -7.657 -12.724 -12.936 1.00 71.50 332 THR A O 1
ATOM 2521 N N . PHE A 1 333 ? -5.764 -13.427 -11.933 1.00 78.94 333 PHE A N 1
ATOM 2522 C CA . PHE A 1 333 ? -5.196 -12.095 -11.746 1.00 78.94 333 PHE A CA 1
ATOM 2523 C C . PHE A 1 333 ? -4.911 -11.455 -13.112 1.00 78.94 333 PHE A C 1
ATOM 2525 O O . PHE A 1 333 ? -4.218 -12.058 -13.934 1.00 78.94 333 PHE A O 1
ATOM 2532 N N . ASP A 1 334 ? -5.453 -10.260 -13.338 1.00 84.81 334 ASP A N 1
ATOM 2533 C CA . ASP A 1 334 ? -5.169 -9.421 -14.501 1.00 84.81 334 ASP A CA 1
ATOM 2534 C C . ASP A 1 334 ? -4.517 -8.118 -14.007 1.00 84.81 334 ASP A C 1
ATOM 2536 O O . ASP A 1 334 ? -5.205 -7.304 -13.378 1.00 84.81 334 ASP A O 1
ATOM 2540 N N . PRO A 1 335 ? -3.215 -7.900 -14.280 1.00 82.38 335 PRO A N 1
ATOM 2541 C CA . PRO A 1 335 ? -2.513 -6.688 -13.868 1.00 82.38 335 PRO A CA 1
ATOM 2542 C C . PRO A 1 335 ? -3.200 -5.399 -14.342 1.00 82.38 335 PRO A C 1
ATOM 2544 O O . PRO A 1 335 ? -3.155 -4.388 -13.639 1.00 82.38 335 PRO A O 1
ATOM 2547 N N . ALA A 1 336 ? -3.871 -5.426 -15.501 1.00 83.75 336 ALA A N 1
ATOM 2548 C CA . ALA A 1 336 ? -4.550 -4.260 -16.062 1.00 83.75 336 ALA A CA 1
ATOM 2549 C C . ALA A 1 336 ? -5.774 -3.833 -15.238 1.00 83.75 336 ALA A C 1
ATOM 2551 O O . ALA A 1 336 ? -6.130 -2.656 -15.229 1.00 83.75 336 ALA A O 1
ATOM 2552 N N . THR A 1 337 ? -6.407 -4.769 -14.525 1.00 79.81 337 THR A N 1
ATOM 2553 C CA . THR A 1 337 ? -7.609 -4.504 -13.719 1.00 79.81 337 THR A CA 1
ATOM 2554 C C . THR A 1 337 ? -7.393 -4.694 -12.220 1.00 79.81 337 THR A C 1
ATOM 2556 O O . THR A 1 337 ? -8.321 -4.472 -11.447 1.00 79.81 337 THR A O 1
ATOM 2559 N N . ALA A 1 338 ? -6.198 -5.100 -11.786 1.00 79.12 338 ALA A N 1
ATOM 2560 C CA . ALA A 1 338 ? -5.928 -5.494 -10.405 1.00 79.12 338 ALA A CA 1
ATOM 2561 C C . ALA A 1 338 ? -6.218 -4.387 -9.381 1.00 79.12 338 ALA A C 1
ATOM 2563 O O . ALA A 1 338 ? -6.814 -4.660 -8.343 1.00 79.12 338 ALA A O 1
ATOM 2564 N N . ARG A 1 339 ? -5.899 -3.125 -9.707 1.00 79.06 339 ARG A N 1
ATOM 2565 C CA . ARG A 1 339 ? -6.238 -1.975 -8.852 1.00 79.06 339 ARG A CA 1
ATOM 2566 C C . ARG A 1 339 ? -7.743 -1.847 -8.644 1.00 79.06 339 ARG A C 1
ATOM 2568 O O . ARG A 1 339 ? -8.188 -1.778 -7.508 1.00 79.06 339 ARG A O 1
ATOM 2575 N N . ALA A 1 340 ? -8.515 -1.909 -9.728 1.00 78.94 340 ALA A N 1
ATOM 2576 C CA . ALA A 1 340 ? -9.973 -1.841 -9.666 1.00 78.94 340 ALA A CA 1
ATOM 2577 C C . ALA A 1 340 ? -10.585 -3.029 -8.901 1.00 78.94 340 ALA A C 1
ATOM 2579 O O . ALA A 1 340 ? -11.651 -2.902 -8.307 1.00 78.94 340 ALA A O 1
ATOM 2580 N N . GLY A 1 341 ? -9.921 -4.190 -8.914 1.00 78.31 341 GLY A N 1
ATOM 2581 C CA . GLY A 1 341 ? -10.323 -5.366 -8.141 1.00 78.31 341 GLY A CA 1
ATOM 2582 C C . GLY A 1 341 ? -10.140 -5.222 -6.627 1.00 78.31 341 GLY A C 1
ATOM 2583 O O . GLY A 1 341 ? -10.805 -5.936 -5.885 1.00 78.31 341 GLY A O 1
ATOM 2584 N N . ALA A 1 342 ? -9.276 -4.309 -6.177 1.00 80.50 342 ALA A N 1
ATOM 2585 C CA . ALA A 1 342 ? -9.036 -4.041 -4.759 1.00 80.50 342 ALA A CA 1
ATOM 2586 C C . ALA A 1 342 ? -9.915 -2.909 -4.194 1.00 80.50 342 ALA A C 1
ATOM 2588 O O . ALA A 1 342 ? -9.945 -2.713 -2.981 1.00 80.50 342 ALA A O 1
ATOM 2589 N N . GLU A 1 343 ? -10.627 -2.171 -5.055 1.00 88.50 343 GLU A N 1
ATOM 2590 C CA . GLU A 1 343 ? -11.507 -1.075 -4.648 1.00 88.50 343 GLU A CA 1
ATOM 2591 C C . GLU A 1 343 ? -12.728 -1.594 -3.875 1.00 88.50 343 GLU A C 1
ATOM 2593 O O . GLU A 1 343 ? -13.471 -2.466 -4.339 1.00 88.50 343 GLU A O 1
ATOM 2598 N N . VAL A 1 344 ? -12.965 -0.989 -2.718 1.00 91.44 344 VAL A N 1
ATOM 2599 C CA . VAL A 1 344 ? -14.130 -1.187 -1.862 1.00 91.44 344 VAL A CA 1
ATOM 2600 C C . VAL A 1 344 ? -15.001 0.058 -1.948 1.00 91.44 344 VAL A C 1
ATOM 2602 O O . VAL A 1 344 ? -14.519 1.179 -1.772 1.00 91.44 344 VAL A O 1
ATOM 2605 N N . TYR A 1 345 ? -16.295 -0.137 -2.170 1.00 93.25 345 TYR A N 1
ATOM 2606 C CA . TYR A 1 345 ? -17.292 0.926 -2.195 1.00 93.25 345 TYR A CA 1
ATOM 2607 C C . TYR A 1 345 ? -18.371 0.669 -1.152 1.00 93.25 345 TYR A C 1
ATOM 2609 O O . TYR A 1 345 ? -18.840 -0.455 -1.005 1.00 93.25 345 TYR A O 1
ATOM 2617 N N . ARG A 1 346 ? -18.805 1.713 -0.453 1.00 94.06 346 ARG A N 1
ATOM 2618 C CA . ARG A 1 346 ? -19.953 1.687 0.445 1.00 94.06 346 ARG A CA 1
ATOM 2619 C C . ARG A 1 346 ? -21.190 2.180 -0.282 1.00 94.06 346 ARG A C 1
ATOM 2621 O O . ARG A 1 346 ? -21.166 3.212 -0.951 1.00 94.06 346 ARG A O 1
ATOM 2628 N N . MET A 1 347 ? -22.291 1.462 -0.132 1.00 93.94 347 MET A N 1
ATOM 2629 C CA . MET A 1 347 ? -23.543 1.787 -0.799 1.00 93.94 347 MET A CA 1
ATOM 2630 C C . MET A 1 347 ? -24.740 1.394 0.063 1.00 93.94 347 MET A C 1
ATOM 2632 O O . MET A 1 347 ? -24.676 0.413 0.794 1.00 93.94 347 MET A O 1
ATOM 2636 N N . ASP A 1 348 ? -25.837 2.145 -0.023 1.00 93.31 348 ASP A N 1
ATOM 2637 C CA . ASP A 1 348 ? -27.102 1.756 0.609 1.00 93.31 348 ASP A CA 1
ATOM 2638 C C . ASP A 1 348 ? -27.607 0.438 -0.007 1.00 93.31 348 ASP A C 1
ATOM 2640 O O . ASP A 1 348 ? -27.814 0.341 -1.222 1.00 93.31 348 ASP A O 1
ATOM 2644 N N . LEU A 1 349 ? -27.801 -0.578 0.838 1.00 91.31 349 LEU A N 1
ATOM 2645 C CA . LEU A 1 349 ? -28.251 -1.914 0.443 1.00 91.31 349 LEU A CA 1
ATOM 2646 C C . LEU A 1 349 ? -29.671 -1.907 -0.139 1.00 91.31 349 LEU A C 1
ATOM 2648 O O . LEU A 1 349 ? -30.017 -2.781 -0.930 1.00 91.31 349 LEU A O 1
ATOM 2652 N N . GLY A 1 350 ? -30.491 -0.909 0.199 1.00 91.19 350 GLY A N 1
ATOM 2653 C CA . GLY A 1 350 ? -31.806 -0.684 -0.401 1.00 91.19 350 GLY A CA 1
ATOM 2654 C C . GLY A 1 350 ? -31.763 -0.002 -1.772 1.00 91.19 350 GLY A C 1
ATOM 2655 O O . GLY A 1 350 ? -32.807 0.122 -2.414 1.00 91.19 350 GLY A O 1
ATOM 2656 N N . ALA A 1 351 ? -30.589 0.445 -2.226 1.00 92.88 351 ALA A N 1
ATOM 2657 C CA . ALA A 1 351 ? -30.413 1.191 -3.469 1.00 92.88 351 ALA A CA 1
ATOM 2658 C C . ALA A 1 351 ? -29.470 0.513 -4.478 1.00 92.88 351 ALA A C 1
ATOM 2660 O O . ALA A 1 351 ? -29.082 1.174 -5.441 1.00 92.88 351 ALA A O 1
ATOM 2661 N N . LEU A 1 352 ? -29.092 -0.760 -4.264 1.00 94.25 352 LEU A N 1
ATOM 2662 C CA . LEU A 1 352 ? -28.119 -1.507 -5.081 1.00 94.25 352 LEU A CA 1
ATOM 2663 C C . LEU A 1 352 ? -28.334 -1.343 -6.597 1.00 94.25 352 LEU A C 1
ATOM 2665 O O . LEU A 1 352 ? -29.457 -1.337 -7.100 1.00 94.25 352 LEU A O 1
ATOM 2669 N N . THR A 1 353 ? -27.224 -1.221 -7.326 1.00 94.50 353 THR A N 1
ATOM 2670 C CA . THR A 1 353 ? -27.193 -0.908 -8.760 1.00 94.50 353 THR A CA 1
ATOM 2671 C C . THR A 1 353 ? -25.973 -1.532 -9.427 1.00 94.50 353 THR A C 1
ATOM 2673 O O . THR A 1 353 ? -24.983 -1.845 -8.768 1.00 94.50 353 THR A O 1
ATOM 2676 N N . GLU A 1 354 ? -26.007 -1.676 -10.752 1.00 93.12 354 GLU A N 1
ATOM 2677 C CA . GLU A 1 354 ? -24.871 -2.188 -11.526 1.00 93.12 354 GLU A CA 1
ATOM 2678 C C . GLU A 1 354 ? -23.657 -1.239 -11.459 1.00 93.12 354 GLU A C 1
ATOM 2680 O O . GLU A 1 354 ? -22.505 -1.683 -11.477 1.00 93.12 354 GLU A O 1
ATOM 2685 N N . ASP A 1 355 ? -23.915 0.068 -11.336 1.00 92.50 355 ASP A N 1
ATOM 2686 C CA . ASP A 1 355 ? -22.914 1.140 -11.284 1.00 92.50 355 ASP A CA 1
ATOM 2687 C C . ASP A 1 355 ? -22.521 1.524 -9.844 1.00 92.50 355 ASP A C 1
ATOM 2689 O O . ASP A 1 355 ? -22.624 2.681 -9.433 1.00 92.50 355 ASP A O 1
ATOM 2693 N N . VAL A 1 356 ? -22.081 0.542 -9.050 1.00 92.94 356 VAL A N 1
ATOM 2694 C CA . VAL A 1 356 ? -21.622 0.789 -7.667 1.00 92.94 356 VAL A CA 1
ATOM 2695 C C . VAL A 1 356 ? -20.438 1.762 -7.638 1.00 92.94 356 VAL A C 1
ATOM 2697 O O . VAL A 1 356 ? -20.375 2.609 -6.759 1.00 92.94 356 VAL A O 1
ATOM 2700 N N . ALA A 1 357 ? -19.524 1.710 -8.611 1.00 89.44 357 ALA A N 1
ATOM 2701 C CA . ALA A 1 357 ? -18.371 2.614 -8.642 1.00 89.44 357 ALA A CA 1
ATOM 2702 C C . ALA A 1 357 ? -18.755 4.080 -8.921 1.00 89.44 357 ALA A C 1
ATOM 2704 O O . ALA A 1 357 ? -18.083 4.990 -8.437 1.00 89.44 357 ALA A O 1
ATOM 2705 N N . GLY A 1 358 ? -19.808 4.318 -9.713 1.00 88.31 358 GLY A N 1
ATOM 2706 C CA . GLY A 1 358 ? -20.305 5.659 -10.018 1.00 88.31 358 GLY A CA 1
ATOM 2707 C C . GLY A 1 358 ? -21.290 6.221 -8.990 1.00 88.31 358 GLY A C 1
ATOM 2708 O O . GLY A 1 358 ? -21.424 7.441 -8.894 1.00 88.31 358 GLY A O 1
ATOM 2709 N N . GLN A 1 359 ? -21.984 5.361 -8.233 1.00 90.19 359 GLN A N 1
ATOM 2710 C CA . GLN A 1 359 ? -23.046 5.768 -7.295 1.00 90.19 359 GLN A CA 1
ATOM 2711 C C . GLN A 1 359 ? -22.731 5.498 -5.817 1.00 90.19 359 GLN A C 1
ATOM 2713 O O . GLN A 1 359 ? -23.368 6.086 -4.944 1.00 90.19 359 GLN A O 1
ATOM 2718 N N . GLY A 1 360 ? -21.774 4.620 -5.532 1.00 89.00 360 GLY A N 1
ATOM 2719 C CA . GLY A 1 360 ? -21.291 4.311 -4.193 1.00 89.00 360 GLY A CA 1
ATOM 2720 C C . GLY A 1 360 ? -20.219 5.286 -3.711 1.00 89.00 360 GLY A C 1
ATOM 2721 O O . GLY A 1 360 ? -19.559 5.981 -4.484 1.00 89.00 360 GLY A O 1
ATOM 2722 N N . GLU A 1 361 ? -20.032 5.325 -2.399 1.00 90.25 361 GLU A N 1
ATOM 2723 C CA . GLU A 1 361 ? -18.937 6.029 -1.740 1.00 90.25 361 GLU A CA 1
ATOM 2724 C C . GLU A 1 361 ? -17.672 5.166 -1.820 1.00 90.25 361 GLU A C 1
ATOM 2726 O O . GLU A 1 361 ? -17.677 4.031 -1.359 1.00 90.25 361 GLU A O 1
ATOM 2731 N N . PHE A 1 362 ? -16.583 5.672 -2.400 1.00 89.31 362 PHE A N 1
ATOM 2732 C CA . PHE A 1 362 ? -15.297 4.970 -2.352 1.00 89.31 362 PHE A CA 1
ATOM 2733 C C . PHE A 1 362 ? -14.800 4.873 -0.901 1.00 89.31 362 PHE A C 1
ATOM 2735 O O . PHE A 1 362 ? -14.842 5.860 -0.167 1.00 89.31 362 PHE A O 1
ATOM 2742 N N . VAL A 1 363 ? -14.343 3.687 -0.497 1.00 88.19 363 VAL A N 1
ATOM 2743 C CA . VAL A 1 363 ? -13.889 3.400 0.873 1.00 88.19 363 VAL A CA 1
ATOM 2744 C C . VAL A 1 363 ? -12.394 3.136 0.932 1.00 88.19 363 VAL A C 1
ATOM 2746 O O . VAL A 1 363 ? -11.736 3.630 1.829 1.00 88.19 363 VAL A O 1
ATOM 2749 N N . THR A 1 364 ? -11.831 2.319 0.054 1.00 85.50 364 THR A N 1
ATOM 2750 C CA . THR A 1 364 ? -10.388 2.027 0.070 1.00 85.50 364 THR A CA 1
ATOM 2751 C C . THR A 1 364 ? -10.024 1.199 -1.156 1.00 85.50 364 THR A C 1
ATOM 2753 O O . THR A 1 364 ? -10.894 0.556 -1.735 1.00 85.50 364 THR A O 1
ATOM 2756 N N . ASP A 1 365 ? -8.756 1.197 -1.556 1.00 84.12 365 ASP A N 1
ATOM 2757 C CA . ASP A 1 365 ? -8.182 0.212 -2.483 1.00 84.12 365 ASP A CA 1
ATOM 2758 C C . ASP A 1 365 ? -7.166 -0.724 -1.789 1.00 84.12 365 ASP A C 1
ATOM 2760 O O . ASP A 1 365 ? -6.434 -1.469 -2.447 1.00 84.12 365 ASP A O 1
ATOM 2764 N N . ASP A 1 366 ? -7.134 -0.680 -0.453 1.00 78.88 366 ASP A N 1
ATOM 2765 C CA . ASP A 1 366 ? -6.450 -1.597 0.455 1.00 78.88 366 ASP A CA 1
ATOM 2766 C C . ASP A 1 366 ? -7.336 -1.854 1.687 1.00 78.88 366 ASP A C 1
ATOM 2768 O O . ASP A 1 366 ? -7.254 -1.167 2.710 1.00 78.88 366 ASP A O 1
ATOM 2772 N N . LEU A 1 367 ? -8.224 -2.848 1.577 1.00 82.12 367 LEU A N 1
ATOM 2773 C CA . LEU A 1 367 ? -9.118 -3.250 2.669 1.00 82.12 367 LEU A CA 1
ATOM 2774 C C . LEU A 1 367 ? -8.347 -3.586 3.948 1.00 82.12 367 LEU A C 1
ATOM 2776 O O . LEU A 1 367 ? -8.807 -3.275 5.042 1.00 82.12 367 LEU A O 1
ATOM 2780 N N . VAL A 1 368 ? -7.178 -4.215 3.821 1.00 77.12 368 VAL A N 1
ATOM 2781 C CA . VAL A 1 368 ? -6.414 -4.664 4.985 1.00 77.12 368 VAL A CA 1
ATOM 2782 C C . VAL A 1 368 ? -5.799 -3.483 5.724 1.00 77.12 368 VAL A C 1
ATOM 2784 O O . VAL A 1 368 ? -5.947 -3.410 6.940 1.00 77.12 368 VAL A O 1
ATOM 2787 N N . GLY A 1 369 ? -5.163 -2.551 5.005 1.00 73.38 369 GLY A N 1
ATOM 2788 C CA . GLY A 1 369 ? -4.648 -1.313 5.595 1.00 73.38 369 GLY A CA 1
ATOM 2789 C C . GLY A 1 369 ? -5.756 -0.511 6.278 1.00 73.38 369 GLY A C 1
ATOM 2790 O O . GLY A 1 369 ? -5.641 -0.165 7.452 1.00 73.38 369 GLY A O 1
ATOM 2791 N N . TRP A 1 370 ? -6.893 -0.348 5.596 1.00 80.75 370 TRP A N 1
ATOM 2792 C CA . TRP A 1 370 ? -8.066 0.346 6.136 1.00 80.75 370 TRP A CA 1
ATOM 2793 C C . TRP A 1 370 ? -8.624 -0.297 7.417 1.00 80.75 370 TRP A C 1
ATOM 2795 O O . TRP A 1 370 ? -9.060 0.407 8.328 1.00 80.75 370 TRP A O 1
ATOM 2805 N N . LEU A 1 371 ? -8.607 -1.630 7.516 1.00 78.12 371 LEU A N 1
ATOM 2806 C CA . LEU A 1 371 ? -8.995 -2.339 8.738 1.00 78.12 371 LEU A CA 1
ATOM 2807 C C . LEU A 1 371 ? -7.944 -2.189 9.841 1.00 78.12 371 LEU A C 1
ATOM 2809 O O . LEU A 1 371 ? -8.311 -1.950 10.991 1.00 78.12 371 LEU A O 1
ATOM 2813 N N . ALA A 1 372 ? -6.658 -2.303 9.505 1.00 70.00 372 ALA A N 1
ATOM 2814 C CA . ALA A 1 372 ? -5.561 -2.200 10.463 1.00 70.00 372 ALA A CA 1
ATOM 2815 C C . ALA A 1 372 ? -5.540 -0.832 11.166 1.00 70.00 372 ALA A C 1
ATOM 2817 O O . ALA A 1 372 ? -5.412 -0.780 12.388 1.00 70.00 372 ALA A O 1
ATOM 2818 N N . GLU A 1 373 ? -5.771 0.256 10.425 1.00 69.38 373 GLU A N 1
ATOM 2819 C CA . GLU A 1 373 ? -5.885 1.618 10.972 1.00 69.38 373 GLU A CA 1
ATOM 2820 C C . GLU A 1 373 ? -7.034 1.784 11.977 1.00 69.38 373 GLU A C 1
ATOM 2822 O O . GLU A 1 373 ? -6.979 2.653 12.841 1.00 69.38 373 GLU A O 1
ATOM 2827 N N . ARG A 1 374 ? -8.091 0.969 11.868 1.00 70.38 374 ARG A N 1
ATOM 2828 C CA . ARG A 1 374 ? -9.318 1.084 12.680 1.00 70.38 374 ARG A CA 1
ATOM 2829 C C . ARG A 1 374 ? -9.389 0.088 13.839 1.00 70.38 374 ARG A C 1
ATOM 2831 O O . ARG A 1 374 ? -10.176 0.283 14.776 1.00 70.38 374 ARG A O 1
ATOM 2838 N N . GLN A 1 375 ? -8.614 -0.994 13.753 1.00 62.94 375 GLN A N 1
ATOM 2839 C CA . GLN A 1 375 ? -8.443 -1.980 14.821 1.00 62.94 375 GLN A CA 1
ATOM 2840 C C . GLN A 1 375 ? -7.469 -1.519 15.913 1.00 62.94 375 GLN A C 1
ATOM 2842 O O . GLN A 1 375 ? -7.587 -2.022 17.032 1.00 62.94 375 GLN A O 1
ATOM 2847 N N . GLY A 1 376 ? -6.562 -0.585 15.592 1.00 48.69 376 GLY A N 1
ATOM 2848 C CA . GLY A 1 376 ? -5.824 0.224 16.571 1.00 48.69 376 GLY A CA 1
ATOM 2849 C C . GLY A 1 376 ? -6.789 1.104 17.344 1.00 48.69 376 GLY A C 1
ATOM 2850 O O . GLY A 1 376 ? -7.310 2.056 16.722 1.00 48.69 376 GLY A O 1
#

Solvent-accessible surface area (backbone atoms only — not comparable to full-atom values): 20582 Å² total; per-residue (Å²): 127,84,72,71,60,67,33,24,47,34,35,26,32,74,42,71,67,53,74,68,42,29,52,49,47,21,70,74,70,72,42,54,48,72,50,50,44,48,28,18,67,69,57,34,66,77,41,76,45,65,46,38,85,94,48,39,69,70,47,42,56,51,49,54,54,48,50,66,57,43,63,92,49,57,66,48,39,26,60,29,50,79,91,50,79,86,47,84,91,37,53,45,54,73,67,57,48,48,60,69,53,29,67,73,73,68,87,66,54,66,80,78,55,72,48,48,66,71,59,13,53,48,48,29,52,14,50,52,54,27,61,73,67,48,55,68,77,51,62,75,42,48,28,31,44,29,46,36,29,35,85,72,57,49,84,57,42,38,21,40,31,37,73,60,96,61,41,80,40,44,84,83,31,100,35,33,72,44,45,55,77,41,40,55,71,41,42,68,71,56,56,74,73,59,62,46,87,81,45,54,74,70,57,27,51,54,51,44,46,22,50,52,36,14,50,46,47,12,53,37,55,38,47,71,71,39,74,54,44,59,71,72,56,28,64,52,44,45,45,40,39,40,40,53,77,76,49,45,64,31,48,37,43,27,60,38,62,37,62,92,49,69,60,57,51,51,42,39,74,74,70,43,75,38,77,80,81,68,77,80,33,46,77,45,96,87,47,38,33,38,52,23,75,85,46,30,61,59,52,28,59,75,64,40,32,66,79,39,18,64,64,42,38,52,49,29,34,41,86,79,54,38,30,34,30,28,42,54,75,66,101,60,82,46,65,92,50,26,56,64,49,39,30,32,26,37,34,52,59,93,66,60,41,75,55,43,85,82,73,27,46,67,55,39,58,29,65,59,57,61,46,53,56,62,75,84

Secondary structure (DSSP, 8-state):
-------EEEEEESSPPPHHHHHHHHHHH---HHHHHHHHHHT-EEEEEE--GGGHHHHHHHHHHHHHHHTTS-EEEEEE-TT----GGGEE-HHHHHHHHSPPPPSSPPPPPPP-HHHHHHHHHHHHHHHHTS-HHHHHHEEEEEEEEETT-PPPEEEEEESSTTTT-TTTSTTSS--HHHHHTTHHHHHTT--GGGS-HHHHHHHHHHHHHHHHHHHHHHHHTTTT-STHHHHT-EEEEEEES--THHHHHHHHHS-SSHHHHHHHHHT-SSPPPPTT-EE-TTS-EEPPHHHHHHHHHHTTHHHH-TTEEEEEE-SSSEEEEEEPPPSS--TTTHHHHH-EEEEEGGG--S-HHHHSEEEES-HHHHHHHHH-

Sequence (376 aa):
MPSLETERVVIVLRERPSAAVAMALHRLLGLGVSEAVRRAGAGEPLLDRGLQLDDRVPFERLVEEVLRTIAPCAHDLHVVPPDEPPGDANRVDAETLRRTLRPQPPERPTLPPRPDAHLAELIARGTRAALAELPEAVARDLCLVALVTTGEALRPYLGVTIHGPGRWDLADGEQAIVGDEHLAAVGHTWDARGDLRDLDDAEAEAELAVRLATLEEALRLLDIDGVFGVGDARRRMLLLVTTMPPDGAAAGHARRLNPEGPLLREWLEEASEAPLLDPEGIALPDGTTIYAPEEVDERNETYEVAGYAPGWVLIGDDSGGGGYLVRRPGPTFDPATARAGAEVYRMDLGALTEDVAGQGEFVTDDLVGWLAERQG

Radius of gyration: 24.52 Å; Cα contacts (8 Å, |Δi|>4): 627; chains: 1; bounding box: 56×44×68 Å